Protein AF-0000000071100817 (afdb_homodimer)

Organism: Strongylocentrotus purpuratus (NCBI:txid7668)

Foldseek 3Di:
DPDFLLPPQDDPPQLDPRSVVVLVVVLVVLLVVLVVLLVVLLVQLVVLLVVLVVLLVCLVPDDDCPADDLVNVLSNLLSVLSNVLSVLSNVLSVVSNVLSVVSVVLSVVSVVQLVVLSVQLVVLSVQLVVLVVVLVVLVVQLVVLVVQLVVLVVVLVVPVVPDDPVVNVVSVVSNVVSVVSNVVSVVVSVVSVVVSVVSSVSSSVSVSVSSRSSVVSVVVSVVSVVVSVVVSVVSVVVSVVVSVVSVVSSVVSVVVGDPVVSVVVCCVVPPPDDDDDDDDDDDPDPPPPPPPPDDDDPDDDDDDDDDPDDDDDDDYDDDDYDDDDDDDDDDDPDDDDDPDDCPPDDDPPPPDDPDDD/DPDFLLPPQDDPPLLDPRSVVVLVVVLVVLLVVLVVLLVVLLVQLVVLLVVLVVLLVCLVPDDDCPADDLVNVLSNLLSVLSNVLSVLSNVLSVVSNVLSVVSVVLSVVSVVQLVVLSVQLVVLSVQLVVLVVVLVVLVVQLVVLVVQLVVLVVVLVVPVVP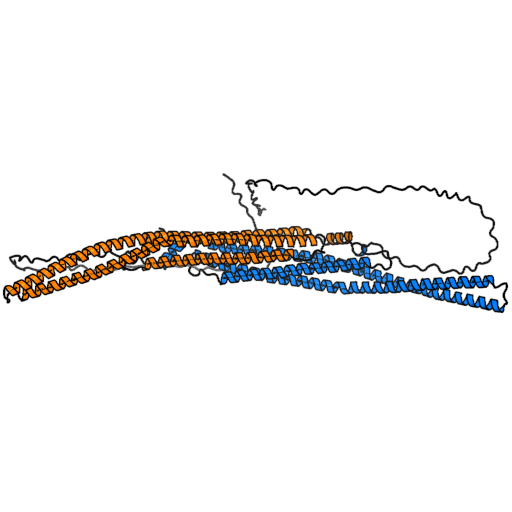DDPVVNVVSVVSSVVSVVSNVVSVVVSVVSVVVSVVSSVSSSVSVSVSSVSSVVSVVVSVVSVVVSVVVSVVSVVVSVVVSVVSVVSSVVSVVVGDPVVSVVVCCVVPPPDDDDDDDDDDDPPPPPPPPPPDDDDDDDDDPDDDDDPPDDDDDDDDDDDDDDDDDDPPDPVPPDDDDDPDDPPPPPDDPDPDPDD

Solvent-accessible surface area (backbone atoms only — not comparable to full-atom values): 39598 Å² total; per-residue (Å²): 130,84,77,50,55,68,54,26,38,26,42,57,53,76,81,61,58,61,27,59,52,53,52,52,48,50,54,52,42,50,47,46,35,45,48,27,54,25,49,49,36,43,53,49,18,50,46,31,32,54,42,11,51,51,34,34,49,51,37,73,68,52,64,45,81,76,52,61,57,34,60,30,52,28,50,50,40,44,32,53,36,39,29,49,47,10,51,51,30,36,50,49,16,51,53,33,44,52,54,24,48,52,42,49,51,50,46,53,50,53,56,62,65,50,47,58,45,52,51,51,31,52,52,29,48,51,52,29,49,51,35,48,53,50,31,55,51,31,46,53,49,24,52,49,30,46,52,50,26,51,51,34,48,52,52,36,68,71,37,55,87,77,50,54,70,72,56,39,51,51,38,51,50,50,30,52,51,27,48,51,46,26,53,52,31,45,53,49,27,53,54,37,37,53,51,31,48,53,30,46,52,50,25,52,53,34,45,45,52,32,29,52,52,53,46,54,49,51,41,49,50,47,51,49,52,52,49,50,52,48,50,51,36,49,52,52,34,53,46,24,52,53,49,31,49,38,34,49,58,32,48,61,46,45,70,67,40,40,50,68,60,32,49,44,48,48,48,74,72,62,51,56,32,65,45,63,47,70,82,73,77,78,77,79,76,84,70,77,72,72,78,68,85,75,88,83,83,83,86,85,80,88,91,88,80,93,74,88,72,87,95,84,86,94,88,83,93,88,90,91,85,88,94,86,89,91,84,88,82,84,83,78,85,73,81,80,88,75,91,73,83,85,74,81,79,80,84,82,61,75,49,83,76,86,76,86,124,130,86,78,52,52,70,54,28,37,26,43,59,53,77,81,62,57,62,28,61,52,53,52,53,49,50,54,52,42,50,47,46,36,44,50,27,55,28,48,50,35,43,52,48,17,51,46,31,33,54,42,12,51,49,34,33,49,52,38,71,68,53,65,44,81,75,51,60,57,33,60,30,52,27,51,52,40,43,32,53,33,39,29,49,45,10,50,52,30,35,52,49,16,52,53,34,44,52,52,22,47,52,41,50,50,50,47,54,50,53,55,62,64,48,46,58,45,52,52,51,30,52,51,30,48,51,52,28,48,51,34,47,53,50,30,54,51,30,47,52,50,24,53,50,30,45,52,49,27,51,52,34,48,52,51,35,68,71,37,56,84,76,49,54,72,72,57,39,52,51,39,53,51,50,31,51,51,29,49,52,48,26,53,51,32,44,52,49,27,52,53,35,36,53,52,29,47,52,31,46,53,49,27,50,54,34,45,44,52,32,28,52,52,53,46,53,49,50,43,49,48,47,51,48,52,53,49,50,54,50,52,51,38,49,52,52,33,53,47,25,54,51,49,31,49,38,32,48,58,31,48,62,46,45,71,67,40,40,52,68,61,32,49,44,50,48,47,75,74,61,51,55,33,64,46,63,47,71,81,75,75,78,77,77,75,83,70,78,71,73,76,70,83,70,80,82,77,81,88,79,84,81,77,82,79,84,86,75,88,74,86,81,88,79,88,83,81,89,78,82,91,84,90,88,81,83,77,80,78,71,76,76,74,72,78,76,78,85,83,72,88,78,79,81,79,73,80,39,60,78,85,81,85,82,82,81,134

Sequence (714 aa):
MMTKFLDNFWDSEFNSTNGFEVLCKRMKDGREMCKALENLLKERAKAEDTFGRSLQRMAKNASGKEEIGGLRKSWDELLVQTEAMGNSHIQLSMRMMEEAKKIEDFREAQKEKRKKPEENTKKAQAVKKEWYNKVTQAKKTFEGRKRELDIADENYMKQRLVQAPKEVDKLVQKKEKCLASVEQAEAQYHAWVKTLEDARSDWESQMEETCIVLQAMEEERIKFLRNSMWVQTNMLSLHCVEDDQHCEESRKILEQCSEENDIKLFVAQKRTGGSRPAPIEVETPWSNSKSAMSNGKAMPSPTSDAHRRRDPHTALPSIPSNTPNPLINGGRRSLPRQPDNGTVRVKSFRWSNTEGTMMTKFLDNFWDSEFNSTNGFEVLCKRMKDGREMCKALENLLKERAKAEDTFGRSLQRMAKNASGKEEIGGLRKSWDELLVQTEAMGNSHIQLSMRMMEEAKKIEDFREAQKEKRKKPEENTKKAQAVKKEWYNKVTQAKKTFEGRKRELDIADENYMKQRLVQAPKEVDKLVQKKEKCLASVEQAEAQYHAWVKTLEDARSDWESQMEETCIVLQAMEEERIKFLRNSMWVQTNMLSLHCVEDDQHCEESRKILEQCSEENDIKLFVAQKRTGGSRPAPIEVETPWSNSKSAMSNGKAMPSPTSDAHRRRDPHTALPSIPSNTPNPLINGGRRSLPRQPDNGTVRVKSFRWSNTEGT

Nearest PDB structures (foldseek):
  7aal-assembly1_B  TM=9.827E-01  e=1.273E-19  Homo sapiens
  7aan-assembly1_B  TM=9.790E-01  e=2.323E-18  Homo sapiens
  5c1f-assembly1_B  TM=9.008E-01  e=1.411E-13  Schizosaccharomyces pombe 972h-
  4wpe-assembly1_A-2  TM=8.791E-01  e=3.311E-09  Saccharomyces cerevisiae S288C
  2efk-assembly1_A-2  TM=9.023E-01  e=1.643E-08  Homo sapiens

Structure (mmCIF, N/CA/C/O backbone):
data_AF-0000000071100817-model_v1
#
loop_
_entity.id
_entity.type
_entity.pdbx_description
1 polymer 'F-BAR domain-containing protein'
#
loop_
_atom_site.group_PDB
_atom_site.id
_atom_site.type_symbol
_atom_site.label_atom_id
_atom_site.label_alt_id
_atom_site.label_comp_id
_atom_site.label_asym_id
_atom_site.label_entity_id
_atom_site.label_seq_id
_atom_site.pdbx_PDB_ins_code
_atom_site.Cartn_x
_atom_site.Cartn_y
_atom_site.Cartn_z
_atom_site.occupancy
_atom_site.B_iso_or_equiv
_atom_site.auth_seq_id
_atom_site.auth_comp_id
_atom_site.auth_asym_id
_atom_site.auth_atom_id
_atom_site.pdbx_PDB_model_num
ATOM 1 N N . MET A 1 1 ? 17.281 34.75 26.312 1 55.97 1 MET A N 1
ATOM 2 C CA . MET A 1 1 ? 15.922 34.906 26.812 1 55.97 1 MET A CA 1
ATOM 3 C C . MET A 1 1 ? 14.898 34.531 25.75 1 55.97 1 MET A C 1
ATOM 5 O O . MET A 1 1 ? 15.148 34.688 24.547 1 55.97 1 MET A O 1
ATOM 9 N N . MET A 1 2 ? 13.859 33.656 26.094 1 76.5 2 MET A N 1
ATOM 10 C CA . MET A 1 2 ? 12.852 33.219 25.141 1 76.5 2 MET A CA 1
ATOM 11 C C . MET A 1 2 ? 12.102 34.375 24.531 1 76.5 2 MET A C 1
ATOM 13 O O . MET A 1 2 ? 11.734 35.344 25.234 1 76.5 2 MET A O 1
ATOM 17 N N . THR A 1 3 ? 12.211 34.5 23.172 1 92.94 3 THR A N 1
ATOM 18 C CA . THR A 1 3 ? 11.484 35.5 22.422 1 92.94 3 THR A CA 1
ATOM 19 C C . THR A 1 3 ? 9.992 35.469 22.75 1 92.94 3 THR A C 1
ATOM 21 O O . THR A 1 3 ? 9.383 34.375 22.703 1 92.94 3 THR A O 1
ATOM 24 N N . LYS A 1 4 ? 9.484 36.656 23.234 1 97.19 4 LYS A N 1
ATOM 25 C CA . LYS A 1 4 ? 8.102 36.688 23.688 1 97.19 4 LYS A CA 1
ATOM 26 C C . LYS A 1 4 ? 7.25 37.562 22.766 1 97.19 4 LYS A C 1
ATOM 28 O O . LYS A 1 4 ? 7.668 38.625 22.359 1 97.19 4 LYS A O 1
ATOM 33 N N . PHE A 1 5 ? 6.043 37.062 22.484 1 98.38 5 PHE A N 1
ATOM 34 C CA . PHE A 1 5 ? 5.07 37.875 21.766 1 98.38 5 PHE A CA 1
ATOM 35 C C . PHE A 1 5 ? 4.789 39.188 22.531 1 98.38 5 PHE A C 1
ATOM 37 O O . PHE A 1 5 ? 4.66 40.25 21.922 1 98.38 5 PHE A O 1
ATOM 44 N N . LEU A 1 6 ? 4.785 39.031 23.859 1 97.81 6 LEU A N 1
ATOM 45 C CA . LEU A 1 6 ? 4.445 40.125 24.766 1 97.81 6 LEU A CA 1
ATOM 46 C C . LEU A 1 6 ? 5.324 41.344 24.516 1 97.81 6 LEU A C 1
ATOM 48 O O . LEU A 1 6 ? 4.883 42.469 24.703 1 97.81 6 LEU A O 1
ATOM 52 N N . ASP A 1 7 ? 6.461 41.188 23.906 1 97.5 7 ASP A N 1
ATOM 53 C CA . ASP A 1 7 ? 7.438 42.25 23.797 1 97.5 7 ASP A CA 1
ATOM 54 C C . ASP A 1 7 ? 7.547 42.75 22.344 1 97.5 7 ASP A C 1
ATOM 56 O O . ASP A 1 7 ? 8.266 43.688 22.062 1 97.5 7 ASP A O 1
ATOM 60 N N . ASN A 1 8 ? 6.785 42.156 21.469 1 98.19 8 ASN A N 1
ATOM 61 C CA . ASN A 1 8 ? 7.199 42.375 20.078 1 98.19 8 ASN A CA 1
ATOM 62 C C . ASN A 1 8 ? 6.016 42.75 19.203 1 98.19 8 ASN A C 1
ATOM 64 O O . ASN A 1 8 ? 6.188 43.031 18.016 1 98.19 8 ASN A O 1
ATOM 68 N N . PHE A 1 9 ? 4.816 42.812 19.75 1 98.56 9 PHE A N 1
ATOM 69 C CA . PHE A 1 9 ? 3.676 43 18.875 1 98.56 9 PHE A CA 1
ATOM 70 C C . PHE A 1 9 ? 2.836 44.188 19.328 1 98.56 9 PHE A C 1
ATOM 72 O O . PHE A 1 9 ? 1.605 44.125 19.344 1 98.56 9 PHE A O 1
ATOM 79 N N . TRP A 1 10 ? 3.598 45.219 19.719 1 98 10 TRP A N 1
ATOM 80 C CA . TRP A 1 10 ? 2.98 46.5 20.062 1 98 10 TRP A CA 1
ATOM 81 C C . TRP A 1 10 ? 3.16 47.5 18.922 1 98 10 TRP A C 1
ATOM 83 O O . TRP A 1 10 ? 3.914 47.25 17.984 1 98 10 TRP A O 1
ATOM 93 N N . ASP A 1 11 ? 2.428 48.594 18.875 1 96.44 11 ASP A N 1
ATOM 94 C CA . ASP A 1 11 ? 2.527 49.75 17.984 1 96.44 11 ASP A CA 1
ATOM 95 C C . ASP A 1 11 ? 2.359 51.062 18.766 1 96.44 11 ASP A C 1
ATOM 97 O O . ASP A 1 11 ? 1.527 51.156 19.672 1 96.44 11 ASP A O 1
ATOM 101 N N . SER A 1 12 ? 3.193 52.094 18.422 1 94.25 12 SER A N 1
ATOM 102 C CA . SER A 1 12 ? 3.154 53.375 19.125 1 94.25 12 SER A CA 1
ATOM 103 C C . SER A 1 12 ? 1.954 54.219 18.688 1 94.25 12 SER A C 1
ATOM 105 O O . SER A 1 12 ? 1.55 55.125 19.406 1 94.25 12 SER A O 1
ATOM 107 N N . GLU A 1 13 ? 1.429 53.938 17.5 1 95.69 13 GLU A N 1
ATOM 108 C CA . GLU A 1 13 ? 0.207 54.625 17.094 1 95.69 13 GLU A CA 1
ATOM 109 C C . GLU A 1 13 ? -0.962 54.25 18 1 95.69 13 GLU A C 1
ATOM 111 O O . GLU A 1 13 ? -1.286 53.062 18.156 1 95.69 13 GLU A O 1
ATOM 116 N N . PHE A 1 14 ? -1.659 55.219 18.547 1 96.44 14 PHE A N 1
ATOM 117 C CA . PHE A 1 14 ? -2.572 55.062 19.672 1 96.44 14 PHE A CA 1
ATOM 118 C C . PHE A 1 14 ? -3.674 54.062 19.344 1 96.44 14 PHE A C 1
ATOM 120 O O . PHE A 1 14 ? -4.023 53.219 20.172 1 96.44 14 PHE A O 1
ATOM 127 N N . ASN A 1 15 ? -4.234 54.094 18.141 1 96.12 15 ASN A N 1
ATOM 128 C CA . ASN A 1 15 ? -5.375 53.25 17.797 1 96.12 15 ASN A CA 1
ATOM 129 C C . ASN A 1 15 ? -4.965 52.094 16.891 1 96.12 15 ASN A C 1
ATOM 131 O O . ASN A 1 15 ? -5.816 51.406 16.312 1 96.12 15 ASN A O 1
ATOM 135 N N . SER A 1 16 ? -3.678 51.844 16.797 1 96.31 16 SER A N 1
ATOM 136 C CA . SER A 1 16 ? -3.213 50.75 15.953 1 96.31 16 SER A CA 1
ATOM 137 C C . SER A 1 16 ? -3.609 49.406 16.531 1 96.31 16 SER A C 1
ATOM 139 O O . SER A 1 16 ? -3.566 49.219 17.75 1 96.31 16 SER A O 1
ATOM 141 N N . THR A 1 17 ? -4.039 48.469 15.633 1 96.5 17 THR A N 1
ATOM 142 C CA . THR A 1 17 ? -4.375 47.125 16.016 1 96.5 17 THR A CA 1
ATOM 143 C C . THR A 1 17 ? -3.48 46.125 15.297 1 96.5 17 THR A C 1
ATOM 145 O O . THR A 1 17 ? -3.793 44.906 15.242 1 96.5 17 THR A O 1
ATOM 148 N N . ASN A 1 18 ? -2.389 46.562 14.703 1 97.38 18 ASN A N 1
ATOM 149 C CA . ASN A 1 18 ? -1.555 45.781 13.805 1 97.38 18 ASN A CA 1
ATOM 150 C C . ASN A 1 18 ? -0.99 44.531 14.5 1 97.38 18 ASN A C 1
ATOM 152 O O . ASN A 1 18 ? -1.04 43.438 13.953 1 97.38 18 ASN A O 1
ATOM 156 N N . GLY A 1 19 ? -0.398 44.719 15.727 1 98.12 19 GLY A N 1
ATOM 157 C CA . GLY A 1 19 ? 0.162 43.562 16.453 1 98.12 19 GLY A CA 1
ATOM 158 C C . GLY A 1 19 ? -0.842 42.469 16.688 1 98.12 19 GLY A C 1
ATOM 159 O O . GLY A 1 19 ? -0.54 41.281 16.469 1 98.12 19 GLY A O 1
ATOM 160 N N . PHE A 1 20 ? -2.002 42.812 17.109 1 98.38 20 PHE A N 1
ATOM 161 C CA . PHE A 1 20 ? -3.088 41.844 17.359 1 98.38 20 PHE A CA 1
ATOM 162 C C . PHE A 1 20 ? -3.475 41.125 16.078 1 98.38 20 PHE A C 1
ATOM 164 O O . PHE A 1 20 ? -3.639 39.906 16.078 1 98.38 20 PHE A O 1
ATOM 171 N N . GLU A 1 21 ? -3.623 41.844 14.953 1 98.25 21 GLU A N 1
ATOM 172 C CA . GLU A 1 21 ? -4.035 41.25 13.68 1 98.25 21 GLU A CA 1
ATOM 173 C C . GLU A 1 21 ? -3 40.25 13.164 1 98.25 21 GLU A C 1
ATOM 175 O O . GLU A 1 21 ? -3.357 39.219 12.625 1 98.25 21 GLU A O 1
ATOM 180 N N . VAL A 1 22 ? -1.787 40.594 13.297 1 98.62 22 VAL A N 1
ATOM 181 C CA . VAL A 1 22 ? -0.712 39.719 12.859 1 98.62 22 VAL A CA 1
ATOM 182 C C . VAL A 1 22 ? -0.771 38.406 13.641 1 98.62 22 VAL A C 1
ATOM 184 O O . VAL A 1 22 ? -0.631 37.312 13.062 1 98.62 22 VAL A O 1
ATOM 187 N N . LEU A 1 23 ? -0.97 38.5 14.945 1 98.56 23 LEU A N 1
ATOM 188 C CA . LEU A 1 23 ? -1.031 37.312 15.789 1 98.56 23 LEU A CA 1
ATOM 189 C C . LEU A 1 23 ? -2.248 36.469 15.445 1 98.56 23 LEU A C 1
ATOM 191 O O . LEU A 1 23 ? -2.152 35.219 15.375 1 98.56 23 LEU A O 1
ATOM 195 N N . CYS A 1 24 ? -3.33 37.094 15.234 1 98 24 CYS A N 1
ATOM 196 C CA . CYS A 1 24 ? -4.539 36.344 14.867 1 98 24 CYS A CA 1
ATOM 197 C C . CYS A 1 24 ? -4.348 35.625 13.547 1 98 24 CYS A C 1
ATOM 199 O O . CYS A 1 24 ? -4.793 34.469 13.398 1 98 24 CYS A O 1
ATOM 201 N N . LYS A 1 25 ? -3.723 36.25 12.617 1 98.06 25 LYS A N 1
ATOM 202 C CA . LYS A 1 25 ? -3.445 35.625 11.336 1 98.06 25 LYS A CA 1
ATOM 203 C C . LYS A 1 25 ? -2.549 34.406 11.508 1 98.06 25 LYS A C 1
ATOM 205 O O . LYS A 1 25 ? -2.748 33.375 10.852 1 98.06 25 LYS A O 1
ATOM 210 N N . ARG A 1 26 ? -1.57 34.5 12.375 1 98.31 26 ARG A N 1
ATOM 211 C CA . ARG A 1 26 ? -0.688 33.375 12.648 1 98.31 26 ARG A CA 1
ATOM 212 C C . ARG A 1 26 ? -1.476 32.156 13.18 1 98.31 26 ARG A C 1
ATOM 214 O O . ARG A 1 26 ? -1.221 31.031 12.789 1 98.31 26 ARG A O 1
ATOM 221 N N . MET A 1 27 ? -2.412 32.438 14.102 1 98 27 MET A N 1
ATOM 222 C CA . MET A 1 27 ? -3.254 31.375 14.648 1 98 27 MET A CA 1
ATOM 223 C C . MET A 1 27 ? -4.07 30.719 13.539 1 98 27 MET A C 1
ATOM 225 O O . MET A 1 27 ? -4.207 29.484 13.516 1 98 27 MET A O 1
ATOM 229 N N . LYS A 1 28 ? -4.578 31.531 12.641 1 97 28 LYS A N 1
ATOM 230 C CA . LYS A 1 28 ? -5.359 31 11.531 1 97 28 LYS A CA 1
ATOM 231 C C . LYS A 1 28 ? -4.504 30.125 10.625 1 97 28 LYS A C 1
ATOM 233 O O . LYS A 1 28 ? -4.926 29.031 10.227 1 97 28 LYS A O 1
ATOM 238 N N . ASP A 1 29 ? -3.357 30.625 10.289 1 97.69 29 ASP A N 1
ATOM 239 C CA . ASP A 1 29 ? -2.424 29.844 9.477 1 97.69 29 ASP A CA 1
ATOM 240 C C . ASP A 1 29 ? -2.068 28.531 10.156 1 97.69 29 ASP A C 1
ATOM 242 O O . ASP A 1 29 ? -1.966 27.484 9.492 1 97.69 29 ASP A O 1
ATOM 246 N N . GLY A 1 30 ? -1.824 28.641 11.484 1 98.06 30 GLY A N 1
ATOM 247 C CA . GLY A 1 30 ? -1.534 27.422 12.234 1 98.06 30 GLY A CA 1
ATOM 248 C C . GLY A 1 30 ? -2.656 26.406 12.172 1 98.06 30 GLY A C 1
ATOM 249 O O . GLY A 1 30 ? -2.402 25.203 12.062 1 98.06 30 GLY A O 1
ATOM 250 N N . ARG A 1 31 ? -3.816 26.891 12.289 1 97.69 31 ARG A N 1
ATOM 251 C CA . ARG A 1 31 ? -4.977 26 12.203 1 97.69 31 ARG A CA 1
ATOM 252 C C . ARG A 1 31 ? -5.043 25.312 10.844 1 97.69 31 ARG A C 1
ATOM 254 O O . ARG A 1 31 ? -5.379 24.125 10.758 1 97.69 31 ARG A O 1
ATOM 261 N N . GLU A 1 32 ? -4.77 26.016 9.766 1 97.62 32 GLU A N 1
ATOM 262 C CA . GLU A 1 32 ? -4.754 25.438 8.422 1 97.62 32 GLU A CA 1
ATOM 263 C C . GLU A 1 32 ? -3.707 24.344 8.297 1 97.62 32 GLU A C 1
ATOM 265 O O . GLU A 1 32 ? -3.922 23.344 7.598 1 97.62 32 GLU A O 1
ATOM 270 N N . MET A 1 33 ? -2.609 24.547 8.961 1 98.44 33 MET A N 1
ATOM 271 C CA . MET A 1 33 ? -1.572 23.531 8.969 1 98.44 33 MET A CA 1
ATOM 272 C C . MET A 1 33 ? -2.068 22.25 9.656 1 98.44 33 MET A C 1
ATOM 274 O O . MET A 1 33 ? -1.791 21.141 9.195 1 98.44 33 MET A O 1
ATOM 278 N N . CYS A 1 34 ? -2.756 22.422 10.789 1 98.62 34 CYS A N 1
ATOM 279 C CA . CYS A 1 34 ? -3.354 21.266 11.453 1 98.62 34 CYS A CA 1
ATOM 280 C C . CYS A 1 34 ? -4.293 20.516 10.516 1 98.62 34 CYS A C 1
ATOM 282 O O . CYS A 1 34 ? -4.266 19.297 10.453 1 98.62 34 CYS A O 1
ATOM 284 N N . LYS A 1 35 ? -5.039 21.281 9.781 1 98.44 35 LYS A N 1
ATOM 285 C CA . LYS A 1 35 ? -5.984 20.688 8.836 1 98.44 35 LYS A CA 1
ATOM 286 C C . LYS A 1 35 ? -5.258 19.953 7.715 1 98.44 35 LYS A C 1
ATOM 288 O O . LYS A 1 35 ? -5.699 18.891 7.273 1 98.44 35 LYS A O 1
ATOM 293 N N . ALA A 1 36 ? -4.211 20.516 7.242 1 98.56 36 ALA A N 1
ATOM 294 C CA . ALA A 1 36 ? -3.42 19.906 6.18 1 98.56 36 ALA A CA 1
ATOM 295 C C . ALA A 1 36 ? -2.891 18.531 6.609 1 98.56 36 ALA A C 1
ATOM 297 O O . ALA A 1 36 ? -3 17.562 5.863 1 98.56 36 ALA A O 1
ATOM 298 N N . LEU A 1 37 ? -2.299 18.469 7.789 1 98.69 37 LEU A N 1
ATOM 299 C CA . LEU A 1 37 ? -1.767 17.203 8.289 1 98.69 37 LEU A CA 1
ATOM 300 C C . LEU A 1 37 ? -2.885 16.188 8.516 1 98.69 37 LEU A C 1
ATOM 302 O O . LEU A 1 37 ? -2.729 15.008 8.203 1 98.69 37 LEU A O 1
ATOM 306 N N . GLU A 1 38 ? -3.955 16.703 9.109 1 98.75 38 GLU A N 1
ATOM 307 C CA . GLU A 1 38 ? -5.133 15.867 9.312 1 98.75 38 GLU A CA 1
ATOM 308 C C . GLU A 1 38 ? -5.594 15.234 8 1 98.75 38 GLU A C 1
ATOM 310 O O . GLU A 1 38 ? -5.805 14.023 7.934 1 98.75 38 GLU A O 1
ATOM 315 N N . ASN A 1 39 ? -5.73 16.062 6.973 1 98.5 39 ASN A N 1
ATOM 316 C CA . ASN A 1 39 ? -6.211 15.602 5.672 1 98.5 39 ASN A CA 1
ATOM 317 C C . ASN A 1 39 ? -5.242 14.609 5.031 1 98.5 39 ASN A C 1
ATOM 319 O O . ASN A 1 39 ? -5.664 13.617 4.441 1 98.5 39 ASN A O 1
ATOM 323 N N . LEU A 1 40 ? -3.982 14.914 5.113 1 98.56 40 LEU A N 1
ATOM 324 C CA . LEU A 1 40 ? -2.98 14.016 4.559 1 98.56 40 LEU A CA 1
ATOM 325 C C . LEU A 1 40 ? -3.088 12.625 5.188 1 98.56 40 LEU A C 1
ATOM 327 O O . LEU A 1 40 ? -3.035 11.617 4.488 1 98.56 40 LEU A O 1
ATOM 331 N N . LEU A 1 41 ? -3.186 12.625 6.484 1 98.44 41 LEU A N 1
ATOM 332 C CA . LEU A 1 41 ? -3.256 11.359 7.211 1 98.44 41 LEU A CA 1
ATOM 333 C C . LEU A 1 41 ? -4.523 10.594 6.844 1 98.44 41 LEU A C 1
ATOM 335 O O . LEU A 1 41 ? -4.496 9.375 6.703 1 98.44 41 LEU A O 1
ATOM 339 N N . LYS A 1 42 ? -5.637 11.289 6.715 1 98.62 42 LYS A N 1
ATOM 340 C CA . LYS A 1 42 ? -6.891 10.648 6.328 1 98.62 42 LYS A CA 1
ATOM 341 C C . LYS A 1 42 ? -6.793 10.055 4.926 1 98.62 42 LYS A C 1
ATOM 343 O O . LYS A 1 42 ? -7.27 8.945 4.684 1 98.62 42 LYS A O 1
ATOM 348 N N . GLU A 1 43 ? -6.219 10.797 4 1 98.5 43 GLU A N 1
ATOM 349 C CA . GLU A 1 43 ? -6.043 10.305 2.637 1 98.5 43 GLU A CA 1
ATOM 350 C C . GLU A 1 43 ? -5.121 9.086 2.604 1 98.5 43 GLU A C 1
ATOM 352 O O . GLU A 1 43 ? -5.383 8.125 1.88 1 98.5 43 GLU A O 1
ATOM 357 N N . ARG A 1 44 ? -4.059 9.156 3.389 1 98.69 44 ARG A N 1
ATOM 358 C CA . ARG A 1 44 ? -3.154 8.008 3.473 1 98.69 44 ARG A CA 1
ATOM 359 C C . ARG A 1 44 ? -3.867 6.789 4.047 1 98.69 44 ARG A C 1
ATOM 361 O O . ARG A 1 44 ? -3.68 5.672 3.564 1 98.69 44 ARG A O 1
ATOM 368 N N . ALA A 1 45 ? -4.645 7.027 5.113 1 98.75 45 ALA A N 1
ATOM 369 C CA . ALA A 1 45 ? -5.41 5.938 5.715 1 98.75 45 ALA A CA 1
ATOM 370 C C . ALA A 1 45 ? -6.316 5.27 4.684 1 98.75 45 ALA A C 1
ATOM 372 O O . ALA A 1 45 ? -6.383 4.043 4.609 1 98.75 45 ALA A O 1
ATOM 373 N N . LYS A 1 46 ? -6.969 6.066 3.863 1 98.75 46 LYS A N 1
ATOM 374 C CA . LYS A 1 46 ? -7.863 5.535 2.838 1 98.75 46 LYS A CA 1
ATOM 375 C C . LYS A 1 46 ? -7.09 4.723 1.802 1 98.75 46 LYS A C 1
ATOM 377 O O . LYS A 1 46 ? -7.539 3.652 1.386 1 98.75 46 LYS A O 1
ATOM 382 N N . ALA A 1 47 ? -5.977 5.246 1.346 1 98.69 47 ALA A N 1
ATOM 383 C CA . ALA A 1 47 ? -5.145 4.539 0.378 1 98.69 47 ALA A CA 1
ATOM 384 C C . ALA A 1 47 ? -4.676 3.197 0.936 1 98.69 47 ALA A C 1
ATOM 386 O O . ALA A 1 47 ? -4.691 2.186 0.231 1 98.69 47 ALA A O 1
ATOM 387 N N . GLU A 1 48 ? -4.266 3.189 2.211 1 98.62 48 GLU A N 1
ATOM 388 C CA . GLU A 1 48 ? -3.818 1.966 2.871 1 98.62 48 GLU A CA 1
ATOM 389 C C . GLU A 1 48 ? -4.945 0.938 2.949 1 98.62 48 GLU A C 1
ATOM 391 O O . GLU A 1 48 ? -4.723 -0.253 2.727 1 98.62 48 GLU A O 1
ATOM 396 N N . ASP A 1 49 ? -6.09 1.415 3.32 1 98.75 49 ASP A N 1
ATOM 397 C CA . ASP A 1 49 ? -7.242 0.528 3.416 1 98.75 49 ASP A CA 1
ATOM 398 C C . ASP A 1 49 ? -7.547 -0.125 2.07 1 98.75 49 ASP A C 1
ATOM 400 O O . ASP A 1 49 ? -7.762 -1.337 1.997 1 98.75 49 ASP A O 1
ATOM 404 N N . THR A 1 50 ? -7.578 0.666 1.011 1 98.81 50 THR A N 1
ATOM 405 C CA . THR A 1 50 ? -7.848 0.17 -0.334 1 98.81 50 THR A CA 1
ATOM 406 C C . THR A 1 50 ? -6.793 -0.846 -0.76 1 98.81 50 THR A C 1
ATOM 408 O O . THR A 1 50 ? -7.121 -1.896 -1.315 1 98.81 50 THR A O 1
ATOM 411 N N . PHE A 1 51 ? -5.57 -0.539 -0.514 1 98.69 51 PHE A N 1
ATOM 412 C CA . PHE A 1 51 ? -4.453 -1.415 -0.848 1 98.69 51 PHE A CA 1
ATOM 413 C C . PHE A 1 51 ? -4.559 -2.738 -0.098 1 98.69 51 PHE A C 1
ATOM 415 O O . PHE A 1 51 ? -4.457 -3.809 -0.7 1 98.69 51 PHE A O 1
ATOM 422 N N . GLY A 1 52 ? -4.797 -2.648 1.222 1 98.62 52 GLY A N 1
ATOM 423 C CA . GLY A 1 52 ? -4.934 -3.85 2.031 1 98.62 52 GLY A CA 1
ATOM 424 C C . GLY A 1 52 ? -6.051 -4.762 1.559 1 98.62 52 GLY A C 1
ATOM 425 O O . GLY A 1 52 ? -5.871 -5.977 1.471 1 98.62 52 GLY A O 1
ATOM 426 N N . ARG A 1 53 ? -7.164 -4.215 1.239 1 98.69 53 ARG A N 1
ATOM 427 C CA . ARG A 1 53 ? -8.305 -4.996 0.771 1 98.69 53 ARG A CA 1
ATOM 428 C C . ARG A 1 53 ? -7.992 -5.668 -0.562 1 98.69 53 ARG A C 1
ATOM 430 O O . ARG A 1 53 ? -8.445 -6.785 -0.821 1 98.69 53 ARG A O 1
ATOM 437 N N . SER A 1 54 ? -7.293 -4.957 -1.451 1 98.69 54 SER A N 1
ATOM 438 C CA . SER A 1 54 ? -6.883 -5.555 -2.717 1 98.69 54 SER A CA 1
ATOM 439 C C . SER A 1 54 ? -6.008 -6.781 -2.492 1 98.69 54 SER A C 1
ATOM 441 O O . SER A 1 54 ? -6.16 -7.797 -3.178 1 98.69 54 SER A O 1
ATOM 443 N N . LEU A 1 55 ? -5.066 -6.715 -1.546 1 98.56 55 LEU A N 1
ATOM 444 C CA . LEU A 1 55 ? -4.195 -7.84 -1.229 1 98.56 55 LEU A CA 1
ATOM 445 C C . LEU A 1 55 ? -5.004 -9.023 -0.701 1 98.56 55 LEU A C 1
ATOM 447 O O . LEU A 1 55 ? -4.777 -10.164 -1.103 1 98.56 55 LEU A O 1
ATOM 451 N N . GLN A 1 56 ? -5.973 -8.734 0.203 1 98.5 56 GLN A N 1
ATOM 452 C CA . GLN A 1 56 ? -6.816 -9.797 0.741 1 98.5 56 GLN A CA 1
ATOM 453 C C . GLN A 1 56 ? -7.625 -10.469 -0.363 1 98.5 56 GLN A C 1
ATOM 455 O O . GLN A 1 56 ? -7.703 -11.703 -0.424 1 98.5 56 GLN A O 1
ATOM 460 N N . ARG A 1 57 ? -8.188 -9.648 -1.208 1 98.38 57 ARG A N 1
ATOM 461 C CA . ARG A 1 57 ? -9.039 -10.148 -2.281 1 98.38 57 ARG A CA 1
ATOM 462 C C . ARG A 1 57 ? -8.242 -11.023 -3.246 1 98.38 57 ARG A C 1
ATOM 464 O O . ARG A 1 57 ? -8.711 -12.094 -3.643 1 98.38 57 ARG A O 1
ATOM 471 N N . MET A 1 58 ? -7.062 -10.617 -3.646 1 98.25 58 MET A N 1
ATOM 472 C CA . MET A 1 58 ? -6.293 -11.375 -4.625 1 98.25 58 MET A CA 1
ATOM 473 C C . MET A 1 58 ? -5.84 -12.711 -4.039 1 98.25 58 MET A C 1
ATOM 475 O O . MET A 1 58 ? -5.785 -13.719 -4.742 1 98.25 58 MET A O 1
ATOM 479 N N . ALA A 1 59 ? -5.453 -12.703 -2.748 1 98.12 59 ALA A N 1
ATOM 480 C CA . ALA A 1 59 ? -5.055 -13.945 -2.09 1 98.12 59 ALA A CA 1
ATOM 481 C C . ALA A 1 59 ? -6.219 -14.93 -2.023 1 98.12 59 ALA A C 1
ATOM 483 O O . ALA A 1 59 ? -6.047 -16.125 -2.283 1 98.12 59 ALA A O 1
ATOM 484 N N . LYS A 1 60 ? -7.426 -14.43 -1.712 1 97.62 60 LYS A N 1
ATOM 485 C CA . LYS A 1 60 ? -8.617 -15.258 -1.562 1 97.62 60 LYS A CA 1
ATOM 486 C C . LYS A 1 60 ? -9.07 -15.82 -2.908 1 97.62 60 LYS A C 1
ATOM 488 O O . LYS A 1 60 ? -9.555 -16.953 -2.984 1 97.62 60 LYS A O 1
ATOM 493 N N . ASN A 1 61 ? -8.867 -15.086 -3.996 1 97.5 61 ASN A N 1
ATOM 494 C CA . ASN A 1 61 ? -9.375 -15.461 -5.312 1 97.5 61 ASN A CA 1
ATOM 495 C C . ASN A 1 61 ? -8.328 -16.219 -6.121 1 97.5 61 ASN A C 1
ATOM 497 O O . ASN A 1 61 ? -8.578 -16.594 -7.27 1 97.5 61 ASN A O 1
ATOM 501 N N . ALA A 1 62 ? -7.168 -16.438 -5.52 1 97.25 62 ALA A N 1
ATOM 502 C CA . ALA A 1 62 ? -6.082 -17.062 -6.27 1 97.25 62 ALA A CA 1
ATOM 503 C C . ALA A 1 62 ? -6.426 -18.5 -6.637 1 97.25 62 ALA A C 1
ATOM 505 O O . ALA A 1 62 ? -7.004 -19.219 -5.828 1 97.25 62 ALA A O 1
ATOM 506 N N . SER A 1 63 ? -6.137 -18.844 -7.848 1 95.94 63 SER A N 1
ATOM 507 C CA . SER A 1 63 ? -6.293 -20.219 -8.305 1 95.94 63 SER A CA 1
ATOM 508 C C . SER A 1 63 ? -5.047 -21.047 -8 1 95.94 63 SER A C 1
ATOM 510 O O . SER A 1 63 ? -4.289 -20.719 -7.086 1 95.94 63 SER A O 1
ATOM 512 N N . GLY A 1 64 ? -4.914 -22.266 -8.547 1 92.5 64 GLY A N 1
ATOM 513 C CA . GLY A 1 64 ? -3.738 -23.094 -8.383 1 92.5 64 GLY A CA 1
ATOM 514 C C . GLY A 1 64 ? -3.92 -24.188 -7.348 1 92.5 64 GLY A C 1
ATOM 515 O O . GLY A 1 64 ? -2.949 -24.641 -6.734 1 92.5 64 GLY A O 1
ATOM 516 N N . LYS A 1 65 ? -5.098 -24.625 -7.184 1 92.62 65 LYS A N 1
ATOM 517 C CA . LYS A 1 65 ? -5.418 -25.578 -6.129 1 92.62 65 LYS A CA 1
ATOM 518 C C . LYS A 1 65 ? -4.988 -27 -6.516 1 92.62 65 LYS A C 1
ATOM 520 O O . LYS A 1 65 ? -4.91 -27.875 -5.66 1 92.62 65 LYS A O 1
ATOM 525 N N . GLU A 1 66 ? -4.652 -27.172 -7.793 1 95.81 66 GLU A N 1
ATOM 526 C CA . GLU A 1 66 ? -4.324 -28.5 -8.273 1 95.81 66 GLU A CA 1
ATOM 527 C C . GLU A 1 66 ? -2.854 -28.828 -8.023 1 95.81 66 GLU A C 1
ATOM 529 O O . GLU A 1 66 ? -2.426 -29.969 -8.219 1 95.81 66 GLU A O 1
ATOM 534 N N . GLU A 1 67 ? -2.076 -27.844 -7.656 1 97.62 67 GLU A N 1
ATOM 535 C CA . GLU A 1 67 ? -0.663 -28.078 -7.375 1 97.62 67 GLU A CA 1
ATOM 536 C C . GLU A 1 67 ? -0.484 -28.984 -6.168 1 97.62 67 GLU A C 1
ATOM 538 O O . GLU A 1 67 ? -1.396 -29.125 -5.352 1 97.62 67 GLU A O 1
ATOM 543 N N . ILE A 1 68 ? 0.709 -29.641 -6.07 1 98.06 68 ILE A N 1
ATOM 544 C CA . ILE A 1 68 ? 0.959 -30.562 -4.98 1 98.06 68 ILE A CA 1
ATOM 545 C C . ILE A 1 68 ? 2.355 -30.328 -4.406 1 98.06 68 ILE A C 1
ATOM 547 O O . ILE A 1 68 ? 3.135 -29.547 -4.957 1 98.06 68 ILE A O 1
ATOM 551 N N . GLY A 1 69 ? 2.676 -31.016 -3.248 1 98 69 GLY A N 1
ATOM 552 C CA . GLY A 1 69 ? 4.02 -31.094 -2.703 1 98 69 GLY A CA 1
ATOM 553 C C . GLY A 1 69 ? 4.512 -29.781 -2.123 1 98 69 GLY A C 1
ATOM 554 O O . GLY A 1 69 ? 3.738 -29.047 -1.508 1 98 69 GLY A O 1
ATOM 555 N N . GLY A 1 70 ? 5.828 -29.641 -2.178 1 98.5 70 GLY A N 1
ATOM 556 C CA . GLY A 1 70 ? 6.465 -28.453 -1.652 1 98.5 70 GLY A CA 1
ATOM 557 C C . GLY A 1 70 ? 6.059 -27.188 -2.385 1 98.5 70 GLY A C 1
ATOM 558 O O . GLY A 1 70 ? 5.93 -26.125 -1.775 1 98.5 70 GLY A O 1
ATOM 559 N N . LEU A 1 71 ? 5.855 -27.297 -3.68 1 98.69 71 LEU A N 1
ATOM 560 C CA . LEU A 1 71 ? 5.445 -26.125 -4.449 1 98.69 71 LEU A CA 1
ATOM 561 C C . LEU A 1 71 ? 4.059 -25.656 -4.027 1 98.69 71 LEU A C 1
ATOM 563 O O . LEU A 1 71 ? 3.807 -24.453 -3.934 1 98.69 71 LEU A O 1
ATOM 567 N N . ARG A 1 72 ? 3.162 -26.625 -3.764 1 98.44 72 ARG A N 1
ATOM 568 C CA . ARG A 1 72 ? 1.842 -26.281 -3.248 1 98.44 72 ARG A CA 1
ATOM 569 C C . ARG A 1 72 ? 1.95 -25.562 -1.906 1 98.44 72 ARG A C 1
ATOM 571 O O . ARG A 1 72 ? 1.312 -24.531 -1.696 1 98.44 72 ARG A O 1
ATOM 578 N N . LYS A 1 73 ? 2.725 -26.078 -1.026 1 98.5 73 LYS A N 1
ATOM 579 C CA . LYS A 1 73 ? 2.914 -25.469 0.285 1 98.5 73 LYS A CA 1
ATOM 580 C C . LYS A 1 73 ? 3.465 -24.047 0.157 1 98.5 73 LYS A C 1
ATOM 582 O O . LYS A 1 73 ? 3.049 -23.141 0.889 1 98.5 73 LYS A O 1
ATOM 587 N N . SER A 1 74 ? 4.426 -23.906 -0.732 1 98.56 74 SER A N 1
ATOM 588 C CA . SER A 1 74 ? 5.016 -22.594 -0.979 1 98.56 74 SER A CA 1
ATOM 589 C C . SER A 1 74 ? 3.973 -21.609 -1.495 1 98.56 74 SER A C 1
ATOM 591 O O . SER A 1 74 ? 3.912 -20.469 -1.036 1 98.56 74 SER A O 1
ATOM 593 N N . TRP A 1 75 ? 3.168 -22.062 -2.389 1 98.5 75 TRP A N 1
ATOM 594 C CA . TRP A 1 75 ? 2.1 -21.25 -2.963 1 98.5 75 TRP A CA 1
ATOM 595 C C . TRP A 1 75 ? 1.084 -20.859 -1.897 1 98.5 75 TRP A C 1
ATOM 597 O O . TRP A 1 75 ? 0.738 -19.688 -1.769 1 98.5 75 TRP A O 1
ATOM 607 N N . ASP A 1 76 ? 0.692 -21.828 -1.134 1 98.38 76 ASP A N 1
ATOM 608 C CA . ASP A 1 76 ? -0.28 -21.562 -0.075 1 98.38 76 ASP A CA 1
ATOM 609 C C . ASP A 1 76 ? 0.265 -20.562 0.938 1 98.38 76 ASP A C 1
ATOM 611 O O . ASP A 1 76 ? -0.452 -19.656 1.373 1 98.38 76 ASP A O 1
ATOM 615 N N . GLU A 1 77 ? 1.502 -20.781 1.296 1 98.5 77 GLU A N 1
ATOM 616 C CA . GLU A 1 77 ? 2.115 -19.875 2.26 1 98.5 77 GLU A CA 1
ATOM 617 C C . GLU A 1 77 ? 2.186 -18.453 1.708 1 98.5 77 GLU A C 1
ATOM 619 O O . GLU A 1 77 ? 1.932 -17.484 2.432 1 98.5 77 GLU A O 1
ATOM 624 N N . LEU A 1 78 ? 2.574 -18.297 0.454 1 98.44 78 LEU A N 1
ATOM 625 C CA . LEU A 1 78 ? 2.617 -16.984 -0.18 1 98.44 78 LEU A CA 1
ATOM 626 C C . LEU A 1 78 ? 1.257 -16.297 -0.1 1 98.44 78 LEU A C 1
ATOM 628 O O . LEU A 1 78 ? 1.177 -15.102 0.183 1 98.44 78 LEU A O 1
ATOM 632 N N . LEU A 1 79 ? 0.191 -17.047 -0.315 1 98.56 79 LEU A N 1
ATOM 633 C CA . LEU A 1 79 ? -1.161 -16.5 -0.267 1 98.56 79 LEU A CA 1
ATOM 634 C C . LEU A 1 79 ? -1.53 -16.078 1.152 1 98.56 79 LEU A C 1
ATOM 636 O O . LEU A 1 79 ? -2.09 -15.008 1.363 1 98.56 79 LEU A O 1
ATOM 640 N N . VAL A 1 80 ? -1.169 -16.938 2.137 1 98.56 80 VAL A N 1
ATOM 641 C CA . VAL A 1 80 ? -1.454 -16.656 3.539 1 98.56 80 VAL A CA 1
ATOM 642 C C . VAL A 1 80 ? -0.746 -15.375 3.963 1 98.56 80 VAL A C 1
ATOM 644 O O . VAL A 1 80 ? -1.343 -14.516 4.617 1 98.56 80 VAL A O 1
ATOM 647 N N . GLN A 1 81 ? 0.503 -15.273 3.576 1 98.5 81 GLN A N 1
ATOM 648 C CA . GLN A 1 81 ? 1.279 -14.094 3.949 1 98.5 81 GLN A CA 1
ATOM 649 C C . GLN A 1 81 ? 0.772 -12.852 3.23 1 98.5 81 GLN A C 1
ATOM 651 O O . GLN A 1 81 ? 0.781 -11.75 3.793 1 98.5 81 GLN A O 1
ATOM 656 N N . THR A 1 82 ? 0.374 -12.977 1.986 1 98.56 82 THR A N 1
ATOM 657 C CA . THR A 1 82 ? -0.211 -11.852 1.257 1 98.56 82 THR A CA 1
ATOM 658 C C . THR A 1 82 ? -1.483 -11.367 1.944 1 98.56 82 THR A C 1
ATOM 660 O O . THR A 1 82 ? -1.684 -10.164 2.109 1 98.56 82 THR A O 1
ATOM 663 N N . GLU A 1 83 ? -2.322 -12.289 2.35 1 98.5 83 GLU A N 1
ATOM 664 C CA . GLU A 1 83 ? -3.533 -11.938 3.088 1 98.5 83 GLU A CA 1
ATOM 665 C C . GLU A 1 83 ? -3.195 -11.25 4.406 1 98.5 83 GLU A C 1
ATOM 667 O O . GLU A 1 83 ? -3.848 -10.273 4.789 1 98.5 83 GLU A O 1
ATOM 672 N N . ALA A 1 84 ? -2.227 -11.734 5.098 1 98.38 84 ALA A N 1
ATOM 673 C CA . ALA A 1 84 ? -1.785 -11.148 6.363 1 98.38 84 ALA A CA 1
ATOM 674 C C . ALA A 1 84 ? -1.259 -9.727 6.156 1 98.38 84 ALA A C 1
ATOM 676 O O . ALA A 1 84 ? -1.521 -8.836 6.969 1 98.38 84 ALA A O 1
ATOM 677 N N . MET A 1 85 ? -0.509 -9.57 5.094 1 98.06 85 MET A N 1
ATOM 678 C CA . MET A 1 85 ? -0.042 -8.234 4.742 1 98.06 85 MET A CA 1
ATOM 679 C C . MET A 1 85 ? -1.217 -7.285 4.516 1 98.06 85 MET A C 1
ATOM 681 O O . MET A 1 85 ? -1.192 -6.141 4.969 1 98.06 85 MET A O 1
ATOM 685 N N . GLY A 1 86 ? -2.189 -7.801 3.77 1 98.5 86 GLY A N 1
ATOM 686 C CA . GLY A 1 86 ? -3.391 -7.008 3.572 1 98.5 86 GLY A CA 1
ATOM 687 C C . GLY A 1 86 ? -4.051 -6.594 4.875 1 98.5 86 GLY A C 1
ATOM 688 O O . GLY A 1 86 ? -4.438 -5.434 5.039 1 98.5 86 GLY A O 1
ATOM 689 N N . ASN A 1 87 ? -4.156 -7.488 5.797 1 98.31 87 ASN A N 1
ATOM 690 C CA . ASN A 1 87 ? -4.734 -7.195 7.105 1 98.31 87 ASN A CA 1
ATOM 691 C C . ASN A 1 87 ? -3.922 -6.145 7.859 1 98.31 87 ASN A C 1
ATOM 693 O O . ASN A 1 87 ? -4.488 -5.266 8.508 1 98.31 87 ASN A O 1
ATOM 697 N N . SER A 1 88 ? -2.633 -6.297 7.793 1 97.81 88 SER A N 1
ATOM 698 C CA . SER A 1 88 ? -1.745 -5.336 8.438 1 97.81 88 SER A CA 1
ATOM 699 C C . SER A 1 88 ? -1.98 -3.924 7.91 1 97.81 88 SER A C 1
ATOM 701 O O . SER A 1 88 ? -1.999 -2.963 8.68 1 97.81 88 SER A O 1
ATOM 703 N N . HIS A 1 89 ? -2.139 -3.744 6.652 1 98.44 89 HIS A N 1
ATOM 704 C CA . HIS A 1 89 ? -2.408 -2.445 6.043 1 98.44 89 HIS A CA 1
ATOM 705 C C . HIS A 1 89 ? -3.76 -1.898 6.492 1 98.44 89 HIS A C 1
ATOM 707 O O . HIS A 1 89 ? -3.9 -0.695 6.723 1 98.44 89 HIS A O 1
ATOM 713 N N . ILE A 1 90 ? -4.73 -2.771 6.582 1 98.62 90 ILE A N 1
ATOM 714 C CA . ILE A 1 90 ? -6.047 -2.352 7.051 1 98.62 90 ILE A CA 1
ATOM 715 C C . ILE A 1 90 ? -5.949 -1.861 8.492 1 98.62 90 ILE A C 1
ATOM 717 O O . ILE A 1 90 ? -6.531 -0.832 8.844 1 98.62 90 ILE A O 1
ATOM 721 N N . GLN A 1 91 ? -5.199 -2.533 9.32 1 98.44 91 GLN A N 1
ATOM 722 C CA . GLN A 1 91 ? -4.992 -2.117 10.703 1 98.44 91 GLN A CA 1
ATOM 723 C C . GLN A 1 91 ? -4.246 -0.787 10.773 1 98.44 91 GLN A C 1
ATOM 725 O O . GLN A 1 91 ? -4.57 0.07 11.602 1 98.44 91 GLN A O 1
ATOM 730 N N . LEU A 1 92 ? -3.223 -0.684 9.969 1 98.44 92 LEU A N 1
ATOM 731 C CA . LEU A 1 92 ? -2.498 0.579 9.875 1 98.44 92 LEU A CA 1
ATOM 732 C C . LEU A 1 92 ? -3.441 1.724 9.523 1 98.44 92 LEU A C 1
ATOM 734 O O . LEU A 1 92 ? -3.352 2.809 10.102 1 98.44 92 LEU A O 1
ATOM 738 N N . SER A 1 93 ? -4.309 1.468 8.547 1 98.62 93 SER A N 1
ATOM 739 C CA . SER A 1 93 ? -5.309 2.451 8.141 1 98.62 93 SER A CA 1
ATOM 740 C C . SER A 1 93 ? -6.156 2.898 9.328 1 98.62 93 SER A C 1
ATOM 742 O O . SER A 1 93 ? -6.395 4.094 9.516 1 98.62 93 SER A O 1
ATOM 744 N N . MET A 1 94 ? -6.566 1.993 10.141 1 98.69 94 MET A N 1
ATOM 745 C CA . MET A 1 94 ? -7.398 2.299 11.305 1 98.69 94 MET A CA 1
ATOM 746 C C . MET A 1 94 ? -6.629 3.15 12.312 1 98.69 94 MET A C 1
ATOM 748 O O . MET A 1 94 ? -7.168 4.117 12.844 1 98.69 94 MET A O 1
ATOM 752 N N . ARG A 1 95 ? -5.418 2.791 12.547 1 98.44 95 ARG A N 1
ATOM 753 C CA . ARG A 1 95 ? -4.582 3.557 13.469 1 98.44 95 ARG A CA 1
ATOM 754 C C . ARG A 1 95 ? -4.371 4.98 12.953 1 98.44 95 ARG A C 1
ATOM 756 O O . ARG A 1 95 ? -4.371 5.93 13.742 1 98.44 95 ARG A O 1
ATOM 763 N N . MET A 1 96 ? -4.129 5.125 11.688 1 98.62 96 MET A N 1
ATOM 764 C CA . MET A 1 96 ? -3.939 6.434 11.07 1 98.62 96 MET A CA 1
ATOM 765 C C . MET A 1 96 ? -5.191 7.293 11.227 1 98.62 96 MET A C 1
ATOM 767 O O . MET A 1 96 ? -5.098 8.492 11.477 1 98.62 96 MET A O 1
ATOM 771 N N . MET A 1 97 ? -6.355 6.656 11.086 1 98.75 97 MET A N 1
ATOM 772 C CA . MET A 1 97 ? -7.609 7.379 11.266 1 98.75 97 MET A CA 1
ATOM 773 C C . MET A 1 97 ? -7.758 7.867 12.703 1 98.75 97 MET A C 1
ATOM 775 O O . MET A 1 97 ? -8.258 8.969 12.945 1 98.75 97 MET A O 1
ATOM 779 N N . GLU A 1 98 ? -7.32 7.023 13.594 1 98.69 98 GLU A N 1
ATOM 780 C CA . GLU A 1 98 ? -7.34 7.422 15 1 98.69 98 GLU A CA 1
ATOM 781 C C . GLU A 1 98 ? -6.43 8.625 15.242 1 98.69 98 GLU A C 1
ATOM 783 O O . GLU A 1 98 ? -6.801 9.555 15.953 1 98.69 98 GLU A O 1
ATOM 788 N N . GLU A 1 99 ? -5.25 8.57 14.711 1 98.62 99 GLU A N 1
ATOM 789 C CA . GLU A 1 99 ? -4.316 9.688 14.844 1 98.62 99 GLU A CA 1
ATOM 790 C C . GLU A 1 99 ? -4.871 10.945 14.188 1 98.62 99 GLU A C 1
ATOM 792 O O . GLU A 1 99 ? -4.695 12.047 14.711 1 98.62 99 GLU A O 1
ATOM 797 N N . ALA A 1 100 ? -5.535 10.82 13.047 1 98.69 100 ALA A N 1
ATOM 798 C CA . ALA A 1 100 ? -6.156 11.961 12.367 1 98.69 100 ALA A CA 1
ATOM 799 C C . ALA A 1 100 ? -7.23 12.594 13.242 1 98.69 100 ALA A C 1
ATOM 801 O O . ALA A 1 100 ? -7.371 13.82 13.273 1 98.69 100 ALA A O 1
ATOM 802 N N . LYS A 1 101 ? -7.961 11.766 13.969 1 98.75 101 LYS A N 1
ATOM 803 C CA . LYS A 1 101 ? -9 12.266 14.867 1 98.75 101 LYS A CA 1
ATOM 804 C C . LYS A 1 101 ? -8.398 13.078 16 1 98.75 101 LYS A C 1
ATOM 806 O O . LYS A 1 101 ? -8.969 14.086 16.422 1 98.75 101 LYS A O 1
ATOM 811 N N . LYS A 1 102 ? -7.238 12.664 16.516 1 98.81 102 LYS A N 1
ATOM 812 C CA . LYS A 1 102 ? -6.543 13.422 17.547 1 98.81 102 LYS A CA 1
ATOM 813 C C . LYS A 1 102 ? -6.148 14.805 17.047 1 98.81 102 LYS A C 1
ATOM 815 O O . LYS A 1 102 ? -6.25 15.789 17.781 1 98.81 102 LYS A O 1
ATOM 820 N N . ILE A 1 103 ? -5.676 14.852 15.836 1 98.81 103 ILE A N 1
ATOM 821 C CA . ILE A 1 103 ? -5.289 16.125 15.242 1 98.81 103 ILE A CA 1
ATOM 822 C C . ILE A 1 103 ? -6.52 17.016 15.094 1 98.81 103 ILE A C 1
ATOM 824 O O . ILE A 1 103 ? -6.469 18.219 15.406 1 98.81 103 ILE A O 1
ATOM 828 N N . GLU A 1 104 ? -7.633 16.422 14.617 1 98.69 104 GLU A N 1
ATOM 829 C CA . GLU A 1 104 ? -8.891 17.156 14.484 1 98.69 104 GLU A CA 1
ATOM 830 C C . GLU A 1 104 ? -9.352 17.703 15.828 1 98.69 104 GLU A C 1
ATOM 832 O O . GLU A 1 104 ? -9.734 18.875 15.922 1 98.69 104 GLU A O 1
ATOM 837 N N . ASP A 1 105 ? -9.281 16.891 16.844 1 98.81 105 ASP A N 1
ATOM 838 C CA . ASP A 1 105 ? -9.688 17.312 18.188 1 98.81 105 ASP A CA 1
ATOM 839 C C . ASP A 1 105 ? -8.781 18.438 18.703 1 98.81 105 ASP A C 1
ATOM 841 O O . ASP A 1 105 ? -9.266 19.391 19.312 1 98.81 105 ASP A O 1
ATOM 845 N N . PHE A 1 106 ? -7.512 18.312 18.469 1 98.88 106 PHE A N 1
ATOM 846 C CA . PHE A 1 106 ? -6.555 19.328 18.859 1 98.88 106 PHE A CA 1
ATOM 847 C C . PHE A 1 106 ? -6.859 20.656 18.156 1 98.88 106 PHE A C 1
ATOM 849 O O . PHE A 1 106 ? -6.871 21.719 18.797 1 98.88 106 PHE A O 1
ATOM 856 N N . ARG A 1 107 ? -7.105 20.562 16.859 1 98.25 107 ARG A N 1
ATOM 857 C CA . ARG A 1 107 ? -7.426 21.734 16.047 1 98.25 107 ARG A CA 1
ATOM 858 C C . ARG A 1 107 ? -8.664 22.438 16.578 1 98.25 107 ARG A C 1
ATOM 860 O O . ARG A 1 107 ? -8.672 23.672 16.719 1 98.25 107 ARG A O 1
ATOM 867 N N . GLU A 1 108 ? -9.711 21.656 16.922 1 98.31 108 GLU A N 1
ATOM 868 C CA . GLU A 1 108 ? -10.945 22.219 17.453 1 98.31 108 GLU A CA 1
ATOM 869 C C . GLU A 1 108 ? -10.734 22.828 18.844 1 98.31 108 GLU A C 1
ATOM 871 O O . GLU A 1 108 ? -11.297 23.875 19.156 1 98.31 108 GLU A O 1
ATOM 876 N N . ALA A 1 109 ? -9.914 22.234 19.656 1 98.25 109 ALA A N 1
ATOM 877 C CA . ALA A 1 109 ? -9.594 22.75 21 1 98.25 109 ALA A CA 1
ATOM 878 C C . ALA A 1 109 ? -8.852 24.078 20.906 1 98.25 109 ALA A C 1
ATOM 880 O O . ALA A 1 109 ? -9.078 24.984 21.703 1 98.25 109 ALA A O 1
ATOM 881 N N . GLN A 1 110 ? -7.922 24.141 19.969 1 97.25 110 GLN A N 1
ATOM 882 C CA . GLN A 1 110 ? -7.18 25.391 19.734 1 97.25 110 GLN A CA 1
ATOM 883 C C . GLN A 1 110 ? -8.117 26.516 19.344 1 97.25 110 GLN A C 1
ATOM 885 O O . GLN A 1 110 ? -7.953 27.656 19.812 1 97.25 110 GLN A O 1
ATOM 890 N N . LYS A 1 111 ? -9.07 26.203 18.469 1 96.69 111 LYS A N 1
ATOM 891 C CA . LYS A 1 111 ? -10.047 27.188 18.047 1 96.69 111 LYS A CA 1
ATOM 892 C C . LYS A 1 111 ? -10.867 27.703 19.219 1 96.69 111 LYS A C 1
ATOM 894 O O . LYS A 1 111 ? -11.086 28.922 19.359 1 96.69 111 LYS A O 1
ATOM 899 N N . GLU A 1 112 ? -11.305 26.844 20.125 1 97.12 112 GLU A N 1
ATOM 900 C CA . GLU A 1 112 ? -12.125 27.219 21.266 1 97.12 112 GLU A CA 1
ATOM 901 C C . GLU A 1 112 ? -11.328 28.047 22.266 1 97.12 112 GLU A C 1
ATOM 903 O O . GLU A 1 112 ? -11.859 29 22.859 1 97.12 112 GLU A O 1
ATOM 908 N N . LYS A 1 113 ? -10.07 27.766 22.469 1 97.19 113 LYS A N 1
ATOM 909 C CA . LYS A 1 113 ? -9.211 28.406 23.453 1 97.19 113 LYS A CA 1
ATOM 910 C C . LYS A 1 113 ? -8.891 29.844 23.047 1 97.19 113 LYS A C 1
ATOM 912 O O . LYS A 1 113 ? -8.734 30.719 23.906 1 97.19 113 LYS A O 1
ATOM 917 N N . ARG A 1 114 ? -8.797 30.125 21.75 1 96.75 114 ARG A N 1
ATOM 918 C CA . ARG A 1 114 ? -8.359 31.453 21.297 1 96.75 114 ARG A CA 1
ATOM 919 C C . ARG A 1 114 ? -9.539 32.406 21.25 1 96.75 114 ARG A C 1
ATOM 921 O O . ARG A 1 114 ? -9.344 33.625 21.234 1 96.75 114 ARG A O 1
ATOM 928 N N . LYS A 1 115 ? -10.773 31.969 21.359 1 96.94 115 LYS A N 1
ATOM 929 C CA . LYS A 1 115 ? -11.969 32.812 21.172 1 96.94 115 LYS A CA 1
ATOM 930 C C . LYS A 1 115 ? -12.055 33.875 22.234 1 96.94 115 LYS A C 1
ATOM 932 O O . LYS A 1 115 ? -12.227 35.062 21.906 1 96.94 115 LYS A O 1
ATOM 937 N N . LYS A 1 116 ? -11.93 33.531 23.484 1 97.5 116 LYS A N 1
ATOM 938 C CA . LYS A 1 116 ? -12.148 34.469 24.578 1 97.5 116 LYS A CA 1
ATOM 939 C C . LYS A 1 116 ? -11.094 35.562 24.578 1 97.5 116 LYS A C 1
ATOM 941 O O . LYS A 1 116 ? -11.438 36.75 24.578 1 97.5 116 LYS A O 1
ATOM 946 N N . PRO A 1 117 ? -9.789 35.188 24.547 1 98.06 117 PRO A N 1
ATOM 947 C CA . PRO A 1 117 ? -8.789 36.25 24.531 1 98.06 117 PRO A CA 1
ATOM 948 C C . PRO A 1 117 ? -8.93 37.156 23.312 1 98.06 117 PRO A C 1
ATOM 950 O O . PRO A 1 117 ? -8.766 38.375 23.422 1 98.06 117 PRO A O 1
ATOM 953 N N . GLU A 1 118 ? -9.227 36.656 22.188 1 97.62 118 GLU A N 1
ATOM 954 C CA . GLU A 1 118 ? -9.383 37.469 20.984 1 97.62 118 GLU A CA 1
ATOM 955 C C . GLU A 1 118 ? -10.586 38.406 21.078 1 97.62 118 GLU A C 1
ATOM 957 O O . GLU A 1 118 ? -10.492 39.562 20.734 1 97.62 118 GLU A O 1
ATOM 962 N N . GLU A 1 119 ? -11.711 37.875 21.578 1 98.12 119 GLU A N 1
ATOM 963 C CA . GLU A 1 119 ? -12.914 38.688 21.719 1 98.12 119 GLU A CA 1
ATOM 964 C C . GLU A 1 119 ? -12.711 39.812 22.734 1 98.12 119 GLU A C 1
ATOM 966 O O . GLU A 1 119 ? -13.133 40.938 22.5 1 98.12 119 GLU A O 1
ATOM 971 N N . ASN A 1 120 ? -12.039 39.469 23.844 1 98.56 120 ASN A N 1
ATOM 972 C CA . ASN A 1 120 ? -11.773 40.469 24.891 1 98.56 120 ASN A CA 1
ATOM 973 C C . ASN A 1 120 ? -10.898 41.625 24.359 1 98.56 120 ASN A C 1
ATOM 975 O O . ASN A 1 120 ? -11.164 42.781 24.625 1 98.56 120 ASN A O 1
ATOM 979 N N . THR A 1 121 ? -9.898 41.219 23.625 1 98.56 121 THR A N 1
ATOM 980 C CA . THR A 1 121 ? -8.992 42.219 23.062 1 98.56 121 THR A CA 1
ATOM 981 C C . THR A 1 121 ? -9.703 43.094 22.047 1 98.56 121 THR A C 1
ATOM 983 O O . THR A 1 121 ? -9.539 44.344 22.047 1 98.56 121 THR A O 1
ATOM 986 N N . LYS A 1 122 ? -10.531 42.531 21.203 1 98 122 LYS A N 1
ATOM 987 C CA . LYS A 1 122 ? -11.289 43.281 20.203 1 98 122 LYS A CA 1
ATOM 988 C C . LYS A 1 122 ? -12.25 44.25 20.859 1 98 122 LYS A C 1
ATOM 990 O O . LYS A 1 122 ? -12.375 45.406 20.406 1 98 122 LYS A O 1
ATOM 995 N N . LYS A 1 123 ? -12.898 43.812 21.859 1 98.56 123 LYS A N 1
ATOM 996 C CA . LYS A 1 123 ? -13.828 44.688 22.578 1 98.56 123 LYS A CA 1
ATOM 997 C C . LYS A 1 123 ? -13.094 45.875 23.219 1 98.56 123 LYS A C 1
ATOM 999 O O . LYS A 1 123 ? -13.562 47 23.141 1 98.56 123 LYS A O 1
ATOM 1004 N N . ALA A 1 124 ? -11.961 45.5 23.875 1 98.56 124 ALA A N 1
ATOM 1005 C CA . ALA A 1 124 ? -11.172 46.562 24.516 1 98.56 124 ALA A CA 1
ATOM 1006 C C . ALA A 1 124 ? -10.672 47.562 23.484 1 98.56 124 ALA A C 1
ATOM 1008 O O . ALA A 1 124 ? -10.586 48.781 23.766 1 98.56 124 ALA A O 1
ATOM 1009 N N . GLN A 1 125 ? -10.344 47.125 22.297 1 97.88 125 GLN A N 1
ATOM 1010 C CA . GLN A 1 125 ? -9.914 47.969 21.188 1 97.88 125 GLN A CA 1
ATOM 1011 C C . GLN A 1 125 ? -11.023 48.938 20.781 1 97.88 125 GLN A C 1
ATOM 1013 O O . GLN A 1 125 ? -10.773 50.125 20.562 1 97.88 125 GLN A O 1
ATOM 1018 N N . ALA A 1 126 ? -12.172 48.438 20.688 1 98.31 126 ALA A N 1
ATOM 1019 C CA . ALA A 1 126 ? -13.32 49.25 20.281 1 98.31 126 ALA A CA 1
ATOM 1020 C C . ALA A 1 126 ? -13.617 50.344 21.312 1 98.31 126 ALA A C 1
ATOM 1022 O O . ALA A 1 126 ? -13.898 51.469 20.938 1 98.31 126 ALA A O 1
ATOM 1023 N N . VAL A 1 127 ? -13.594 49.969 22.578 1 98.62 127 VAL A N 1
ATOM 1024 C CA . VAL A 1 127 ? -13.844 50.906 23.656 1 98.62 127 VAL A CA 1
ATOM 1025 C C . VAL A 1 127 ? -12.781 52 23.656 1 98.62 127 VAL A C 1
ATOM 1027 O O . VAL A 1 127 ? -13.102 53.188 23.781 1 98.62 127 VAL A O 1
ATOM 1030 N N . LYS A 1 128 ? -11.539 51.562 23.516 1 98.25 128 LYS A N 1
ATOM 1031 C CA . LYS A 1 128 ? -10.43 52.5 23.469 1 98.25 128 LYS A CA 1
ATOM 1032 C C . LYS A 1 128 ? -10.602 53.5 22.328 1 98.25 128 LYS A C 1
ATOM 1034 O O . LYS A 1 128 ? -10.422 54.719 22.5 1 98.25 128 LYS A O 1
ATOM 1039 N N . LYS A 1 129 ? -10.953 53.062 21.203 1 98.25 129 LYS A N 1
ATOM 1040 C CA . LYS A 1 129 ? -11.156 53.875 20.016 1 98.25 129 LYS A CA 1
ATOM 1041 C C . LYS A 1 129 ? -12.32 54.844 20.234 1 98.25 129 LYS A C 1
ATOM 1043 O O . LYS A 1 129 ? -12.242 56.031 19.844 1 98.25 129 LYS A O 1
ATOM 1048 N N . GLU A 1 130 ? -13.367 54.344 20.797 1 98.5 130 GLU A N 1
ATOM 1049 C CA . GLU A 1 130 ? -14.539 55.188 21.062 1 98.5 130 GLU A CA 1
ATOM 1050 C C . GLU A 1 130 ? -14.18 56.375 21.953 1 98.5 130 GLU A C 1
ATOM 1052 O O . GLU A 1 130 ? -14.539 57.5 21.656 1 98.5 130 GLU A O 1
ATOM 1057 N N . TRP A 1 131 ? -13.477 56.062 23.031 1 98.31 131 TRP A N 1
ATOM 1058 C CA . TRP A 1 131 ? -13.133 57.125 23.984 1 98.31 131 TRP A CA 1
ATOM 1059 C C . TRP A 1 131 ? -12.109 58.094 23.375 1 98.31 131 TRP A C 1
ATOM 1061 O O . TRP A 1 131 ? -12.117 59.281 23.672 1 98.31 131 TRP A O 1
ATOM 1071 N N . TYR A 1 132 ? -11.234 57.531 22.562 1 98.12 132 TYR A N 1
ATOM 1072 C CA . TYR A 1 132 ? -10.305 58.406 21.859 1 98.12 132 TYR A CA 1
ATOM 1073 C C . TYR A 1 132 ? -11.055 59.438 21.016 1 98.12 132 TYR A C 1
ATOM 1075 O O . TYR A 1 132 ? -10.711 60.625 21.031 1 98.12 132 TYR A O 1
ATOM 1083 N N . ASN A 1 133 ? -12.062 59.031 20.297 1 98.19 133 ASN A N 1
ATOM 1084 C CA . ASN A 1 133 ? -12.883 59.938 19.484 1 98.19 133 ASN A CA 1
ATOM 1085 C C . ASN A 1 133 ? -13.602 60.969 20.359 1 98.19 133 ASN A C 1
ATOM 1087 O O . ASN A 1 133 ? -13.672 62.156 20 1 98.19 133 ASN A O 1
ATOM 1091 N N . LYS A 1 134 ? -14.109 60.531 21.469 1 98.25 134 LYS A N 1
ATOM 1092 C CA . LYS A 1 134 ? -14.805 61.438 22.391 1 98.25 134 LYS A CA 1
ATOM 1093 C C . LYS A 1 134 ? -13.867 62.5 22.922 1 98.25 134 LYS A C 1
ATOM 1095 O O . LYS A 1 134 ? -14.234 63.688 23 1 98.25 134 LYS A O 1
ATOM 1100 N N . VAL A 1 135 ? -12.703 62 23.281 1 97.75 135 VAL A N 1
ATOM 1101 C CA . VAL A 1 135 ? -11.719 62.938 23.812 1 97.75 135 VAL A CA 1
ATOM 1102 C C . VAL A 1 135 ? -11.305 63.938 22.734 1 97.75 135 VAL A C 1
ATOM 1104 O O . VAL A 1 135 ? -11.156 65.125 23.016 1 97.75 135 VAL A O 1
ATOM 1107 N N . THR A 1 136 ? -11.109 63.5 21.531 1 96.56 136 THR A N 1
ATOM 1108 C CA . THR A 1 136 ? -10.75 64.375 20.406 1 96.56 136 THR A CA 1
ATOM 1109 C C . THR A 1 136 ? -11.82 65.438 20.172 1 96.56 136 THR A C 1
ATOM 1111 O O . THR A 1 136 ? -11.5 66.625 19.969 1 96.56 136 THR A O 1
ATOM 1114 N N . GLN A 1 137 ? -13.047 65.062 20.281 1 97.75 137 GLN A N 1
ATOM 1115 C CA . GLN A 1 137 ? -14.156 66 20.109 1 97.75 137 GLN A CA 1
ATOM 1116 C C . GLN A 1 137 ? -14.242 67 21.266 1 97.75 137 GLN A C 1
ATOM 1118 O O . GLN A 1 137 ? -14.5 68.188 21.062 1 97.75 137 GLN A O 1
ATOM 1123 N N . ALA A 1 138 ? -14.07 66.438 22.469 1 97.12 138 ALA A N 1
ATOM 1124 C CA . ALA A 1 138 ? -14.102 67.25 23.656 1 97.12 138 ALA A CA 1
ATOM 1125 C C . ALA A 1 138 ? -12.984 68.312 23.625 1 97.12 138 ALA A C 1
ATOM 1127 O O . ALA A 1 138 ? -13.172 69.438 24.047 1 97.12 138 ALA A O 1
ATOM 1128 N N . LYS A 1 139 ? -11.867 67.875 23.203 1 96.06 139 LYS A N 1
ATOM 1129 C CA . LYS A 1 139 ? -10.742 68.75 23.047 1 96.06 139 LYS A CA 1
ATOM 1130 C C . LYS A 1 139 ? -11.062 69.875 22.062 1 96.06 139 LYS A C 1
ATOM 1132 O O . LYS A 1 139 ? -10.797 71.062 22.328 1 96.06 139 LYS A O 1
ATOM 1137 N N . LYS A 1 140 ? -11.664 69.625 20.984 1 96.62 140 LYS A N 1
ATOM 1138 C CA . LYS A 1 140 ? -12.062 70.625 19.969 1 96.62 140 LYS A CA 1
ATOM 1139 C C . LYS A 1 140 ? -13.086 71.562 20.531 1 96.62 140 LYS A C 1
ATOM 1141 O O . LYS A 1 140 ? -13.008 72.812 20.281 1 96.62 140 LYS A O 1
ATOM 1146 N N . THR A 1 141 ? -14 71 21.266 1 97.19 141 THR A N 1
ATOM 1147 C CA . THR A 1 141 ? -15.031 71.812 21.875 1 97.19 141 THR A CA 1
ATOM 1148 C C . THR A 1 141 ? -14.406 72.812 22.891 1 97.19 141 THR A C 1
ATOM 1150 O O . THR A 1 141 ? -14.742 74 22.906 1 97.19 141 THR A O 1
ATOM 1153 N N . PHE A 1 142 ? -13.547 72.25 23.703 1 95.81 142 PHE A N 1
ATOM 1154 C CA . PHE A 1 142 ? -12.844 73.062 24.703 1 95.81 142 PHE A CA 1
ATOM 1155 C C . PHE A 1 142 ? -12.062 74.188 24.031 1 95.81 142 PHE A C 1
ATOM 1157 O O . PHE A 1 142 ? -12.172 75.375 24.438 1 95.81 142 PHE A O 1
ATOM 1164 N N . GLU A 1 143 ? -11.398 73.875 23.031 1 95 143 GLU A N 1
ATOM 1165 C CA . GLU A 1 143 ? -10.633 74.875 22.281 1 95 143 GLU A CA 1
ATOM 1166 C C . GLU A 1 143 ? -11.555 75.875 21.641 1 95 143 GLU A C 1
ATOM 1168 O O . GLU A 1 143 ? -11.227 77.062 21.594 1 95 143 GLU A O 1
ATOM 1173 N N . GLY A 1 144 ? -12.594 75.5 21.203 1 96.06 144 GLY A N 1
ATOM 1174 C CA . GLY A 1 144 ? -13.578 76.375 20.625 1 96.06 144 GLY A CA 1
ATOM 1175 C C . GLY A 1 144 ? -14.141 77.375 21.625 1 96.06 144 GLY A C 1
ATOM 1176 O O . GLY A 1 144 ? -14.289 78.562 21.328 1 96.06 144 GLY A O 1
ATOM 1177 N N . ARG A 1 145 ? -14.438 76.812 22.828 1 96.5 145 ARG A N 1
ATOM 1178 C CA . ARG A 1 145 ? -14.953 77.688 23.891 1 96.5 145 ARG A CA 1
ATOM 1179 C C . ARG A 1 145 ? -13.898 78.688 24.328 1 96.5 145 ARG A C 1
ATOM 1181 O O . ARG A 1 145 ? -14.227 79.812 24.688 1 96.5 145 ARG A O 1
ATOM 1188 N N . LYS A 1 146 ? -12.695 78.25 24.312 1 94.62 146 LYS A N 1
ATOM 1189 C CA . LYS A 1 146 ? -11.602 79.188 24.641 1 94.62 146 LYS A CA 1
ATOM 1190 C C . LYS A 1 146 ? -11.492 80.312 23.609 1 94.62 146 LYS A C 1
ATOM 1192 O O . LYS A 1 146 ? -11.258 81.438 23.969 1 94.62 146 LYS A O 1
ATOM 1197 N N . ARG A 1 147 ? -11.648 80 22.406 1 96.06 147 ARG A N 1
ATOM 1198 C CA . ARG A 1 147 ? -11.594 81 21.344 1 96.06 147 ARG A CA 1
ATOM 1199 C C . ARG A 1 147 ? -12.742 82 21.469 1 96.06 147 ARG A C 1
ATOM 1201 O O . ARG A 1 147 ? -12.562 83.188 21.25 1 96.06 147 ARG A O 1
ATOM 1208 N N . GLU A 1 148 ? -13.836 81.438 21.875 1 96.56 148 GLU A N 1
ATOM 1209 C CA . GLU A 1 148 ? -15 82.312 22.078 1 96.56 148 GLU A CA 1
ATOM 1210 C C . GLU A 1 148 ? -14.766 83.25 23.25 1 96.56 148 GLU A C 1
ATOM 1212 O O . GLU A 1 148 ? -15.18 84.438 23.188 1 96.56 148 GLU A O 1
ATOM 1217 N N . LEU A 1 149 ? -14.195 82.75 24.234 1 96.25 149 LEU A N 1
ATOM 1218 C CA . LEU A 1 149 ? -13.875 83.562 25.375 1 96.25 149 LEU A CA 1
ATOM 1219 C C . LEU A 1 149 ? -12.883 84.688 25 1 96.25 149 LEU A C 1
ATOM 1221 O O . LEU A 1 149 ? -13.031 85.812 25.406 1 96.25 149 LEU A O 1
ATOM 1225 N N . ASP A 1 150 ? -11.922 84.312 24.219 1 95.56 150 ASP A N 1
ATOM 1226 C CA . ASP A 1 150 ? -10.938 85.312 23.734 1 95.56 150 ASP A CA 1
ATOM 1227 C C . ASP A 1 150 ? -11.609 86.375 22.922 1 95.56 150 ASP A C 1
ATOM 1229 O O . ASP A 1 150 ? -11.297 87.562 23.094 1 95.56 150 ASP A O 1
ATOM 1233 N N . ILE A 1 151 ? -12.477 86 22.141 1 96.25 151 ILE A N 1
ATOM 1234 C CA . ILE A 1 151 ? -13.195 87 21.312 1 96.25 151 ILE A CA 1
ATOM 1235 C C . ILE A 1 151 ? -14.055 87.875 22.188 1 96.25 151 ILE A C 1
ATOM 1237 O O . ILE A 1 151 ? -14.094 89.125 21.969 1 96.25 151 ILE A O 1
ATOM 1241 N N . ALA A 1 152 ? -14.703 87.25 23.188 1 95.81 152 ALA A N 1
ATOM 1242 C CA . ALA A 1 152 ? -15.531 88.062 24.109 1 95.81 152 ALA A CA 1
ATOM 1243 C C . ALA A 1 152 ? -14.688 89 24.922 1 95.81 152 ALA A C 1
ATOM 1245 O O . ALA A 1 152 ? -15.125 90.125 25.203 1 95.81 152 ALA A O 1
ATOM 1246 N N . ASP A 1 153 ? -13.594 88.625 25.281 1 94.44 153 ASP A N 1
ATOM 1247 C CA . ASP A 1 153 ? -12.672 89.438 26.031 1 94.44 153 ASP A CA 1
ATOM 1248 C C . ASP A 1 153 ? -12.156 90.625 25.172 1 94.44 153 ASP A C 1
ATOM 1250 O O . ASP A 1 153 ? -12.078 91.75 25.641 1 94.44 153 ASP A O 1
ATOM 1254 N N . GLU A 1 154 ? -11.852 90.375 24 1 94.88 154 GLU A N 1
ATOM 1255 C CA . GLU A 1 154 ? -11.398 91.375 23.062 1 94.88 154 GLU A CA 1
ATOM 1256 C C . GLU A 1 154 ? -12.492 92.438 22.812 1 94.88 154 GLU A C 1
ATOM 1258 O O . GLU A 1 154 ? -12.219 93.625 22.734 1 94.88 154 GLU A O 1
ATOM 1263 N N . ASN A 1 155 ? -13.641 91.938 22.656 1 94.06 155 ASN A N 1
ATOM 1264 C CA . ASN A 1 155 ? -14.766 92.812 22.422 1 94.06 155 ASN A CA 1
ATOM 1265 C C . ASN A 1 155 ? -15.023 93.75 23.625 1 94.06 155 ASN A C 1
ATOM 1267 O O . ASN A 1 155 ? -15.32 94.938 23.469 1 94.06 155 ASN A O 1
ATOM 1271 N N . TYR A 1 156 ? -14.969 93.188 24.797 1 94.5 156 TYR A N 1
ATOM 1272 C CA . TYR A 1 156 ? -15.141 93.938 26.031 1 94.5 156 TYR A CA 1
ATOM 1273 C C . TYR A 1 156 ? -14.07 95 26.156 1 94.5 156 TYR A C 1
ATOM 1275 O O . TYR A 1 156 ? -14.383 96.125 26.469 1 94.5 156 TYR A O 1
ATOM 1283 N N . MET A 1 157 ? -12.836 94.688 25.812 1 93.5 157 MET A N 1
ATOM 1284 C CA . MET A 1 157 ? -11.711 95.625 25.953 1 93.5 157 MET A CA 1
ATOM 1285 C C . MET A 1 157 ? -11.828 96.75 24.953 1 93.5 157 MET A C 1
ATOM 1287 O O . MET A 1 157 ? -11.508 97.938 25.266 1 93.5 157 MET A O 1
ATOM 1291 N N . LYS A 1 158 ? -12.367 96.438 23.859 1 92.81 158 LYS A N 1
ATOM 1292 C CA . LYS A 1 158 ? -12.5 97.438 22.797 1 92.81 158 LYS A CA 1
ATOM 1293 C C . LYS A 1 158 ? -13.648 98.375 23.094 1 92.81 158 LYS A C 1
ATOM 1295 O O . LYS A 1 158 ? -13.578 99.562 22.75 1 92.81 158 LYS A O 1
ATOM 1300 N N . GLN A 1 159 ? -14.633 97.938 23.859 1 92.62 159 GLN A N 1
ATOM 1301 C CA . GLN A 1 159 ? -15.875 98.688 23.938 1 92.62 159 GLN A CA 1
ATOM 1302 C C . GLN A 1 159 ? -16.094 99.25 25.328 1 92.62 159 GLN A C 1
ATOM 1304 O O . GLN A 1 159 ? -16.906 100.188 25.516 1 92.62 159 GLN A O 1
ATOM 1309 N N . ARG A 1 160 ? -15.398 98.875 26.328 1 89.38 160 ARG A N 1
ATOM 1310 C CA . ARG A 1 160 ? -15.695 99.188 27.719 1 89.38 160 ARG A CA 1
ATOM 1311 C C . ARG A 1 160 ? -15.562 100.625 28 1 89.38 160 ARG A C 1
ATOM 1313 O O . ARG A 1 160 ? -16.25 101.188 28.859 1 89.38 160 ARG A O 1
ATOM 1320 N N . LEU A 1 161 ? -14.703 101.375 27.203 1 90 161 LEU A N 1
ATOM 1321 C CA . LEU A 1 161 ? -14.461 102.812 27.5 1 90 161 LEU A CA 1
ATOM 1322 C C . LEU A 1 161 ? -15.383 103.688 26.688 1 90 161 LEU A C 1
ATOM 1324 O O . LEU A 1 161 ? -15.562 104.875 27.016 1 90 161 LEU A O 1
ATOM 1328 N N . VAL A 1 162 ? -16.094 103.188 25.672 1 92.06 162 VAL A N 1
ATOM 1329 C CA . VAL A 1 162 ? -16.828 104 24.734 1 92.06 162 VAL A CA 1
ATOM 1330 C C . VAL A 1 162 ? -18.328 103.75 24.906 1 92.06 162 VAL A C 1
ATOM 1332 O O . VAL A 1 162 ? -19.156 104.625 24.547 1 92.06 162 VAL A O 1
ATOM 1335 N N . GLN A 1 163 ? -18.781 102.75 25.438 1 89.31 163 GLN A N 1
ATOM 1336 C CA . GLN A 1 163 ? -20.172 102.375 25.469 1 89.31 163 GLN A CA 1
ATOM 1337 C C . GLN A 1 163 ? -20.859 102.75 26.766 1 89.31 163 GLN A C 1
ATOM 1339 O O . GLN A 1 163 ? -20.172 103.062 27.766 1 89.31 163 GLN A O 1
ATOM 1344 N N . ALA A 1 164 ? -22.125 102.75 26.688 1 91.94 164 ALA A N 1
ATOM 1345 C CA . ALA A 1 164 ? -22.938 103.062 27.859 1 91.94 164 ALA A CA 1
ATOM 1346 C C . ALA A 1 164 ? -22.844 101.938 28.891 1 91.94 164 ALA A C 1
ATOM 1348 O O . ALA A 1 164 ? -22.578 100.812 28.547 1 91.94 164 ALA A O 1
ATOM 1349 N N . PRO A 1 165 ? -23.031 102.312 30.125 1 90.19 165 PRO A N 1
ATOM 1350 C CA . PRO A 1 165 ? -22.891 101.375 31.203 1 90.19 165 PRO A CA 1
ATOM 1351 C C . PRO A 1 165 ? -23.766 100.125 31 1 90.19 165 PRO A C 1
ATOM 1353 O O . PRO A 1 165 ? -23.344 99 31.297 1 90.19 165 PRO A O 1
ATOM 1356 N N . LYS A 1 166 ? -24.906 100.375 30.438 1 92.88 166 LYS A N 1
ATOM 1357 C CA . LYS A 1 166 ? -25.812 99.25 30.219 1 92.88 166 LYS A CA 1
ATOM 1358 C C . LYS A 1 166 ? -25.266 98.25 29.172 1 92.88 166 LYS A C 1
ATOM 1360 O O . LYS A 1 166 ? -25.391 97.062 29.297 1 92.88 166 LYS A O 1
ATOM 1365 N N . GLU A 1 167 ? -24.641 98.875 28.219 1 91.5 167 GLU A N 1
ATOM 1366 C CA . GLU A 1 167 ? -24.062 98.062 27.156 1 91.5 167 GLU A CA 1
ATOM 1367 C C . GLU A 1 167 ? -22.797 97.312 27.625 1 91.5 167 GLU A C 1
ATOM 1369 O O . GLU A 1 167 ? -22.516 96.188 27.203 1 91.5 167 GLU A O 1
ATOM 1374 N N . VAL A 1 168 ? -22.078 97.938 28.5 1 91.75 168 VAL A N 1
ATOM 1375 C CA . VAL A 1 168 ? -20.875 97.375 29.062 1 91.75 168 VAL A CA 1
ATOM 1376 C C . VAL A 1 168 ? -21.25 96.188 29.953 1 91.75 168 VAL A C 1
ATOM 1378 O O . VAL A 1 168 ? -20.547 95.125 29.969 1 91.75 168 VAL A O 1
ATOM 1381 N N . ASP A 1 169 ? -22.375 96.312 30.594 1 93.94 169 ASP A N 1
ATOM 1382 C CA . ASP A 1 169 ? -22.859 95.188 31.438 1 93.94 169 ASP A CA 1
ATOM 1383 C C . ASP A 1 169 ? -23.188 93.938 30.609 1 93.94 169 ASP A C 1
ATOM 1385 O O . ASP A 1 169 ? -22.969 92.812 31.047 1 93.94 169 ASP A O 1
ATOM 1389 N N . LYS A 1 170 ? -23.656 94.188 29.438 1 94.62 170 LYS A N 1
ATOM 1390 C CA . LYS A 1 170 ? -23.984 93.062 28.531 1 94.62 170 LYS A CA 1
ATOM 1391 C C . LYS A 1 170 ? -22.719 92.375 28.062 1 94.62 170 LYS A C 1
ATOM 1393 O O . LYS A 1 170 ? -22.719 91.125 27.922 1 94.62 170 LYS A O 1
ATOM 1398 N N . LEU A 1 171 ? -21.688 93.125 27.844 1 94.06 171 LEU A N 1
ATOM 1399 C CA . LEU A 1 171 ? -20.422 92.562 27.406 1 94.06 171 LEU A CA 1
ATOM 1400 C C . LEU A 1 171 ? -19.781 91.75 28.531 1 94.06 171 LEU A C 1
ATOM 1402 O O . LEU A 1 171 ? -19.188 90.688 28.297 1 94.06 171 LEU A O 1
ATOM 1406 N N . VAL A 1 172 ? -19.953 92.25 29.75 1 94.06 172 VAL A N 1
ATOM 1407 C CA . VAL A 1 172 ? -19.422 91.5 30.906 1 94.06 172 VAL A CA 1
ATOM 1408 C C . VAL A 1 172 ? -20.172 90.188 31.094 1 94.06 172 VAL A C 1
ATOM 1410 O O . VAL A 1 172 ? -19.562 89.188 31.391 1 94.06 172 VAL A O 1
ATOM 1413 N N . GLN A 1 173 ? -21.469 90.25 30.875 1 95.5 173 GLN A N 1
ATOM 1414 C CA . GLN A 1 173 ? -22.297 89.062 31.016 1 95.5 173 GLN A CA 1
ATOM 1415 C C . GLN A 1 173 ? -21.938 88 29.969 1 95.5 173 GLN A C 1
ATOM 1417 O O . GLN A 1 173 ? -21.891 86.812 30.25 1 95.5 173 GLN A O 1
ATOM 1422 N N . LYS A 1 174 ? -21.672 88.5 28.812 1 95.19 174 LYS A N 1
ATOM 1423 C CA . LYS A 1 174 ? -21.266 87.625 27.734 1 95.19 174 LYS A CA 1
ATOM 1424 C C . LYS A 1 174 ? -19.922 86.938 28.031 1 95.19 174 LYS A C 1
ATOM 1426 O O . LYS A 1 174 ? -19.734 85.75 27.797 1 95.19 174 LYS A O 1
ATOM 1431 N N . LYS A 1 175 ? -19.016 87.625 28.5 1 94.56 175 LYS A N 1
ATOM 1432 C CA . LYS A 1 175 ? -17.703 87.125 28.891 1 94.56 175 LYS A CA 1
ATOM 1433 C C . LYS A 1 175 ? -17.812 86.062 29.984 1 94.56 175 LYS A C 1
ATOM 1435 O O . LYS A 1 175 ? -17.141 85.062 29.953 1 94.56 175 LYS A O 1
ATOM 1440 N N . GLU A 1 176 ? -18.734 86.375 30.953 1 95.44 176 GLU A N 1
ATOM 1441 C CA . GLU A 1 176 ? -18.938 85.5 32.062 1 95.44 176 GLU A CA 1
ATOM 1442 C C . GLU A 1 176 ? -19.562 84.188 31.578 1 95.44 176 GLU A C 1
ATOM 1444 O O . GLU A 1 176 ? -19.203 83.062 32.062 1 95.44 176 GLU A O 1
ATOM 1449 N N . LYS A 1 177 ? -20.406 84.312 30.672 1 96.56 177 LYS A N 1
ATOM 1450 C CA . LYS A 1 177 ? -21.031 83.125 30.094 1 96.56 177 LYS A CA 1
ATOM 1451 C C . LYS A 1 177 ? -20.016 82.312 29.312 1 96.56 177 LYS A C 1
ATOM 1453 O O . LYS A 1 177 ? -20.031 81.062 29.391 1 96.56 177 LYS A O 1
ATOM 1458 N N . CYS A 1 178 ? -19.156 82.938 28.625 1 96.06 178 CYS A N 1
ATOM 1459 C CA . CYS A 1 178 ? -18.109 82.188 27.875 1 96.06 178 CYS A CA 1
ATOM 1460 C C . CYS A 1 178 ? -17.125 81.562 28.828 1 96.06 178 CYS A C 1
ATOM 1462 O O . CYS A 1 178 ? -16.688 80.438 28.562 1 96.06 178 CYS A O 1
ATOM 1464 N N . LEU A 1 179 ? -16.812 82.25 29.875 1 95.56 179 LEU A N 1
ATOM 1465 C CA . LEU A 1 179 ? -15.914 81.688 30.875 1 95.56 179 LEU A CA 1
ATOM 1466 C C . LEU A 1 179 ? -16.516 80.438 31.484 1 95.56 179 LEU A C 1
ATOM 1468 O O . LEU A 1 179 ? -15.812 79.438 31.656 1 95.56 179 LEU A O 1
ATOM 1472 N N . ALA A 1 180 ? -17.797 80.5 31.781 1 96.31 180 ALA A N 1
ATOM 1473 C CA . ALA A 1 180 ? -18.484 79.312 32.344 1 96.31 180 ALA A CA 1
ATOM 1474 C C . ALA A 1 180 ? -18.484 78.125 31.344 1 96.31 180 ALA A C 1
ATOM 1476 O O . ALA A 1 180 ? -18.359 77 31.75 1 96.31 180 ALA A O 1
ATOM 1477 N N . SER A 1 181 ? -18.625 78.5 30.109 1 96.75 181 SER A N 1
ATOM 1478 C CA . SER A 1 181 ? -18.625 77.438 29.062 1 96.75 181 SER A CA 1
ATOM 1479 C C . SER A 1 181 ? -17.266 76.812 28.922 1 96.75 181 SER A C 1
ATOM 1481 O O . SER A 1 181 ? -17.156 75.625 28.641 1 96.75 181 SER A O 1
ATOM 1483 N N . VAL A 1 182 ? -16.203 77.5 29.016 1 96 182 VAL A N 1
ATOM 1484 C CA . VAL A 1 182 ? -14.852 77 28.953 1 96 182 VAL A CA 1
ATOM 1485 C C . VAL A 1 182 ? -14.602 76.062 30.141 1 96 182 VAL A C 1
ATOM 1487 O O . VAL A 1 182 ? -14.023 74.938 29.969 1 96 182 VAL A O 1
ATOM 1490 N N . GLU A 1 183 ? -15.078 76.5 31.328 1 95.25 183 GLU A N 1
ATOM 1491 C CA . GLU A 1 183 ? -14.883 75.688 32.531 1 95.25 183 GLU A CA 1
ATOM 1492 C C . GLU A 1 183 ? -15.609 74.375 32.406 1 95.25 183 GLU A C 1
ATOM 1494 O O . GLU A 1 183 ? -15.07 73.312 32.781 1 95.25 183 GLU A O 1
ATOM 1499 N N . GLN A 1 184 ? -16.75 74.5 31.859 1 96.56 184 GLN A N 1
ATOM 1500 C CA . GLN A 1 184 ? -17.531 73.25 31.672 1 96.56 184 GLN A CA 1
ATOM 1501 C C . GLN A 1 184 ? -16.875 72.375 30.641 1 96.56 184 GLN A C 1
ATOM 1503 O O . GLN A 1 184 ? -16.781 71.125 30.844 1 96.56 184 GLN A O 1
ATOM 1508 N N . ALA A 1 185 ? -16.453 72.875 29.562 1 96.5 185 ALA A N 1
ATOM 1509 C CA . ALA A 1 185 ? -15.812 72.062 28.516 1 96.5 185 ALA A CA 1
ATOM 1510 C C . ALA A 1 185 ? -14.484 71.5 28.984 1 96.5 185 ALA A C 1
ATOM 1512 O O . ALA A 1 185 ? -14.125 70.375 28.641 1 96.5 185 ALA A O 1
ATOM 1513 N N . GLU A 1 186 ? -13.766 72.25 29.734 1 95 186 GLU A N 1
ATOM 1514 C CA . GLU A 1 186 ? -12.492 71.812 30.281 1 95 186 GLU A CA 1
ATOM 1515 C C . GLU A 1 186 ? -12.703 70.625 31.234 1 95 186 GLU A C 1
ATOM 1517 O O . GLU A 1 186 ? -11.961 69.625 31.188 1 95 186 GLU A O 1
ATOM 1522 N N . ALA A 1 187 ? -13.703 70.812 32.094 1 95.69 187 ALA A N 1
ATOM 1523 C CA . ALA A 1 187 ? -14.008 69.75 33.062 1 95.69 187 ALA A CA 1
ATOM 1524 C C . ALA A 1 187 ? -14.391 68.438 32.312 1 95.69 187 ALA A C 1
ATOM 1526 O O . ALA A 1 187 ? -13.969 67.375 32.719 1 95.69 187 ALA A O 1
ATOM 1527 N N . GLN A 1 188 ? -15.125 68.562 31.312 1 96.62 188 GLN A N 1
ATOM 1528 C CA . GLN A 1 188 ? -15.539 67.438 30.531 1 96.62 188 GLN A CA 1
ATOM 1529 C C . GLN A 1 188 ? -14.344 66.812 29.797 1 96.62 188 GLN A C 1
ATOM 1531 O O . GLN A 1 188 ? -14.195 65.562 29.797 1 96.62 188 GLN A O 1
ATOM 1536 N N . TYR A 1 189 ? -13.555 67.625 29.172 1 96.5 189 TYR A N 1
ATOM 1537 C CA . TYR A 1 189 ? -12.359 67.125 28.484 1 96.5 189 TYR A CA 1
ATOM 1538 C C . TYR A 1 189 ? -11.438 66.375 29.422 1 96.5 189 TYR A C 1
ATOM 1540 O O . TYR A 1 189 ? -11 65.25 29.109 1 96.5 189 TYR A O 1
ATOM 1548 N N . HIS A 1 190 ? -11.219 66.938 30.625 1 95.56 190 HIS A N 1
ATOM 1549 C CA . HIS A 1 190 ? -10.352 66.312 31.609 1 95.56 190 HIS A CA 1
ATOM 1550 C C . HIS A 1 190 ? -10.93 64.938 32.094 1 95.56 190 HIS A C 1
ATOM 1552 O O . HIS A 1 190 ? -10.203 63.969 32.219 1 95.56 190 HIS A O 1
ATOM 1558 N N . ALA A 1 191 ? -12.234 64.938 32.281 1 96.56 191 ALA A N 1
ATOM 1559 C CA . ALA A 1 191 ? -12.898 63.719 32.719 1 96.56 191 ALA A CA 1
ATOM 1560 C C . ALA A 1 191 ? -12.789 62.625 31.656 1 96.56 191 ALA A C 1
ATOM 1562 O O . ALA A 1 191 ? -12.578 61.438 31.984 1 96.56 191 ALA A O 1
ATOM 1563 N N . TRP A 1 192 ? -12.93 63.031 30.453 1 97.25 192 TRP A N 1
ATOM 1564 C CA . TRP A 1 192 ? -12.906 62.062 29.375 1 97.25 192 TRP A CA 1
ATOM 1565 C C . TRP A 1 192 ? -11.484 61.562 29.125 1 97.25 192 TRP A C 1
ATOM 1567 O O . TRP A 1 192 ? -11.289 60.406 28.719 1 97.25 192 TRP A O 1
ATOM 1577 N N . VAL A 1 193 ? -10.484 62.344 29.281 1 97.56 193 VAL A N 1
ATOM 1578 C CA . VAL A 1 193 ? -9.102 61.938 29.156 1 97.56 193 VAL A CA 1
ATOM 1579 C C . VAL A 1 193 ? -8.797 60.844 30.188 1 97.56 193 VAL A C 1
ATOM 1581 O O . VAL A 1 193 ? -8.094 59.875 29.906 1 97.56 193 VAL A O 1
ATOM 1584 N N . LYS A 1 194 ? -9.344 61.062 31.438 1 97 194 LYS A N 1
ATOM 1585 C CA . LYS A 1 194 ? -9.164 60.062 32.469 1 97 194 LYS A CA 1
ATOM 1586 C C . LYS A 1 194 ? -9.812 58.719 32.094 1 97 194 LYS A C 1
ATOM 1588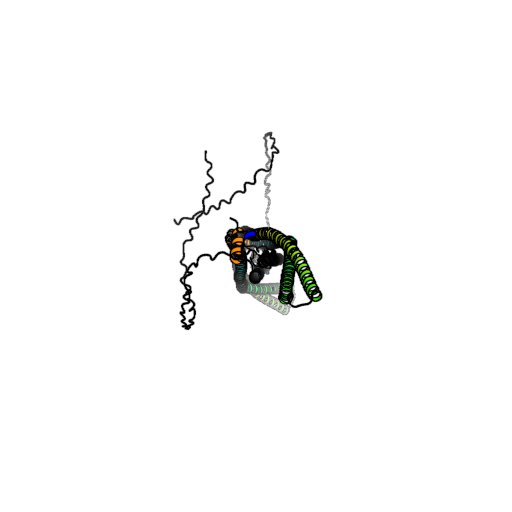 O O . LYS A 1 194 ? -9.227 57.656 32.281 1 97 194 LYS A O 1
ATOM 1593 N N . THR A 1 195 ? -11.008 58.812 31.547 1 97.94 195 THR A N 1
ATOM 1594 C CA . THR A 1 195 ? -11.703 57.594 31.109 1 97.94 195 THR A CA 1
ATOM 1595 C C . THR A 1 195 ? -10.945 56.906 29.969 1 97.94 195 THR A C 1
ATOM 1597 O O . THR A 1 195 ? -10.891 55.688 29.906 1 97.94 195 THR A O 1
ATOM 1600 N N . LEU A 1 196 ? -10.406 57.719 29.062 1 98.19 196 LEU A N 1
ATOM 1601 C CA . LEU A 1 196 ? -9.602 57.156 27.969 1 98.19 196 LEU A CA 1
ATOM 1602 C C . LEU A 1 196 ? -8.375 56.438 28.516 1 98.19 196 LEU A C 1
ATOM 1604 O O . LEU A 1 196 ? -8.008 55.375 27.984 1 98.19 196 LEU A O 1
ATOM 1608 N N . GLU A 1 197 ? -7.773 57 29.484 1 97.5 197 GLU A N 1
ATOM 1609 C CA . GLU A 1 197 ? -6.613 56.344 30.078 1 97.5 197 GLU A CA 1
ATOM 1610 C C . GLU A 1 197 ? -6.984 55 30.688 1 97.5 197 GLU A C 1
ATOM 1612 O O . GLU A 1 197 ? -6.227 54.031 30.562 1 97.5 197 GLU A O 1
ATOM 1617 N N . ASP A 1 198 ? -8.133 54.938 31.328 1 97.94 198 ASP A N 1
ATOM 1618 C CA . ASP A 1 198 ? -8.625 53.656 31.859 1 97.94 198 ASP A CA 1
ATOM 1619 C C . ASP A 1 198 ? -8.852 52.656 30.719 1 97.94 198 ASP A C 1
ATOM 1621 O O . ASP A 1 198 ? -8.516 51.469 30.859 1 97.94 198 ASP A O 1
ATOM 1625 N N . ALA A 1 199 ? -9.406 53.125 29.625 1 98.19 199 ALA A N 1
ATOM 1626 C CA . ALA A 1 199 ? -9.656 52.281 28.484 1 98.19 199 ALA A CA 1
ATOM 1627 C C . ALA A 1 199 ? -8.344 51.781 27.859 1 98.19 199 ALA A C 1
ATOM 1629 O O . ALA A 1 199 ? -8.234 50.625 27.469 1 98.19 199 ALA A O 1
ATOM 1630 N N . ARG A 1 200 ? -7.395 52.656 27.719 1 97.81 200 ARG A N 1
ATOM 1631 C CA . ARG A 1 200 ? -6.086 52.312 27.188 1 97.81 200 ARG A CA 1
ATOM 1632 C C . ARG A 1 200 ? -5.41 51.25 28.062 1 97.81 200 ARG A C 1
ATOM 1634 O O . ARG A 1 200 ? -4.867 50.281 27.547 1 97.81 200 ARG A O 1
ATOM 1641 N N . SER A 1 201 ? -5.438 51.5 29.359 1 97.75 201 SER A N 1
ATOM 1642 C CA . SER A 1 201 ? -4.84 50.562 30.312 1 97.75 201 SER A CA 1
ATOM 1643 C C . SER A 1 201 ? -5.512 49.188 30.25 1 97.75 201 SER A C 1
ATOM 1645 O O . SER A 1 201 ? -4.84 48.156 30.328 1 97.75 201 SER A O 1
ATOM 1647 N N . ASP A 1 202 ? -6.793 49.188 30.156 1 98.25 202 ASP A N 1
ATOM 1648 C CA . ASP A 1 202 ? -7.527 47.938 30.031 1 98.25 202 ASP A CA 1
ATOM 1649 C C . ASP A 1 202 ? -7.145 47.188 28.75 1 98.25 202 ASP A C 1
ATOM 1651 O O . ASP A 1 202 ? -6.941 45.969 28.766 1 98.25 202 ASP A O 1
ATOM 1655 N N . TRP A 1 203 ? -7.109 47.906 27.688 1 98.44 203 TRP A N 1
ATOM 1656 C CA . TRP A 1 203 ? -6.723 47.312 26.406 1 98.44 203 TRP A CA 1
ATOM 1657 C C . TRP A 1 203 ? -5.324 46.688 26.5 1 98.44 203 TRP A C 1
ATOM 1659 O O . TRP A 1 203 ? -5.082 45.594 25.984 1 98.44 203 TRP A O 1
ATOM 1669 N N . GLU A 1 204 ? -4.418 47.438 27.062 1 97.94 204 GLU A N 1
ATOM 1670 C CA . GLU A 1 204 ? -3.055 46.938 27.219 1 97.94 204 GLU A CA 1
ATOM 1671 C C . GLU A 1 204 ? -3.033 45.625 28 1 97.94 204 GLU A C 1
ATOM 1673 O O . GLU A 1 204 ? -2.297 44.688 27.641 1 97.94 204 GLU A O 1
ATOM 1678 N N . SER A 1 205 ? -3.814 45.594 29.078 1 98.44 205 SER A N 1
ATOM 1679 C CA . SER A 1 205 ? -3.902 44.375 29.891 1 98.44 205 SER A CA 1
ATOM 1680 C C . SER A 1 205 ? -4.445 43.219 29.078 1 98.44 205 SER A C 1
ATOM 1682 O O . SER A 1 205 ? -3.922 42.094 29.156 1 98.44 205 SER A O 1
ATOM 1684 N N . GLN A 1 206 ? -5.488 43.438 28.281 1 98.5 206 GLN A N 1
ATOM 1685 C CA . GLN A 1 206 ? -6.066 42.375 27.438 1 98.5 206 GLN A CA 1
ATOM 1686 C C . GLN A 1 206 ? -5.082 41.906 26.375 1 98.5 206 GLN A C 1
ATOM 1688 O O . GLN A 1 206 ? -4.957 40.719 26.109 1 98.5 206 GLN A O 1
ATOM 1693 N N . MET A 1 207 ? -4.422 42.875 25.781 1 98.25 207 MET A N 1
ATOM 1694 C CA . MET A 1 207 ? -3.432 42.562 24.75 1 98.25 207 MET A CA 1
ATOM 1695 C C . MET A 1 207 ? -2.285 41.75 25.312 1 98.25 207 MET A C 1
ATOM 1697 O O . MET A 1 207 ? -1.812 40.812 24.672 1 98.25 207 MET A O 1
ATOM 1701 N N . GLU A 1 208 ? -1.836 42.125 26.5 1 98.25 208 GLU A N 1
ATOM 1702 C CA . GLU A 1 208 ? -0.79 41.344 27.156 1 98.25 208 GLU A CA 1
ATOM 1703 C C . GLU A 1 208 ? -1.225 39.906 27.375 1 98.25 208 GLU A C 1
ATOM 1705 O O . GLU A 1 208 ? -0.476 38.969 27.062 1 98.25 208 GLU A O 1
ATOM 1710 N N . GLU A 1 209 ? -2.408 39.719 27.906 1 98.31 209 GLU A N 1
ATOM 1711 C CA . GLU A 1 209 ? -2.941 38.375 28.125 1 98.31 209 GLU A CA 1
ATOM 1712 C C . GLU A 1 209 ? -3.045 37.594 26.828 1 98.31 209 GLU A C 1
ATOM 1714 O O . GLU A 1 209 ? -2.691 36.438 26.766 1 98.31 209 GLU A O 1
ATOM 1719 N N . THR A 1 210 ? -3.527 38.219 25.812 1 98.5 210 THR A N 1
ATOM 1720 C CA . THR A 1 210 ? -3.67 37.594 24.5 1 98.5 210 THR A CA 1
ATOM 1721 C C . THR A 1 210 ? -2.312 37.156 23.969 1 98.5 210 THR A C 1
ATOM 1723 O O . THR A 1 210 ? -2.172 36.031 23.453 1 98.5 210 THR A O 1
ATOM 1726 N N . CYS A 1 211 ? -1.334 38.031 24.047 1 98.5 211 CYS A N 1
ATOM 1727 C CA . CYS A 1 211 ? 0.01 37.688 23.594 1 98.5 211 CYS A CA 1
ATOM 1728 C C . CYS A 1 211 ? 0.519 36.438 24.312 1 98.5 211 CYS A C 1
ATOM 1730 O O . CYS A 1 211 ? 1.085 35.562 23.688 1 98.5 211 CYS A O 1
ATOM 1732 N N . ILE A 1 212 ? 0.307 36.344 25.594 1 98.19 212 ILE A N 1
ATOM 1733 C CA . ILE A 1 212 ? 0.778 35.25 26.422 1 98.19 212 ILE A CA 1
ATOM 1734 C C . ILE A 1 212 ? 0.061 33.969 26 1 98.19 212 ILE A C 1
ATOM 1736 O O . ILE A 1 212 ? 0.702 32.938 25.766 1 98.19 212 ILE A O 1
ATOM 1740 N N . VAL A 1 213 ? -1.194 34 25.859 1 98.38 213 VAL A N 1
ATOM 1741 C CA . VAL A 1 213 ? -2.004 32.812 25.562 1 98.38 213 VAL A CA 1
ATOM 1742 C C . VAL A 1 213 ? -1.694 32.312 24.141 1 98.38 213 VAL A C 1
ATOM 1744 O O . VAL A 1 213 ? -1.486 31.125 23.922 1 98.38 213 VAL A O 1
ATOM 1747 N N . LEU A 1 214 ? -1.646 33.219 23.172 1 98.56 214 LEU A N 1
ATOM 1748 C CA . LEU A 1 214 ? -1.449 32.844 21.781 1 98.56 214 LEU A CA 1
ATOM 1749 C C . LEU A 1 214 ? -0.055 32.25 21.578 1 98.56 214 LEU A C 1
ATOM 1751 O O . LEU A 1 214 ? 0.126 31.344 20.781 1 98.56 214 LEU A O 1
ATOM 1755 N N . GLN A 1 215 ? 0.901 32.812 22.312 1 98.25 215 GLN A N 1
ATOM 1756 C CA . GLN A 1 215 ? 2.236 32.25 22.188 1 98.25 215 GLN A CA 1
ATOM 1757 C C . GLN A 1 215 ? 2.266 30.828 22.75 1 98.25 215 GLN A C 1
ATOM 1759 O O . GLN A 1 215 ? 2.863 29.938 22.141 1 98.25 215 GLN A O 1
ATOM 1764 N N . ALA A 1 216 ? 1.688 30.609 23.906 1 98.25 216 ALA A N 1
ATOM 1765 C CA . ALA A 1 216 ? 1.624 29.281 24.484 1 98.25 216 ALA A CA 1
ATOM 1766 C C . ALA A 1 216 ? 0.938 28.297 23.531 1 98.25 216 ALA A C 1
ATOM 1768 O O . ALA A 1 216 ? 1.371 27.156 23.391 1 98.25 216 ALA A O 1
ATOM 1769 N N . MET A 1 217 ? -0.075 28.734 22.922 1 98.38 217 MET A N 1
ATOM 1770 C CA . MET A 1 217 ? -0.816 27.906 21.969 1 98.38 217 MET A CA 1
ATOM 1771 C C . MET A 1 217 ? 0.044 27.562 20.75 1 98.38 217 MET A C 1
ATOM 1773 O O . MET A 1 217 ? 0.009 26.438 20.266 1 98.38 217 MET A O 1
ATOM 1777 N N . GLU A 1 218 ? 0.729 28.578 20.266 1 98.31 218 GLU A N 1
ATOM 1778 C CA . GLU A 1 218 ? 1.599 28.344 19.125 1 98.31 218 GLU A CA 1
ATOM 1779 C C . GLU A 1 218 ? 2.697 27.344 19.438 1 98.31 218 GLU A C 1
ATOM 1781 O O . GLU A 1 218 ? 2.994 26.453 18.641 1 98.31 218 GLU A O 1
ATOM 1786 N N . GLU A 1 219 ? 3.283 27.516 20.578 1 98.19 219 GLU A N 1
ATOM 1787 C CA . GLU A 1 219 ? 4.297 26.562 21.031 1 98.19 219 GLU A CA 1
ATOM 1788 C C . GLU A 1 219 ? 3.721 25.156 21.141 1 98.19 219 GLU A C 1
ATOM 1790 O O . GLU A 1 219 ? 4.34 24.188 20.703 1 98.19 219 GLU A O 1
ATOM 1795 N N . GLU A 1 220 ? 2.584 25.047 21.75 1 98.5 220 GLU A N 1
ATOM 1796 C CA . GLU A 1 220 ? 1.905 23.766 21.891 1 98.5 220 GLU A CA 1
ATOM 1797 C C . GLU A 1 220 ? 1.596 23.141 20.531 1 98.5 220 GLU A C 1
ATOM 1799 O O . GLU A 1 220 ? 1.75 21.938 20.344 1 98.5 220 GLU A O 1
ATOM 1804 N N . ARG A 1 221 ? 1.146 23.922 19.625 1 98.62 221 ARG A N 1
ATOM 1805 C CA . ARG A 1 221 ? 0.78 23.438 18.297 1 98.62 221 ARG A CA 1
ATOM 1806 C C . ARG A 1 221 ? 1.988 22.859 17.578 1 98.62 221 ARG A C 1
ATOM 1808 O O . ARG A 1 221 ? 1.911 21.781 17 1 98.62 221 ARG A O 1
ATOM 1815 N N . ILE A 1 222 ? 3.08 23.609 17.609 1 98.69 222 ILE A N 1
ATOM 1816 C CA . ILE A 1 222 ? 4.297 23.156 16.938 1 98.69 222 ILE A CA 1
ATOM 1817 C C . ILE A 1 222 ? 4.754 21.828 17.531 1 98.69 222 ILE A C 1
ATOM 1819 O O . ILE A 1 222 ? 5.062 20.891 16.797 1 98.69 222 ILE A O 1
ATOM 1823 N N . LYS A 1 223 ? 4.738 21.734 18.844 1 98.38 223 LYS A N 1
ATOM 1824 C CA . LYS A 1 223 ? 5.129 20.5 19.516 1 98.38 223 LYS A CA 1
ATOM 1825 C C . LYS A 1 223 ? 4.195 19.344 19.141 1 98.38 223 LYS A C 1
ATOM 1827 O O . LYS A 1 223 ? 4.648 18.234 18.875 1 98.38 223 LYS A O 1
ATOM 1832 N N . PHE A 1 224 ? 2.988 19.625 19.156 1 98.81 224 PHE A N 1
ATOM 1833 C CA . PHE A 1 224 ? 1.98 18.609 18.875 1 98.81 224 PHE A CA 1
ATOM 1834 C C . PHE A 1 224 ? 2.129 18.062 17.469 1 98.81 224 PHE A C 1
ATOM 1836 O O . PHE A 1 224 ? 2.117 16.859 17.25 1 98.81 224 PHE A O 1
ATOM 1843 N N . LEU A 1 225 ? 2.221 18.969 16.5 1 98.75 225 LEU A N 1
ATOM 1844 C CA . LEU A 1 225 ? 2.307 18.547 15.102 1 98.75 225 LEU A CA 1
ATOM 1845 C C . LEU A 1 225 ? 3.609 17.797 14.844 1 98.75 225 LEU A C 1
ATOM 1847 O O . LEU A 1 225 ? 3.623 16.812 14.102 1 98.75 225 LEU A O 1
ATOM 1851 N N . ARG A 1 226 ? 4.688 18.328 15.422 1 98.56 226 ARG A N 1
ATOM 1852 C CA . ARG A 1 226 ? 5.949 17.594 15.328 1 98.56 226 ARG A CA 1
ATOM 1853 C C . ARG A 1 226 ? 5.805 16.172 15.844 1 98.56 226 ARG A C 1
ATOM 1855 O O . ARG A 1 226 ? 6.242 15.227 15.195 1 98.56 226 ARG A O 1
ATOM 1862 N N . ASN A 1 227 ? 5.223 16.031 17 1 98.38 227 ASN A N 1
ATOM 1863 C CA . ASN A 1 227 ? 5.016 14.719 17.609 1 98.38 227 ASN A CA 1
ATOM 1864 C C . ASN A 1 227 ? 4.113 13.844 16.734 1 98.38 227 ASN A C 1
ATOM 1866 O O . ASN A 1 227 ? 4.352 12.641 16.594 1 98.38 227 ASN A O 1
ATOM 1870 N N . SER A 1 228 ? 3.105 14.461 16.266 1 98.62 228 SER A N 1
ATOM 1871 C CA . SER A 1 228 ? 2.182 13.711 15.414 1 98.62 228 SER A CA 1
ATOM 1872 C C . SER A 1 228 ? 2.891 13.148 14.18 1 98.62 228 SER A C 1
ATOM 1874 O O . SER A 1 228 ? 2.703 11.984 13.828 1 98.62 228 SER A O 1
ATOM 1876 N N . MET A 1 229 ? 3.678 13.953 13.516 1 98.5 229 MET A N 1
ATOM 1877 C CA . MET A 1 229 ? 4.426 13.492 12.344 1 98.5 229 MET A CA 1
ATOM 1878 C C . MET A 1 229 ? 5.422 12.406 12.734 1 98.5 229 MET A C 1
ATOM 1880 O O . MET A 1 229 ? 5.625 11.453 11.984 1 98.5 229 MET A O 1
ATOM 1884 N N . TRP A 1 230 ? 5.988 12.555 13.93 1 98.44 230 TRP A N 1
ATOM 1885 C CA . TRP A 1 230 ? 6.906 11.547 14.445 1 98.44 230 TRP A CA 1
ATOM 1886 C C . TRP A 1 230 ? 6.199 10.211 14.633 1 98.44 230 TRP A C 1
ATOM 1888 O O . TRP A 1 230 ? 6.703 9.172 14.211 1 98.44 230 TRP A O 1
ATOM 1898 N N . VAL A 1 231 ? 5.082 10.234 15.227 1 98.19 231 VAL A N 1
ATOM 1899 C CA . VAL A 1 231 ? 4.289 9.031 15.469 1 98.19 231 VAL A CA 1
ATOM 1900 C C . VAL A 1 231 ? 3.914 8.383 14.141 1 98.19 231 VAL A C 1
ATOM 1902 O O . VAL A 1 231 ? 4 7.16 13.992 1 98.19 231 VAL A O 1
ATOM 1905 N N . GLN A 1 232 ? 3.527 9.18 13.195 1 97.56 232 GLN A N 1
ATOM 1906 C CA . GLN A 1 232 ? 3.143 8.664 11.883 1 97.56 232 GLN A CA 1
ATOM 1907 C C . GLN A 1 232 ? 4.309 7.949 11.211 1 97.56 232 GLN A C 1
ATOM 1909 O O . GLN A 1 232 ? 4.148 6.852 10.672 1 97.56 232 GLN A O 1
ATOM 1914 N N . THR A 1 233 ? 5.449 8.555 11.188 1 97.94 233 THR A N 1
ATOM 1915 C CA . THR A 1 233 ? 6.621 7.965 10.547 1 97.94 233 THR A CA 1
ATOM 1916 C C . THR A 1 233 ? 7.027 6.676 11.258 1 97.94 233 THR A C 1
ATOM 1918 O O . THR A 1 233 ? 7.453 5.715 10.617 1 97.94 233 THR A O 1
ATOM 1921 N N . ASN A 1 234 ? 6.844 6.684 12.562 1 97 234 ASN A N 1
ATOM 1922 C CA . ASN A 1 234 ? 7.148 5.477 13.328 1 97 234 ASN A CA 1
ATOM 1923 C C . ASN A 1 234 ? 6.18 4.348 13 1 97 234 ASN A C 1
ATOM 1925 O O . ASN A 1 234 ? 6.586 3.189 12.883 1 97 234 ASN A O 1
ATOM 1929 N N . MET A 1 235 ? 4.984 4.664 12.93 1 97.44 235 MET A N 1
ATOM 1930 C CA . MET A 1 235 ? 3.977 3.676 12.555 1 97.44 235 MET A CA 1
ATOM 1931 C C . MET A 1 235 ? 4.297 3.055 11.203 1 97.44 235 MET A C 1
ATOM 1933 O O . MET A 1 235 ? 4.203 1.838 11.031 1 97.44 235 MET A O 1
ATOM 1937 N N . LEU A 1 236 ? 4.672 3.867 10.258 1 97.75 236 LEU A N 1
ATOM 1938 C CA . LEU A 1 236 ? 5.004 3.395 8.922 1 97.75 236 LEU A CA 1
ATOM 1939 C C . LEU A 1 236 ? 6.238 2.502 8.945 1 97.75 236 LEU A C 1
ATOM 1941 O O . LEU A 1 236 ? 6.273 1.464 8.281 1 97.75 236 LEU A O 1
ATOM 1945 N N . SER A 1 237 ? 7.223 2.92 9.695 1 97.31 237 SER A N 1
ATOM 1946 C CA . SER A 1 237 ? 8.445 2.135 9.82 1 97.31 237 SER A CA 1
ATOM 1947 C C . SER A 1 237 ? 8.164 0.76 10.414 1 97.31 237 SER A C 1
ATOM 1949 O O . SER A 1 237 ? 8.672 -0.25 9.922 1 97.31 237 SER A O 1
ATOM 1951 N N . LEU A 1 238 ? 7.379 0.742 11.469 1 96.75 238 LEU A N 1
ATOM 1952 C CA . LEU A 1 238 ? 7.012 -0.522 12.102 1 96.75 238 LEU A CA 1
ATOM 1953 C C . LEU A 1 238 ? 6.281 -1.428 11.117 1 96.75 238 LEU A C 1
ATOM 1955 O O . LEU A 1 238 ? 6.492 -2.643 11.102 1 96.75 238 LEU A O 1
ATOM 1959 N N . HIS A 1 239 ? 5.496 -0.813 10.336 1 96.94 239 HIS A N 1
ATOM 1960 C CA . HIS A 1 239 ? 4.75 -1.567 9.336 1 96.94 239 HIS A CA 1
ATOM 1961 C C . HIS A 1 239 ? 5.68 -2.168 8.289 1 96.94 239 HIS A C 1
ATOM 1963 O O . HIS A 1 239 ? 5.453 -3.285 7.816 1 96.94 239 HIS A O 1
ATOM 1969 N N . CYS A 1 240 ? 6.695 -1.448 7.816 1 96.12 240 CYS A N 1
ATOM 1970 C CA . CYS A 1 240 ? 7.68 -1.961 6.875 1 96.12 240 CYS A CA 1
ATOM 1971 C C . CYS A 1 240 ? 8.367 -3.205 7.426 1 96.12 240 CYS A C 1
ATOM 1973 O O . CYS A 1 240 ? 8.578 -4.176 6.699 1 96.12 240 CYS A O 1
ATOM 1975 N N . VAL A 1 241 ? 8.664 -3.188 8.695 1 95.81 241 VAL A N 1
ATOM 1976 C CA . VAL A 1 241 ? 9.312 -4.32 9.352 1 95.81 241 VAL A CA 1
ATOM 1977 C C . VAL A 1 241 ? 8.359 -5.516 9.359 1 95.81 241 VAL A C 1
ATOM 1979 O O . VAL A 1 241 ? 8.766 -6.645 9.078 1 95.81 241 VAL A O 1
ATOM 1982 N N . GLU A 1 242 ? 7.137 -5.273 9.68 1 96.38 242 GLU A N 1
ATOM 1983 C CA . GLU A 1 242 ? 6.133 -6.332 9.711 1 96.38 242 GLU A CA 1
ATOM 1984 C C . GLU A 1 242 ? 5.965 -6.973 8.328 1 96.38 242 GLU A C 1
ATOM 1986 O O . GLU A 1 242 ? 5.895 -8.195 8.211 1 96.38 242 GLU A O 1
ATOM 1991 N N . ASP A 1 243 ? 5.859 -6.184 7.281 1 97.06 243 ASP A N 1
ATOM 1992 C CA . ASP A 1 243 ? 5.719 -6.688 5.918 1 97.06 243 ASP A CA 1
ATOM 1993 C C . ASP A 1 243 ? 6.926 -7.539 5.52 1 97.06 243 ASP A C 1
ATOM 1995 O O . ASP A 1 243 ? 6.773 -8.57 4.859 1 97.06 243 ASP A O 1
ATOM 1999 N N . ASP A 1 244 ? 8.078 -7.07 5.855 1 97.5 244 ASP A N 1
ATOM 2000 C CA . ASP A 1 244 ? 9.297 -7.828 5.559 1 97.5 244 ASP A CA 1
ATOM 2001 C C . ASP A 1 244 ? 9.281 -9.188 6.254 1 97.5 244 ASP A C 1
ATOM 2003 O O . ASP A 1 244 ? 9.773 -10.172 5.703 1 97.5 244 ASP A O 1
ATOM 2007 N N . GLN A 1 245 ? 8.773 -9.219 7.492 1 97.62 245 GLN A N 1
ATOM 2008 C CA . GLN A 1 245 ? 8.656 -10.477 8.219 1 97.62 245 GLN A CA 1
ATOM 2009 C C . GLN A 1 245 ? 7.758 -11.461 7.473 1 97.62 245 GLN A C 1
ATOM 2011 O O . GLN A 1 245 ? 8.031 -12.664 7.449 1 97.62 245 GLN A O 1
ATOM 2016 N N . HIS A 1 246 ? 6.668 -10.984 6.902 1 97.44 246 HIS A N 1
ATOM 2017 C CA . HIS A 1 246 ? 5.797 -11.844 6.113 1 97.44 246 HIS A CA 1
ATOM 2018 C C . HIS A 1 246 ? 6.543 -12.438 4.918 1 97.44 246 HIS A C 1
ATOM 2020 O O . HIS A 1 246 ? 6.328 -13.602 4.562 1 97.44 246 HIS A O 1
ATOM 2026 N N . CYS A 1 247 ? 7.406 -11.648 4.258 1 97.75 247 CYS A N 1
ATOM 2027 C CA . CYS A 1 247 ? 8.227 -12.148 3.158 1 97.75 247 CYS A CA 1
ATOM 2028 C C . CYS A 1 247 ? 9.18 -13.234 3.637 1 97.75 247 CYS A C 1
ATOM 2030 O O . CYS A 1 247 ? 9.367 -14.242 2.951 1 97.75 247 CYS A O 1
ATOM 2032 N N . GLU A 1 248 ? 9.734 -13.023 4.855 1 97.94 248 GLU A N 1
ATOM 2033 C CA . GLU A 1 248 ? 10.641 -14.008 5.43 1 97.94 248 GLU A CA 1
ATOM 2034 C C . GLU A 1 248 ? 9.922 -15.328 5.703 1 97.94 248 GLU A C 1
ATOM 2036 O O . GLU A 1 248 ? 10.469 -16.406 5.457 1 97.94 248 GLU A O 1
ATOM 2041 N N . GLU A 1 249 ? 8.734 -15.219 6.219 1 98.19 249 GLU A N 1
ATOM 2042 C CA . GLU A 1 249 ? 7.945 -16.422 6.469 1 98.19 249 GLU A CA 1
ATOM 2043 C C . GLU A 1 249 ? 7.711 -17.203 5.18 1 98.19 249 GLU A C 1
ATOM 2045 O O . GLU A 1 249 ? 7.762 -18.438 5.18 1 98.19 249 GLU A O 1
ATOM 2050 N N . SER A 1 250 ? 7.434 -16.547 4.066 1 98.19 250 SER A N 1
ATOM 2051 C CA . SER A 1 250 ? 7.262 -17.188 2.77 1 98.19 250 SER A CA 1
ATOM 2052 C C . SER A 1 250 ? 8.547 -17.875 2.316 1 98.19 250 SER A C 1
ATOM 2054 O O . SER A 1 250 ? 8.508 -19.016 1.822 1 98.19 250 SER A O 1
ATOM 2056 N N . ARG A 1 251 ? 9.672 -17.203 2.496 1 98.12 251 ARG A N 1
ATOM 2057 C CA . ARG A 1 251 ? 10.953 -17.734 2.035 1 98.12 251 ARG A CA 1
ATOM 2058 C C . ARG A 1 251 ? 11.344 -18.984 2.82 1 98.12 251 ARG A C 1
ATOM 2060 O O . ARG A 1 251 ? 11.93 -19.906 2.266 1 98.12 251 ARG A O 1
ATOM 2067 N N . LYS A 1 252 ? 11.016 -19.047 4.117 1 98.19 252 LYS A N 1
ATOM 2068 C CA . LYS A 1 252 ? 11.305 -20.219 4.941 1 98.19 252 LYS A CA 1
ATOM 2069 C C . LYS A 1 252 ? 10.648 -21.469 4.367 1 98.19 252 LYS A C 1
ATOM 2071 O O . LYS A 1 252 ? 11.266 -22.531 4.336 1 98.19 252 LYS A O 1
ATOM 2076 N N . ILE A 1 253 ? 9.398 -21.328 3.891 1 98.38 253 ILE A N 1
ATOM 2077 C CA . ILE A 1 253 ? 8.68 -22.453 3.32 1 98.38 253 ILE A CA 1
ATOM 2078 C C . ILE A 1 253 ? 9.242 -22.781 1.934 1 98.38 253 ILE A C 1
ATOM 2080 O O . ILE A 1 253 ? 9.414 -23.938 1.582 1 98.38 253 ILE A O 1
ATOM 2084 N N . LEU A 1 254 ? 9.547 -21.719 1.153 1 97.88 254 LEU A N 1
ATOM 2085 C CA . LEU A 1 254 ? 10.078 -21.875 -0.195 1 97.88 254 LEU A CA 1
ATOM 2086 C C . LEU A 1 254 ? 11.391 -22.656 -0.176 1 97.88 254 LEU A C 1
ATOM 2088 O O . LEU A 1 254 ? 11.672 -23.422 -1.099 1 97.88 254 LEU A O 1
ATOM 2092 N N . GLU A 1 255 ? 12.172 -22.469 0.875 1 97.69 255 GLU A N 1
ATOM 2093 C CA . GLU A 1 255 ? 13.461 -23.125 1.015 1 97.69 255 GLU A CA 1
ATOM 2094 C C . GLU A 1 255 ? 13.297 -24.641 1.117 1 97.69 255 GLU A C 1
ATOM 2096 O O . GLU A 1 255 ? 14.219 -25.391 0.787 1 97.69 255 GLU A O 1
ATOM 2101 N N . GLN A 1 256 ? 12.148 -25.094 1.509 1 97.81 256 GLN A N 1
ATOM 2102 C CA . GLN A 1 256 ? 11.891 -26.516 1.719 1 97.81 256 GLN A CA 1
ATOM 2103 C C . GLN A 1 256 ? 11.359 -27.172 0.449 1 97.81 256 GLN A C 1
ATOM 2105 O O . GLN A 1 256 ? 11.211 -28.406 0.389 1 97.81 256 GLN A O 1
ATOM 2110 N N . CYS A 1 257 ? 11.031 -26.391 -0.599 1 98 257 CYS A N 1
ATOM 2111 C CA . CYS A 1 257 ? 10.453 -26.906 -1.833 1 98 257 CYS A CA 1
ATOM 2112 C C . CYS A 1 257 ? 11.508 -27.609 -2.682 1 98 257 CYS A C 1
ATOM 2114 O O . CYS A 1 257 ? 12.531 -27.016 -3.021 1 98 257 CYS A O 1
ATOM 2116 N N . SER A 1 258 ? 11.289 -28.812 -2.977 1 96.88 258 SER A N 1
ATOM 2117 C CA . SER A 1 258 ? 12.203 -29.641 -3.77 1 96.88 258 SER A CA 1
ATOM 2118 C C . SER A 1 258 ? 11.484 -30.281 -4.945 1 96.88 258 SER A C 1
ATOM 2120 O O . SER A 1 258 ? 10.484 -30.984 -4.758 1 96.88 258 SER A O 1
ATOM 2122 N N . GLU A 1 259 ? 12.086 -30.047 -6.152 1 96.62 259 GLU A N 1
ATOM 2123 C CA . GLU A 1 259 ? 11.477 -30.672 -7.324 1 96.62 259 GLU A CA 1
ATOM 2124 C C . GLU A 1 259 ? 11.555 -32.188 -7.242 1 96.62 259 GLU A C 1
ATOM 2126 O O . GLU A 1 259 ? 10.648 -32.906 -7.695 1 96.62 259 GLU A O 1
ATOM 2131 N N . GLU A 1 260 ? 12.594 -32.75 -6.656 1 97.25 260 GLU A N 1
ATOM 2132 C CA . GLU A 1 260 ? 12.758 -34.188 -6.504 1 97.25 260 GLU A CA 1
ATOM 2133 C C . GLU A 1 260 ? 11.648 -34.781 -5.633 1 97.25 260 GLU A C 1
ATOM 2135 O O . GLU A 1 260 ? 11.047 -35.781 -5.988 1 97.25 260 GLU A O 1
ATOM 2140 N N . ASN A 1 261 ? 11.406 -34.156 -4.52 1 97.75 261 ASN A N 1
ATOM 2141 C CA . ASN A 1 261 ? 10.375 -34.625 -3.605 1 97.75 261 ASN A CA 1
ATOM 2142 C C . ASN A 1 261 ? 8.984 -34.5 -4.227 1 97.75 261 ASN A C 1
ATOM 2144 O O . ASN A 1 261 ? 8.125 -35.375 -3.994 1 97.75 261 ASN A O 1
ATOM 2148 N N . ASP A 1 262 ? 8.773 -33.531 -5.039 1 98.19 262 ASP A N 1
ATOM 2149 C CA . ASP A 1 262 ? 7.469 -33.344 -5.66 1 98.19 262 ASP A CA 1
ATOM 2150 C C . ASP A 1 262 ? 7.23 -34.406 -6.754 1 98.19 262 ASP A C 1
ATOM 2152 O O . ASP A 1 262 ? 6.109 -34.875 -6.93 1 98.19 262 ASP A O 1
ATOM 2156 N N . ILE A 1 263 ? 8.312 -34.656 -7.473 1 98.38 263 ILE A N 1
ATOM 2157 C CA . ILE A 1 263 ? 8.195 -35.719 -8.477 1 98.38 263 ILE A CA 1
ATOM 2158 C C . ILE A 1 263 ? 7.898 -37.062 -7.797 1 98.38 263 ILE A C 1
ATOM 2160 O O . ILE A 1 263 ? 7.02 -37.781 -8.234 1 98.38 263 ILE A O 1
ATOM 2164 N N . LYS A 1 264 ? 8.578 -37.344 -6.684 1 98 264 LYS A N 1
ATOM 2165 C CA . LYS A 1 264 ? 8.344 -38.531 -5.91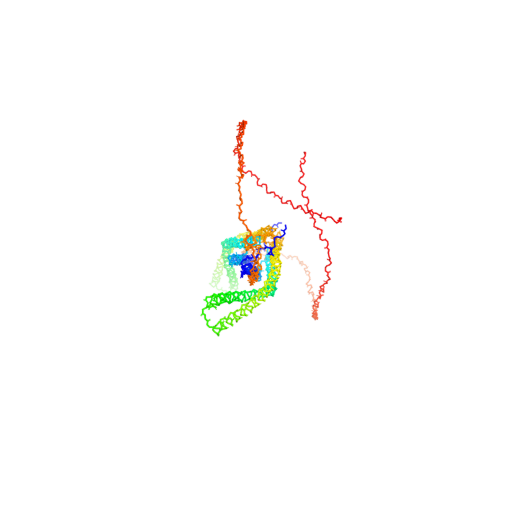4 1 98 264 LYS A CA 1
ATOM 2166 C C . LYS A 1 264 ? 6.898 -38.625 -5.426 1 98 264 LYS A C 1
ATOM 2168 O O . LYS A 1 264 ? 6.266 -39.656 -5.496 1 98 264 LYS A O 1
ATOM 2173 N N . LEU A 1 265 ? 6.465 -37.5 -4.957 1 98.19 265 LEU A N 1
ATOM 2174 C CA . LEU A 1 265 ? 5.098 -37.438 -4.441 1 98.19 265 LEU A CA 1
ATOM 2175 C C . LEU A 1 265 ? 4.086 -37.719 -5.551 1 98.19 265 LEU A C 1
ATOM 2177 O O . LEU A 1 265 ? 3.137 -38.469 -5.355 1 98.19 265 LEU A O 1
ATOM 2181 N N . PHE A 1 266 ? 4.289 -37.094 -6.738 1 98.62 266 PHE A N 1
ATOM 2182 C CA . PHE A 1 266 ? 3.367 -37.312 -7.848 1 98.62 266 PHE A CA 1
ATOM 2183 C C . PHE A 1 266 ? 3.326 -38.781 -8.258 1 98.62 266 PHE A C 1
ATOM 2185 O O . PHE A 1 266 ? 2.248 -39.344 -8.461 1 98.62 266 PHE A O 1
ATOM 2192 N N . VAL A 1 267 ? 4.5 -39.344 -8.406 1 98.5 267 VAL A N 1
ATOM 2193 C CA . VAL A 1 267 ? 4.582 -40.75 -8.805 1 98.5 267 VAL A CA 1
ATOM 2194 C C . VAL A 1 267 ? 3.895 -41.625 -7.762 1 98.5 267 VAL A C 1
ATOM 2196 O O . VAL A 1 267 ? 3.135 -42.531 -8.109 1 98.5 267 VAL A O 1
ATOM 2199 N N . ALA A 1 268 ? 4.07 -41.406 -6.5 1 97.88 268 ALA A N 1
ATOM 2200 C CA . ALA A 1 268 ? 3.459 -42.156 -5.422 1 97.88 268 ALA A CA 1
ATOM 2201 C C . ALA A 1 268 ? 1.937 -42.094 -5.48 1 97.88 268 ALA A C 1
ATOM 2203 O O . ALA A 1 268 ? 1.243 -43.062 -5.184 1 97.88 268 ALA A O 1
ATOM 2204 N N . GLN A 1 269 ? 1.48 -40.969 -5.906 1 97.62 269 GLN A N 1
ATOM 2205 C CA . GLN A 1 269 ? 0.045 -40.719 -5.852 1 97.62 269 GLN A CA 1
ATOM 2206 C C . GLN A 1 269 ? -0.647 -41.188 -7.121 1 97.62 269 GLN A C 1
ATOM 2208 O O . GLN A 1 269 ? -1.812 -41.594 -7.082 1 97.62 269 GLN A O 1
ATOM 2213 N N . LYS A 1 270 ? 0.122 -41.125 -8.297 1 98.19 270 LYS A N 1
ATOM 2214 C CA . LYS A 1 270 ? -0.626 -41.219 -9.547 1 98.19 270 LYS A CA 1
ATOM 2215 C C . LYS A 1 270 ? -0.058 -42.312 -10.438 1 98.19 270 LYS A C 1
ATOM 2217 O O . LYS A 1 270 ? -0.534 -42.531 -11.555 1 98.19 270 LYS A O 1
ATOM 2222 N N . ARG A 1 271 ? 1.003 -43 -10.008 1 97.75 271 ARG A N 1
ATOM 2223 C CA . ARG A 1 271 ? 1.605 -44.031 -10.852 1 97.75 271 ARG A CA 1
ATOM 2224 C C . ARG A 1 271 ? 0.554 -45 -11.352 1 97.75 271 ARG A C 1
ATOM 2226 O O . ARG A 1 271 ? -0.414 -45.312 -10.648 1 97.75 271 ARG A O 1
ATOM 2233 N N . THR A 1 272 ? 0.661 -45.469 -12.555 1 97.75 272 THR A N 1
ATOM 2234 C CA . THR A 1 272 ? -0.293 -46.406 -13.141 1 97.75 272 THR A CA 1
ATOM 2235 C C . THR A 1 272 ? 0.299 -47.812 -13.219 1 97.75 272 THR A C 1
ATOM 2237 O O . THR A 1 272 ? -0.431 -48.812 -13.391 1 97.75 272 THR A O 1
ATOM 2240 N N . GLY A 1 273 ? 1.663 -48 -13.156 1 95.69 273 GLY A N 1
ATOM 2241 C CA . GLY A 1 273 ? 2.328 -49.281 -13.172 1 95.69 273 GLY A CA 1
ATOM 2242 C C . GLY A 1 273 ? 3.693 -49.25 -13.828 1 95.69 273 GLY A C 1
ATOM 2243 O O . GLY A 1 273 ? 4.059 -48.25 -14.453 1 95.69 273 GLY A O 1
ATOM 2244 N N . GLY A 1 274 ? 4.457 -50.312 -13.688 1 94.62 274 GLY A N 1
ATOM 2245 C CA . GLY A 1 274 ? 5.797 -50.406 -14.25 1 94.62 274 GLY A CA 1
ATOM 2246 C C . GLY A 1 274 ? 5.902 -51.406 -15.383 1 94.62 274 GLY A C 1
ATOM 2247 O O . GLY A 1 274 ? 6.891 -51.406 -16.125 1 94.62 274 GLY A O 1
ATOM 2248 N N . SER A 1 275 ? 4.805 -52.188 -15.602 1 95.38 275 SER A N 1
ATOM 2249 C CA . SER A 1 275 ? 4.863 -53.25 -16.594 1 95.38 275 SER A CA 1
ATOM 2250 C C . SER A 1 275 ? 4.293 -52.781 -17.922 1 95.38 275 SER A C 1
ATOM 2252 O O . SER A 1 275 ? 3.189 -52.25 -17.984 1 95.38 275 SER A O 1
ATOM 2254 N N . ARG A 1 276 ? 5.062 -53 -18.969 1 95.44 276 ARG A N 1
ATOM 2255 C CA . ARG A 1 276 ? 4.645 -52.719 -20.344 1 95.44 276 ARG A CA 1
ATOM 2256 C C . ARG A 1 276 ? 3.742 -53.812 -20.875 1 95.44 276 ARG A C 1
ATOM 2258 O O . ARG A 1 276 ? 3.752 -54.938 -20.375 1 95.44 276 ARG A O 1
ATOM 2265 N N . PRO A 1 277 ? 2.928 -53.438 -21.844 1 94.12 277 PRO A N 1
ATOM 2266 C CA . PRO A 1 277 ? 2.121 -54.5 -22.453 1 94.12 277 PRO A CA 1
ATOM 2267 C C . PRO A 1 277 ? 2.971 -55.562 -23.125 1 94.12 277 PRO A C 1
ATOM 2269 O O . PRO A 1 277 ? 3.943 -55.25 -23.812 1 94.12 277 PRO A O 1
ATOM 2272 N N . ALA A 1 278 ? 2.611 -56.812 -22.906 1 93.19 278 ALA A N 1
ATOM 2273 C CA . ALA A 1 278 ? 3.332 -57.938 -23.5 1 93.19 278 ALA A CA 1
ATOM 2274 C C . ALA A 1 278 ? 3.029 -58.062 -24.984 1 93.19 278 ALA A C 1
ATOM 2276 O O . ALA A 1 278 ? 1.918 -57.75 -25.422 1 93.19 278 ALA A O 1
ATOM 2277 N N . PRO A 1 279 ? 4.062 -58.469 -25.734 1 93.56 279 PRO A N 1
ATOM 2278 C CA . PRO A 1 279 ? 3.783 -58.75 -27.156 1 93.56 279 PRO A CA 1
ATOM 2279 C C . PRO A 1 279 ? 2.727 -59.812 -27.359 1 93.56 279 PRO A C 1
ATOM 2281 O O . PRO A 1 279 ? 2.602 -60.719 -26.531 1 93.56 279 PRO A O 1
ATOM 2284 N N . ILE A 1 280 ? 1.969 -59.656 -28.406 1 92 280 ILE A N 1
ATOM 2285 C CA . ILE A 1 280 ? 1.017 -60.688 -28.812 1 92 280 ILE A CA 1
ATOM 2286 C C . ILE A 1 280 ? 1.707 -61.719 -29.719 1 92 280 ILE A C 1
ATOM 2288 O O . ILE A 1 280 ? 2.232 -61.344 -30.766 1 92 280 ILE A O 1
ATOM 2292 N N . GLU A 1 281 ? 1.753 -62.938 -29.281 1 88.56 281 GLU A N 1
ATOM 2293 C CA . GLU A 1 281 ? 2.436 -64 -30.016 1 88.56 281 GLU A CA 1
ATOM 2294 C C . GLU A 1 281 ? 1.452 -64.812 -30.844 1 88.56 281 GLU A C 1
ATOM 2296 O O . GLU A 1 281 ? 0.281 -64.938 -30.484 1 88.56 281 GLU A O 1
ATOM 2301 N N . VAL A 1 282 ? 2.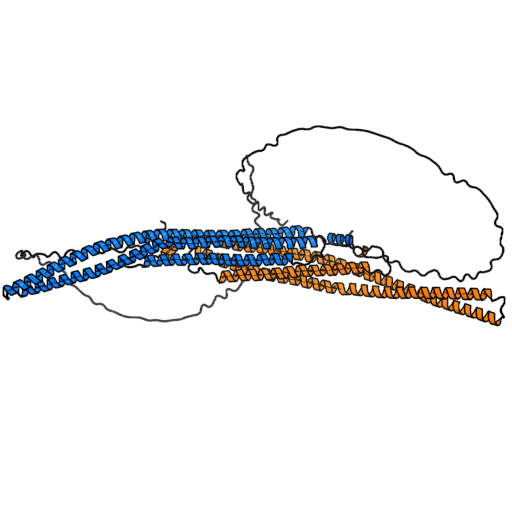084 -65.375 -31.969 1 86.31 282 VAL A N 1
ATOM 2302 C CA . VAL A 1 282 ? 1.288 -66.25 -32.844 1 86.31 282 VAL A CA 1
ATOM 2303 C C . VAL A 1 282 ? 1.132 -67.625 -32.188 1 86.31 282 VAL A C 1
ATOM 2305 O O . VAL A 1 282 ? 2.059 -68.125 -31.547 1 86.31 282 VAL A O 1
ATOM 2308 N N . GLU A 1 283 ? -0.1 -68.062 -32.219 1 71.44 283 GLU A N 1
ATOM 2309 C CA . GLU A 1 283 ? -0.309 -69.5 -31.812 1 71.44 283 GLU A CA 1
ATOM 2310 C C . GLU A 1 283 ? 0.34 -70.438 -32.781 1 71.44 283 GLU A C 1
ATOM 2312 O O . GLU A 1 283 ? 0.423 -70.125 -34 1 71.44 283 GLU A O 1
ATOM 2317 N N . THR A 1 284 ? 1.157 -71.5 -32.281 1 61.5 284 THR A N 1
ATOM 2318 C CA . THR A 1 284 ? 1.864 -72.5 -33.031 1 61.5 284 THR A CA 1
ATOM 2319 C C . THR A 1 284 ? 1.026 -73 -34.219 1 61.5 284 THR A C 1
ATOM 2321 O O . THR A 1 284 ? -0.187 -73.125 -34.125 1 61.5 284 THR A O 1
ATOM 2324 N N . PRO A 1 285 ? 1.74 -73.062 -35.406 1 60.66 285 PRO A N 1
ATOM 2325 C CA . PRO A 1 285 ? 1.109 -73.5 -36.656 1 60.66 285 PRO A CA 1
ATOM 2326 C C . PRO A 1 285 ? 0.331 -74.812 -36.5 1 60.66 285 PRO A C 1
ATOM 2328 O O . PRO A 1 285 ? 0.706 -75.688 -35.688 1 60.66 285 PRO A O 1
ATOM 2331 N N . TRP A 1 286 ? -0.846 -74.812 -36.938 1 56.75 286 TRP A N 1
ATOM 2332 C CA . TRP A 1 286 ? -1.642 -76.062 -37.094 1 56.75 286 TRP A CA 1
ATOM 2333 C C . TRP A 1 286 ? -0.871 -77.125 -37.875 1 56.75 286 TRP A C 1
ATOM 2335 O O . TRP A 1 286 ? -0.425 -76.875 -39 1 56.75 286 TRP A O 1
ATOM 2345 N N . SER A 1 287 ? 0.082 -77.875 -37.312 1 51.97 287 SER A N 1
ATOM 2346 C CA . SER A 1 287 ? 0.703 -79 -38 1 51.97 287 SER A CA 1
ATOM 2347 C C . SER A 1 287 ? -0.343 -80 -38.469 1 51.97 287 SER A C 1
ATOM 2349 O O . SER A 1 287 ? -1.206 -80.438 -37.688 1 51.97 287 SER A O 1
ATOM 2351 N N . ASN A 1 288 ? -0.729 -80 -39.656 1 47.09 288 ASN A N 1
ATOM 2352 C CA . ASN A 1 288 ? -1.399 -81.188 -40.188 1 47.09 288 ASN A CA 1
ATOM 2353 C C . ASN A 1 288 ? -0.684 -82.438 -39.812 1 47.09 288 ASN A C 1
ATOM 2355 O O . ASN A 1 288 ? 0.451 -82.688 -40.219 1 47.09 288 ASN A O 1
ATOM 2359 N N . SER A 1 289 ? -0.677 -83 -38.656 1 41.28 289 SER A N 1
ATOM 2360 C CA . SER A 1 289 ? -0.233 -84.375 -38.469 1 41.28 289 SER A CA 1
ATOM 2361 C C . SER A 1 289 ? -0.696 -85.25 -39.594 1 41.28 289 SER A C 1
ATOM 2363 O O . SER A 1 289 ? -1.895 -85.5 -39.75 1 41.28 289 SER A O 1
ATOM 2365 N N . LYS A 1 290 ? -0.128 -85.375 -40.688 1 41.44 290 LYS A N 1
ATOM 2366 C CA . LYS A 1 290 ? -0.192 -86.625 -41.469 1 41.44 290 LYS A CA 1
ATOM 2367 C C . LYS A 1 290 ? -0.038 -87.812 -40.531 1 41.44 290 LYS A C 1
ATOM 2369 O O . LYS A 1 290 ? 0.959 -87.938 -39.812 1 41.44 290 LYS A O 1
ATOM 2374 N N . SER A 1 291 ? -1.045 -88.25 -39.875 1 36.81 291 SER A N 1
ATOM 2375 C CA . SER A 1 291 ? -1.078 -89.625 -39.344 1 36.81 291 SER A CA 1
ATOM 2376 C C . SER A 1 291 ? -0.306 -90.625 -40.25 1 36.81 291 SER A C 1
ATOM 2378 O O . SER A 1 291 ? -0.735 -90.875 -41.375 1 36.81 291 SER A O 1
ATOM 2380 N N . ALA A 1 292 ? 0.958 -90.5 -40.281 1 33.66 292 ALA A N 1
ATOM 2381 C CA . ALA A 1 292 ? 1.646 -91.75 -40.719 1 33.66 292 ALA A CA 1
ATOM 2382 C C . ALA A 1 292 ? 1.217 -92.938 -3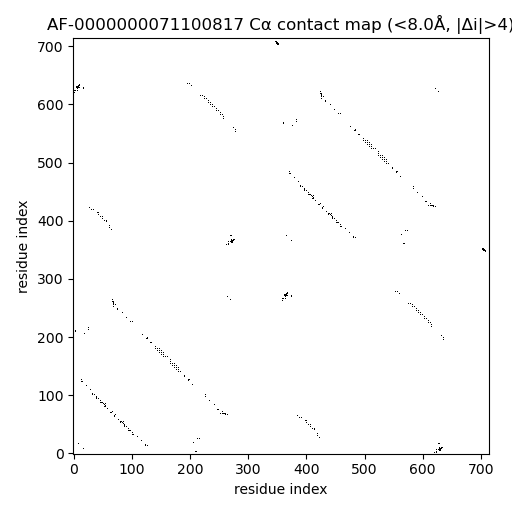9.844 1 33.66 292 ALA A C 1
ATOM 2384 O O . ALA A 1 292 ? 1.218 -92.875 -38.625 1 33.66 292 ALA A O 1
ATOM 2385 N N . MET A 1 293 ? 0.469 -93.875 -40.312 1 30.16 293 MET A N 1
ATOM 2386 C CA . MET A 1 293 ? 0.223 -95.25 -39.875 1 30.16 293 MET A CA 1
ATOM 2387 C C . MET A 1 293 ? 1.515 -95.875 -39.406 1 30.16 293 MET A C 1
ATOM 2389 O O . MET A 1 293 ? 2.42 -96.125 -40.219 1 30.16 293 MET A O 1
ATOM 2393 N N . SER A 1 294 ? 2.068 -95.562 -38.125 1 27.25 294 SER A N 1
ATOM 2394 C CA . SER A 1 294 ? 3.002 -96.5 -37.531 1 27.25 294 SER A CA 1
ATOM 2395 C C . SER A 1 294 ? 2.414 -97.938 -37.5 1 27.25 294 SER A C 1
ATOM 2397 O O . SER A 1 294 ? 1.196 -98.062 -37.406 1 27.25 294 SER A O 1
ATOM 2399 N N . ASN A 1 295 ? 3.277 -99.062 -37.656 1 23.59 295 ASN A N 1
ATOM 2400 C CA . ASN A 1 295 ? 3.139 -100.5 -37.469 1 23.59 295 ASN A CA 1
ATOM 2401 C C . ASN A 1 295 ? 2.812 -100.875 -36.031 1 23.59 295 ASN A C 1
ATOM 2403 O O . ASN A 1 295 ? 2.865 -100 -35.156 1 23.59 295 ASN A O 1
ATOM 2407 N N . GLY A 1 296 ? 3.555 -101.938 -35.219 1 19.48 296 GLY A N 1
ATOM 2408 C CA . GLY A 1 296 ? 3.223 -103 -34.281 1 19.48 296 GLY A CA 1
ATOM 2409 C C . GLY A 1 296 ? 3.141 -102.562 -32.844 1 19.48 296 GLY A C 1
ATOM 2410 O O . GLY A 1 296 ? 3.896 -101.688 -32.406 1 19.48 296 GLY A O 1
ATOM 2411 N N . LYS A 1 297 ? 2.033 -102.812 -32.094 1 26.92 297 LYS A N 1
ATOM 2412 C CA . LYS A 1 297 ? 1.578 -102.688 -30.719 1 26.92 297 LYS A CA 1
ATOM 2413 C C . LYS A 1 297 ? 2.512 -103.438 -29.781 1 26.92 297 LYS A C 1
ATOM 2415 O O . LYS A 1 297 ? 2.48 -104.688 -29.719 1 26.92 297 LYS A O 1
ATOM 2420 N N . ALA A 1 298 ? 3.945 -103.375 -29.547 1 21.09 298 ALA A N 1
ATOM 2421 C CA . ALA A 1 298 ? 4.191 -104.312 -28.453 1 21.09 298 ALA A CA 1
ATOM 2422 C C . ALA A 1 298 ? 3.406 -103.938 -27.203 1 21.09 298 ALA A C 1
ATOM 2424 O O . ALA A 1 298 ? 3.041 -102.75 -27.047 1 21.09 298 ALA A O 1
ATOM 2425 N N . MET A 1 299 ? 3.213 -104.938 -26.062 1 20.3 299 MET A N 1
ATOM 2426 C CA . MET A 1 299 ? 2.432 -105.375 -24.906 1 20.3 299 MET A CA 1
ATOM 2427 C C . MET A 1 299 ? 2.754 -104.5 -23.688 1 20.3 299 MET A C 1
ATOM 2429 O O . MET A 1 299 ? 3.912 -104.188 -23.469 1 20.3 299 MET A O 1
ATOM 2433 N N . PRO A 1 300 ? 1.72 -104.062 -22.828 1 20.61 300 PRO A N 1
ATOM 2434 C CA . PRO A 1 300 ? 1.41 -103.188 -21.688 1 20.61 300 PRO A CA 1
ATOM 2435 C C . PRO A 1 300 ? 2.014 -103.688 -20.375 1 20.61 300 PRO A C 1
ATOM 2437 O O . PRO A 1 300 ? 1.831 -103.062 -19.328 1 20.61 300 PRO A O 1
ATOM 2440 N N . SER A 1 301 ? 2.953 -104.625 -20.062 1 17.91 301 SER A N 1
ATOM 2441 C CA . SER A 1 301 ? 2.594 -105.312 -18.828 1 17.91 301 SER A CA 1
ATOM 2442 C C . SER A 1 301 ? 2.719 -104.438 -17.609 1 17.91 301 SER A C 1
ATOM 2444 O O . SER A 1 301 ? 1.797 -104.375 -16.797 1 17.91 301 SER A O 1
ATOM 2446 N N . PRO A 1 302 ? 3.947 -104.438 -16.797 1 18.09 302 PRO A N 1
ATOM 2447 C CA . PRO A 1 302 ? 4.055 -104.875 -15.414 1 18.09 302 PRO A CA 1
ATOM 2448 C C . PRO A 1 302 ? 3.643 -103.812 -14.391 1 18.09 302 PRO A C 1
ATOM 2450 O O . PRO A 1 302 ? 3.455 -102.688 -14.742 1 18.09 302 PRO A O 1
ATOM 2453 N N . THR A 1 303 ? 4.363 -103.812 -13.102 1 17.42 303 THR A N 1
ATOM 2454 C CA . THR A 1 303 ? 4.164 -104.125 -11.688 1 17.42 303 THR A CA 1
ATOM 2455 C C . THR A 1 303 ? 4.004 -102.875 -10.883 1 17.42 303 THR A C 1
ATOM 2457 O O . THR A 1 303 ? 4.227 -101.75 -11.398 1 17.42 303 THR A O 1
ATOM 2460 N N . SER A 1 304 ? 4.621 -102.75 -9.562 1 17.12 304 SER A N 1
ATOM 2461 C CA . SER A 1 304 ? 4.297 -102.812 -8.141 1 17.12 304 SER A CA 1
ATOM 2462 C C . SER A 1 304 ? 4.406 -101.438 -7.504 1 17.12 304 SER A C 1
ATOM 2464 O O . SER A 1 304 ? 3.457 -100.938 -6.879 1 17.12 304 SER A O 1
ATOM 2466 N N . ASP A 1 305 ? 5.398 -101.125 -6.418 1 16.12 305 ASP A N 1
ATOM 2467 C CA . ASP A 1 305 ? 5.305 -101.062 -4.961 1 16.12 305 ASP A CA 1
ATOM 2468 C C . ASP A 1 305 ? 5.34 -99.688 -4.414 1 16.12 305 ASP A C 1
ATOM 2470 O O . ASP A 1 305 ? 4.574 -99.312 -3.514 1 16.12 305 ASP A O 1
ATOM 2474 N N . ALA A 1 306 ? 6.387 -98.75 -4.551 1 18.52 306 ALA A N 1
ATOM 2475 C CA . ALA A 1 306 ? 7.133 -98.375 -3.35 1 18.52 306 ALA A CA 1
ATOM 2476 C C . ALA A 1 306 ? 6.465 -97.188 -2.627 1 18.52 306 ALA A C 1
ATOM 2478 O O . ALA A 1 306 ? 5.949 -96.25 -3.268 1 18.52 306 ALA A O 1
ATOM 2479 N N . HIS A 1 307 ? 6.277 -97.25 -1.082 1 19.12 307 HIS A N 1
ATOM 2480 C CA . HIS A 1 307 ? 5.707 -96.812 0.182 1 19.12 307 HIS A CA 1
ATOM 2481 C C . HIS A 1 307 ? 6.285 -95.438 0.593 1 19.12 307 HIS A C 1
ATOM 2483 O O . HIS A 1 307 ? 6.012 -94.938 1.692 1 19.12 307 HIS A O 1
ATOM 2489 N N . ARG A 1 308 ? 6.309 -94.312 -0.11 1 18.58 308 ARG A N 1
ATOM 2490 C CA . ARG A 1 308 ? 7.133 -93.25 0.458 1 18.58 308 ARG A CA 1
ATOM 2491 C C . ARG A 1 308 ? 6.516 -92.688 1.739 1 18.58 308 ARG A C 1
ATOM 2493 O O . ARG A 1 308 ? 5.453 -92.062 1.705 1 18.58 308 ARG A O 1
ATOM 2500 N N . ARG A 1 309 ? 6.934 -93.188 3.08 1 18.7 309 ARG A N 1
ATOM 2501 C CA . ARG A 1 309 ? 6.52 -92.938 4.457 1 18.7 309 ARG A CA 1
ATOM 2502 C C . ARG A 1 309 ? 6.941 -91.5 4.914 1 18.7 309 ARG A C 1
ATOM 2504 O O . ARG A 1 309 ? 6.633 -91.125 6.031 1 18.7 309 ARG A O 1
ATOM 2511 N N . ARG A 1 310 ? 7.465 -90.5 4.336 1 18.06 310 ARG A N 1
ATOM 2512 C CA . ARG A 1 310 ? 8.367 -89.75 5.207 1 18.06 310 ARG A CA 1
ATOM 2513 C C . ARG A 1 310 ? 7.625 -89.188 6.402 1 18.06 310 ARG A C 1
ATOM 2515 O O . ARG A 1 310 ? 6.449 -88.812 6.293 1 18.06 310 ARG A O 1
ATOM 2522 N N . ASP A 1 311 ? 8.469 -88.75 7.621 1 15.79 311 ASP A N 1
ATOM 2523 C CA . ASP A 1 311 ? 8.68 -88.625 9.062 1 15.79 311 ASP A CA 1
ATOM 2524 C C . ASP A 1 311 ? 7.953 -87.438 9.609 1 15.79 311 ASP A C 1
ATOM 2526 O O . ASP A 1 311 ? 7.688 -86.438 8.883 1 15.79 311 ASP A O 1
ATOM 2530 N N . PRO A 1 312 ? 7.922 -87.25 11.117 1 16.62 312 PRO A N 1
ATOM 2531 C CA . PRO A 1 312 ? 7.207 -87 12.375 1 16.62 312 PRO A CA 1
ATOM 2532 C C . PRO A 1 312 ? 7.457 -85.625 12.914 1 16.62 312 PRO A C 1
ATOM 2534 O O . PRO A 1 312 ? 6.516 -84.938 13.32 1 16.62 312 PRO A O 1
ATOM 2537 N N . HIS A 1 313 ? 8.727 -85.188 13.398 1 15.13 313 HIS A N 1
ATOM 2538 C CA . HIS A 1 313 ? 8.969 -85 14.82 1 15.13 313 HIS A CA 1
ATOM 2539 C C . HIS A 1 313 ? 8.484 -83.625 15.266 1 15.13 313 HIS A C 1
ATOM 2541 O O . HIS A 1 313 ? 7.711 -83.5 16.219 1 15.13 313 HIS A O 1
ATOM 2547 N N . THR A 1 314 ? 9.492 -82.625 15.773 1 14.54 314 THR A N 1
ATOM 2548 C CA . THR A 1 314 ? 9.984 -82.25 17.094 1 14.54 314 THR A CA 1
ATOM 2549 C C . THR A 1 314 ? 9.266 -81 17.625 1 14.54 314 THR A C 1
ATOM 2551 O O . THR A 1 314 ? 8.852 -80.125 16.844 1 14.54 314 THR A O 1
ATOM 2554 N N . ALA A 1 315 ? 9.562 -80.688 19.156 1 15.39 315 ALA A N 1
ATOM 2555 C CA . ALA A 1 315 ? 9.047 -80.312 20.484 1 15.39 315 ALA A CA 1
ATOM 2556 C C . ALA A 1 315 ? 9.117 -78.812 20.734 1 15.39 315 ALA A C 1
ATOM 2558 O O . ALA A 1 315 ? 8.117 -78.188 21.109 1 15.39 315 ALA A O 1
ATOM 2559 N N . LEU A 1 316 ? 10.25 -78.188 21.406 1 14.98 316 LEU A N 1
ATOM 2560 C CA . LEU A 1 316 ? 10.219 -77.938 22.844 1 14.98 316 LEU A CA 1
ATOM 2561 C C . LEU A 1 316 ? 9.953 -76.5 23.141 1 14.98 316 LEU A C 1
ATOM 2563 O O . LEU A 1 316 ? 9.055 -76.125 23.906 1 14.98 316 LEU A O 1
ATOM 2567 N N . PRO A 1 317 ? 11.133 -75.562 23.531 1 14.73 317 PRO A N 1
ATOM 2568 C CA . PRO A 1 317 ? 11.461 -75.188 24.891 1 14.73 317 PRO A CA 1
ATOM 2569 C C . PRO A 1 317 ? 10.781 -73.875 25.297 1 14.73 317 PRO A C 1
ATOM 2571 O O . PRO A 1 317 ? 10.227 -73.188 24.453 1 14.73 317 PRO A O 1
ATOM 2574 N N . SER A 1 318 ? 11.57 -73 26.375 1 14.68 318 SER A N 1
ATOM 2575 C CA . SER A 1 318 ? 11.547 -72.562 27.781 1 14.68 318 SER A CA 1
ATOM 2576 C C . SER A 1 318 ? 11.203 -71.125 27.922 1 14.68 318 SER A C 1
ATOM 2578 O O . SER A 1 318 ? 10.039 -70.75 28.078 1 14.68 318 SER A O 1
ATOM 2580 N N . ILE A 1 319 ? 12.258 -70.125 28.5 1 15.34 319 ILE A N 1
ATOM 2581 C CA . ILE A 1 319 ? 12.359 -69.75 29.891 1 15.34 319 ILE A CA 1
ATOM 2582 C C . ILE A 1 319 ? 11.781 -68.312 30.047 1 15.34 319 ILE A C 1
ATOM 2584 O O . ILE A 1 319 ? 11.609 -67.625 29.078 1 15.34 319 ILE A O 1
ATOM 2588 N N . PRO A 1 320 ? 12.672 -67.312 30.797 1 15.11 320 PRO A N 1
ATOM 2589 C CA . PRO A 1 320 ? 12.625 -66.875 32.188 1 15.11 320 PRO A CA 1
ATOM 2590 C C . PRO A 1 320 ? 12.023 -65.438 32.281 1 15.11 320 PRO A C 1
ATOM 2592 O O . PRO A 1 320 ? 11.742 -64.812 31.281 1 15.11 320 PRO A O 1
ATOM 2595 N N . SER A 1 321 ? 12.844 -64.375 33.031 1 14.59 321 SER A N 1
ATOM 2596 C CA . SER A 1 321 ? 12.789 -63.812 34.375 1 14.59 321 SER A CA 1
ATOM 2597 C C . SER A 1 321 ? 12.297 -62.375 34.344 1 14.59 321 SER A C 1
ATOM 2599 O O . SER A 1 321 ? 11.328 -62.031 35.031 1 14.59 321 SER A O 1
ATOM 2601 N N . ASN A 1 322 ? 13.266 -61.219 34.656 1 14.55 322 ASN A N 1
ATOM 2602 C CA . ASN A 1 322 ? 13.406 -60.531 35.938 1 14.55 322 ASN A CA 1
ATOM 2603 C C . ASN A 1 322 ? 12.68 -59.188 35.969 1 14.55 322 ASN A C 1
ATOM 2605 O O . ASN A 1 322 ? 11.656 -59.031 36.625 1 14.55 322 ASN A O 1
ATOM 2609 N N . THR A 1 323 ? 13.469 -57.844 36.125 1 14.92 323 THR A N 1
ATOM 2610 C CA . THR A 1 323 ? 13.672 -57.094 37.375 1 14.92 323 THR A CA 1
ATOM 2611 C C . THR A 1 323 ? 12.75 -55.875 37.438 1 14.92 323 THR A C 1
ATOM 2613 O O . THR A 1 323 ? 12.273 -55.406 36.406 1 14.92 323 THR A O 1
ATOM 2616 N N . PRO A 1 324 ? 13.141 -54.812 38.469 1 15.48 324 PRO A N 1
ATOM 2617 C CA . PRO A 1 324 ? 12.555 -54.219 39.656 1 15.48 324 PRO A CA 1
ATOM 2618 C C . PRO A 1 324 ? 12.023 -52.781 39.406 1 15.48 324 PRO A C 1
ATOM 2620 O O . PRO A 1 324 ? 10.875 -52.5 39.75 1 15.48 324 PRO A O 1
ATOM 2623 N N . ASN A 1 325 ? 12.93 -51.625 39.25 1 14.92 325 ASN A N 1
ATOM 2624 C CA . ASN A 1 325 ? 13.156 -50.75 40.406 1 14.92 325 ASN A CA 1
ATOM 2625 C C . ASN A 1 325 ? 12.156 -49.594 40.438 1 14.92 325 ASN A C 1
ATOM 2627 O O . ASN A 1 325 ? 11.531 -49.281 39.406 1 14.92 325 ASN A O 1
ATOM 2631 N N . PRO A 1 326 ? 12.672 -48.25 41.062 1 15.48 326 PRO A N 1
ATOM 2632 C CA . PRO A 1 326 ? 12.367 -47.5 42.25 1 15.48 326 PRO A CA 1
ATOM 2633 C C . PRO A 1 326 ? 11.484 -46.281 41.969 1 15.48 326 PRO A C 1
ATOM 2635 O O . PRO A 1 326 ? 11.297 -45.906 40.812 1 15.48 326 PRO A O 1
ATOM 2638 N N . LEU A 1 327 ? 11.617 -45.25 42.906 1 16 327 LEU A N 1
ATOM 2639 C CA . LEU A 1 327 ? 10.82 -44.531 43.906 1 16 327 LEU A CA 1
ATOM 2640 C C . LEU A 1 327 ? 10.516 -43.094 43.406 1 16 327 LEU A C 1
ATOM 2642 O O . LEU A 1 327 ? 9.391 -42.625 43.531 1 16 327 LEU A O 1
ATOM 2646 N N . ILE A 1 328 ? 11.555 -42.25 42.812 1 15.6 328 ILE A N 1
ATOM 2647 C CA . ILE A 1 328 ? 11.859 -41.156 43.719 1 15.6 328 ILE A CA 1
ATOM 2648 C C . ILE A 1 328 ? 10.828 -40.062 43.562 1 15.6 328 ILE A C 1
ATOM 2650 O O . ILE A 1 328 ? 10.195 -39.938 42.5 1 15.6 328 ILE A O 1
ATOM 2654 N N . ASN A 1 329 ? 11.164 -38.844 44.188 1 15.28 329 ASN A N 1
ATOM 2655 C CA . ASN A 1 329 ? 10.742 -37.906 45.219 1 15.28 329 ASN A CA 1
ATOM 2656 C C . ASN A 1 329 ? 10.039 -36.688 44.625 1 15.28 329 ASN A C 1
ATOM 2658 O O . ASN A 1 329 ? 8.844 -36.5 44.844 1 15.28 329 ASN A O 1
ATOM 2662 N N . GLY A 1 330 ? 10.711 -35.5 44.719 1 15.58 330 GLY A N 1
ATOM 2663 C CA . GLY A 1 330 ? 10.414 -34.406 45.625 1 15.58 330 GLY A CA 1
ATOM 2664 C C . GLY A 1 330 ? 9.609 -33.312 45 1 15.58 330 GLY A C 1
ATOM 2665 O O . GLY A 1 330 ? 8.898 -33.531 44 1 15.58 330 GLY A O 1
ATOM 2666 N N . GLY A 1 331 ? 10.242 -32.156 44.75 1 16.05 331 GLY A N 1
ATOM 2667 C CA . GLY A 1 331 ? 10.094 -30.906 45.469 1 16.05 331 GLY A CA 1
ATOM 2668 C C . GLY A 1 331 ? 9.211 -29.891 44.781 1 16.05 331 GLY A C 1
ATOM 2669 O O . GLY A 1 331 ? 8.883 -30.062 43.594 1 16.05 331 GLY A O 1
ATOM 2670 N N . ARG A 1 332 ? 8.961 -28.766 45.5 1 17.33 332 ARG A N 1
ATOM 2671 C CA . ARG A 1 332 ? 8.031 -27.703 45.875 1 17.33 332 ARG A CA 1
ATOM 2672 C C . ARG A 1 332 ? 8.031 -26.594 44.812 1 17.33 332 ARG A C 1
ATOM 2674 O O . ARG A 1 332 ? 8.961 -25.781 44.781 1 17.33 332 ARG A O 1
ATOM 2681 N N . ARG A 1 333 ? 7.988 -26.812 43.469 1 16.12 333 ARG A N 1
ATOM 2682 C CA . ARG A 1 333 ? 8.297 -25.641 42.656 1 16.12 333 ARG A CA 1
ATOM 2683 C C . ARG A 1 333 ? 7.402 -24.469 43 1 16.12 333 ARG A C 1
ATOM 2685 O O . ARG A 1 333 ? 6.18 -24.547 42.875 1 16.12 333 ARG A O 1
ATOM 2692 N N . SER A 1 334 ? 8.102 -23.578 43.75 1 16.77 334 SER A N 1
ATOM 2693 C CA . SER A 1 334 ? 7.602 -22.375 44.406 1 16.77 334 SER A CA 1
ATOM 2694 C C . SER A 1 334 ? 7.047 -21.375 43.406 1 16.77 334 SER A C 1
ATOM 2696 O O . SER A 1 334 ? 7.418 -21.406 42.219 1 16.77 334 SER A O 1
ATOM 2698 N N . LEU A 1 335 ? 6.09 -20.641 43.75 1 18.45 335 LEU A N 1
ATOM 2699 C CA . LEU A 1 335 ? 4.996 -19.812 43.281 1 18.45 335 LEU A CA 1
ATOM 2700 C C . LEU A 1 335 ? 5.523 -18.469 42.75 1 18.45 335 LEU A C 1
ATOM 2702 O O . LEU A 1 335 ? 4.766 -17.672 42.219 1 18.45 335 LEU A O 1
ATOM 2706 N N . PRO A 1 336 ? 7.086 -18.234 42.75 1 17.23 336 PRO A N 1
ATOM 2707 C CA . PRO A 1 336 ? 7.145 -16.844 43.25 1 17.23 336 PRO A CA 1
ATOM 2708 C C . PRO A 1 336 ? 6.516 -15.852 42.281 1 17.23 336 PRO A C 1
ATOM 2710 O O . PRO A 1 336 ? 6.258 -16.188 41.125 1 17.23 336 PRO A O 1
ATOM 2713 N N . ARG A 1 337 ? 7.047 -14.477 42.438 1 18.64 337 ARG A N 1
ATOM 2714 C CA . ARG A 1 337 ? 6.641 -13.109 42.75 1 18.64 337 ARG A CA 1
ATOM 2715 C C . ARG A 1 337 ? 6.523 -12.266 41.5 1 18.64 337 ARG A C 1
ATOM 2717 O O . ARG A 1 337 ? 7.012 -12.664 40.438 1 18.64 337 ARG A O 1
ATOM 2724 N N . GLN A 1 338 ? 6.887 -10.914 41.625 1 19.92 338 GLN A N 1
ATOM 2725 C CA . GLN A 1 338 ? 6.43 -9.586 41.219 1 19.92 338 GLN A CA 1
ATOM 2726 C C . GLN A 1 338 ? 7.027 -9.18 39.875 1 19.92 338 GLN A C 1
ATOM 2728 O O . GLN A 1 338 ? 8.227 -9.344 39.656 1 19.92 338 GLN A O 1
ATOM 2733 N N . PRO A 1 339 ? 6.352 -8.914 38.75 1 20.3 339 PRO A N 1
ATOM 2734 C CA . PRO A 1 339 ? 6.68 -8.766 37.312 1 20.3 339 PRO A CA 1
ATOM 2735 C C . PRO A 1 339 ? 7.66 -7.625 37.062 1 20.3 339 PRO A C 1
ATOM 2737 O O . PRO A 1 339 ? 7.344 -6.461 37.312 1 20.3 339 PRO A O 1
ATOM 2740 N N . ASP A 1 340 ? 9.023 -7.953 37.531 1 18.7 340 ASP A N 1
ATOM 2741 C CA . ASP A 1 340 ? 9.992 -6.863 37.438 1 18.7 340 ASP A CA 1
ATOM 2742 C C . ASP A 1 340 ? 10.031 -6.266 36.031 1 18.7 340 ASP A C 1
ATOM 2744 O O . ASP A 1 340 ? 9.555 -6.879 35.094 1 18.7 340 ASP A O 1
ATOM 2748 N N . ASN A 1 341 ? 11.234 -5.445 35.906 1 21.61 341 ASN A N 1
ATOM 2749 C CA . ASN A 1 341 ? 11.781 -4.336 35.125 1 21.61 341 ASN A CA 1
ATOM 2750 C C . ASN A 1 341 ? 12.141 -4.762 33.719 1 21.61 341 ASN A C 1
ATOM 2752 O O . ASN A 1 341 ? 12.82 -5.773 33.5 1 21.61 341 ASN A O 1
ATOM 2756 N N . GLY A 1 342 ? 11.352 -4.359 32.688 1 21.27 342 GLY A N 1
ATOM 2757 C CA . GLY A 1 342 ? 11.227 -4.582 31.25 1 21.27 342 GLY A CA 1
ATOM 2758 C C . GLY A 1 342 ? 12.531 -4.391 30.5 1 21.27 342 GLY A C 1
ATOM 2759 O O . GLY A 1 342 ? 12.969 -3.262 30.281 1 21.27 342 GLY A O 1
ATOM 2760 N N . THR A 1 343 ? 13.578 -5.285 30.734 1 19.59 343 THR A N 1
ATOM 2761 C CA . THR A 1 343 ? 14.898 -5.16 30.125 1 19.59 343 THR A CA 1
ATOM 2762 C C . THR A 1 343 ? 14.812 -5.328 28.609 1 19.59 343 THR A C 1
ATOM 2764 O O . THR A 1 343 ? 14.492 -6.41 28.125 1 19.59 343 THR A O 1
ATOM 2767 N N . VAL A 1 344 ? 14.43 -4.363 27.891 1 19.7 344 VAL A N 1
ATOM 2768 C CA . VAL A 1 344 ? 14.352 -4.512 26.438 1 19.7 344 VAL A CA 1
ATOM 2769 C C . VAL A 1 344 ? 15.734 -4.82 25.875 1 19.7 344 VAL A C 1
ATOM 2771 O O . VAL A 1 344 ? 16.672 -4.035 26.062 1 19.7 344 VAL A O 1
ATOM 2774 N N . ARG A 1 345 ? 16.109 -6.051 25.656 1 19.27 345 ARG A N 1
ATOM 2775 C CA . ARG A 1 345 ? 17.328 -6.586 25.047 1 19.27 345 ARG A CA 1
ATOM 2776 C C . ARG A 1 345 ? 17.562 -6.012 23.656 1 19.27 345 ARG A C 1
ATOM 2778 O O . ARG A 1 345 ? 16.688 -6.098 22.797 1 19.27 345 ARG A O 1
ATOM 2785 N N . VAL A 1 346 ? 18.578 -5.211 23.5 1 19.28 346 VAL A N 1
ATOM 2786 C CA . VAL A 1 346 ? 19.156 -4.594 22.312 1 19.28 346 VAL A CA 1
ATOM 2787 C C . VAL A 1 346 ? 19.734 -5.676 21.406 1 19.28 346 VAL A C 1
ATOM 2789 O O . VAL A 1 346 ? 20.328 -6.648 21.891 1 19.28 346 VAL A O 1
ATOM 2792 N N . LYS A 1 347 ? 19.359 -5.695 20.156 1 20.25 347 LYS A N 1
ATOM 2793 C CA . LYS A 1 347 ? 19.594 -6.492 18.953 1 20.25 347 LYS A CA 1
ATOM 2794 C C . LYS A 1 347 ? 21.078 -6.508 18.594 1 20.25 347 LYS A C 1
ATOM 2796 O O . LYS A 1 347 ? 21.703 -5.449 18.469 1 20.25 347 LYS A O 1
ATOM 2801 N N . SER A 1 348 ? 21.828 -7.602 18.859 1 19.91 348 SER A N 1
ATOM 2802 C CA . SER A 1 348 ? 23.203 -7.961 18.547 1 19.91 348 SER A CA 1
ATOM 2803 C C . SER A 1 348 ? 23.406 -8.094 17.047 1 19.91 348 SER A C 1
ATOM 2805 O O . SER A 1 348 ? 22.812 -8.969 16.406 1 19.91 348 SER A O 1
ATOM 2807 N N . PHE A 1 349 ? 23.547 -7.125 16.141 1 20.38 349 PHE A N 1
ATOM 2808 C CA . PHE A 1 349 ? 23.812 -7.168 14.703 1 20.38 349 PHE A CA 1
ATOM 2809 C C . PHE A 1 349 ? 25.203 -7.723 14.43 1 20.38 349 PHE A C 1
ATOM 2811 O O . PHE A 1 349 ? 26.219 -7.062 14.695 1 20.38 349 PHE A O 1
ATOM 2818 N N . ARG A 1 350 ? 25.547 -9.031 14.602 1 19.88 350 ARG A N 1
ATOM 2819 C CA . ARG A 1 350 ? 26.906 -9.516 14.367 1 19.88 350 ARG A CA 1
ATOM 2820 C C . ARG A 1 350 ? 27.203 -9.633 12.875 1 19.88 350 ARG A C 1
ATOM 2822 O O . ARG A 1 350 ? 26.594 -10.438 12.18 1 19.88 350 ARG A O 1
ATOM 2829 N N . TRP A 1 351 ? 27.688 -8.672 12.039 1 21 351 TRP A N 1
ATOM 2830 C CA . TRP A 1 351 ? 28.094 -8.594 10.641 1 21 351 TRP A CA 1
ATOM 2831 C C . TRP A 1 351 ? 29.391 -9.359 10.406 1 21 351 TRP A C 1
ATOM 2833 O O . TRP A 1 351 ? 30.406 -9.102 11.07 1 21 351 TRP A O 1
ATOM 2843 N N . SER A 1 352 ? 29.453 -10.773 10.234 1 20.77 352 SER A N 1
ATOM 2844 C CA . SER A 1 352 ? 30.688 -11.531 10.008 1 20.77 352 SER A CA 1
ATOM 2845 C C . SER A 1 352 ? 31.328 -11.156 8.68 1 20.77 352 SER A C 1
ATOM 2847 O O . SER A 1 352 ? 30.641 -11.047 7.66 1 20.77 352 SER A O 1
ATOM 2849 N N . ASN A 1 353 ? 32.562 -10.508 8.539 1 22.95 353 ASN A N 1
ATOM 2850 C CA . ASN A 1 353 ? 33.531 -10.078 7.535 1 22.95 353 ASN A CA 1
ATOM 2851 C C . ASN A 1 353 ? 34.156 -11.266 6.824 1 22.95 353 ASN A C 1
ATOM 2853 O O . ASN A 1 353 ? 34.812 -12.102 7.457 1 22.95 353 ASN A O 1
ATOM 2857 N N . THR A 1 354 ? 33.594 -11.938 5.805 1 22.31 354 THR A N 1
ATOM 2858 C CA . THR A 1 354 ? 34.219 -12.93 4.953 1 22.31 354 THR A CA 1
ATOM 2859 C C . THR A 1 354 ? 35.469 -12.352 4.293 1 22.31 354 THR A C 1
ATOM 2861 O O . THR A 1 354 ? 35.375 -11.414 3.504 1 22.31 354 THR A O 1
ATOM 2864 N N . GLU A 1 355 ? 36.75 -12.352 4.855 1 22.53 355 GLU A N 1
ATOM 2865 C CA . GLU A 1 355 ? 38.094 -12.07 4.387 1 22.53 355 GLU A CA 1
ATOM 2866 C C . GLU A 1 355 ? 38.469 -12.984 3.225 1 22.53 355 GLU A C 1
ATOM 2868 O O . GLU A 1 355 ? 38.062 -14.148 3.186 1 22.53 355 GLU A O 1
ATOM 2873 N N . GLY A 1 356 ? 39.031 -12.531 1.954 1 24.59 356 GLY A N 1
ATOM 2874 C CA . GLY A 1 356 ? 39.719 -12.938 0.741 1 24.59 356 GLY A CA 1
ATOM 2875 C C . GLY A 1 356 ? 40.969 -13.75 1.01 1 24.59 356 GLY A C 1
ATOM 2876 O O . GLY A 1 356 ? 41.719 -14.094 0.081 1 24.59 356 GLY A O 1
ATOM 2877 N N . THR A 1 357 ? 41.281 -14.797 1.868 1 19.19 357 THR A N 1
ATOM 2878 C CA . THR A 1 357 ? 42.094 -15.844 1.256 1 19.19 357 THR A CA 1
ATOM 2879 C C . THR A 1 357 ? 41.281 -16.625 0.229 1 19.19 357 THR A C 1
ATOM 2881 O O . THR A 1 357 ? 40.062 -16.781 0.38 1 19.19 357 THR A O 1
ATOM 2884 N N . MET B 1 1 ? 17.828 -43.656 -5.984 1 55.75 1 MET B N 1
ATOM 2885 C CA . MET B 1 1 ? 17.672 -43.406 -7.422 1 55.75 1 MET B CA 1
ATOM 2886 C C . MET B 1 1 ? 16.5 -42.5 -7.707 1 55.75 1 MET B C 1
ATOM 2888 O O . MET B 1 1 ? 15.516 -42.5 -6.965 1 55.75 1 MET B O 1
ATOM 2892 N N . MET B 1 2 ? 16.672 -41.406 -8.578 1 76.56 2 MET B N 1
ATOM 2893 C CA . MET B 1 2 ? 15.625 -40.438 -8.898 1 76.56 2 MET B CA 1
ATOM 2894 C C . MET B 1 2 ? 14.406 -41.125 -9.5 1 76.56 2 MET B C 1
ATOM 2896 O O . MET B 1 2 ? 14.547 -42.031 -10.352 1 76.56 2 MET B O 1
ATOM 2900 N N . THR B 1 3 ? 13.25 -40.969 -8.781 1 92.75 3 THR B N 1
ATOM 2901 C CA . THR B 1 3 ? 11.984 -41.5 -9.273 1 92.75 3 THR B CA 1
ATOM 2902 C C . THR B 1 3 ? 11.711 -41 -10.695 1 92.75 3 THR B C 1
ATOM 2904 O O . THR B 1 3 ? 11.805 -39.812 -10.977 1 92.75 3 THR B O 1
ATOM 2907 N N . LYS B 1 4 ? 11.539 -42.031 -11.609 1 97.12 4 LYS B N 1
ATOM 2908 C CA . LYS B 1 4 ? 11.383 -41.688 -13.023 1 97.12 4 LYS B CA 1
ATOM 2909 C C . LYS B 1 4 ? 9.969 -41.969 -13.508 1 97.12 4 LYS B C 1
ATOM 2911 O O . LYS B 1 4 ? 9.406 -43.031 -13.188 1 97.12 4 LYS B O 1
ATOM 2916 N N . PHE B 1 5 ? 9.43 -41.062 -14.305 1 98.38 5 PHE B N 1
ATOM 2917 C CA . PHE B 1 5 ? 8.164 -41.344 -14.984 1 98.38 5 PHE B CA 1
ATOM 2918 C C . PHE B 1 5 ? 8.266 -42.594 -15.852 1 98.38 5 PHE B C 1
ATOM 2920 O O . PHE B 1 5 ? 7.332 -43.406 -15.906 1 98.38 5 PHE B O 1
ATOM 2927 N N . LEU B 1 6 ? 9.453 -42.75 -16.453 1 97.75 6 LEU B N 1
ATOM 2928 C CA . LEU B 1 6 ? 9.727 -43.812 -17.391 1 97.75 6 LEU B CA 1
ATOM 2929 C C . LEU B 1 6 ? 9.422 -45.188 -16.781 1 97.75 6 LEU B C 1
ATOM 2931 O O . LEU B 1 6 ? 9.023 -46.094 -17.484 1 97.75 6 LEU B O 1
ATOM 2935 N N . ASP B 1 7 ? 9.398 -45.281 -15.484 1 97.44 7 ASP B N 1
ATOM 2936 C CA . ASP B 1 7 ? 9.297 -46.562 -14.82 1 97.44 7 ASP B CA 1
ATOM 2937 C C . ASP B 1 7 ? 7.934 -46.75 -14.156 1 97.44 7 ASP B C 1
ATOM 2939 O O . ASP B 1 7 ? 7.629 -47.812 -13.609 1 97.44 7 ASP B O 1
ATOM 2943 N N . ASN B 1 8 ? 7.105 -45.75 -14.273 1 98.19 8 ASN B N 1
ATOM 2944 C CA . ASN B 1 8 ? 6 -45.812 -13.328 1 98.19 8 ASN B CA 1
ATOM 2945 C C . ASN B 1 8 ? 4.66 -45.562 -14.008 1 98.19 8 ASN B C 1
ATOM 2947 O O . ASN B 1 8 ? 3.609 -45.625 -13.375 1 98.19 8 ASN B O 1
ATOM 2951 N N . PHE B 1 9 ? 4.645 -45.344 -15.312 1 98.5 9 PHE B N 1
ATOM 2952 C CA . PHE B 1 9 ? 3.383 -44.938 -15.914 1 98.5 9 PHE B CA 1
ATOM 2953 C C . PHE B 1 9 ? 3.047 -45.812 -17.109 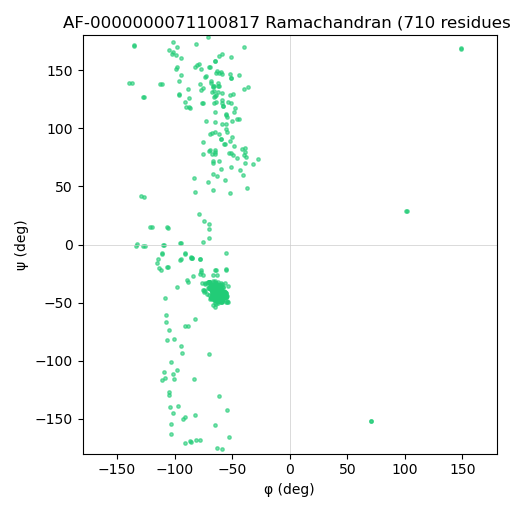1 98.5 9 PHE B C 1
ATOM 2955 O O . PHE B 1 9 ? 2.607 -45.344 -18.156 1 98.5 9 PHE B O 1
ATOM 2962 N N . TRP B 1 10 ? 3.324 -47.094 -16.859 1 97.94 10 TRP B N 1
ATOM 2963 C CA . TRP B 1 10 ? 2.941 -48.125 -17.812 1 97.94 10 TRP B CA 1
ATOM 2964 C C . TRP B 1 10 ? 1.694 -48.844 -17.359 1 97.94 10 TRP B C 1
ATOM 2966 O O . TRP B 1 10 ? 1.256 -48.688 -16.219 1 97.94 10 TRP B O 1
ATOM 2976 N N . ASP B 1 11 ? 1.006 -49.625 -18.203 1 96.38 11 ASP B N 1
ATOM 2977 C CA . ASP B 1 11 ? -0.114 -50.5 -17.938 1 96.38 11 ASP B CA 1
ATOM 2978 C C . ASP B 1 11 ? 0.042 -51.812 -18.734 1 96.38 11 ASP B C 1
ATOM 2980 O O . ASP B 1 11 ? 0.466 -51.812 -19.891 1 96.38 11 ASP B O 1
ATOM 2984 N N . SER B 1 12 ? -0.303 -52.969 -18.062 1 94.12 12 SER B N 1
ATOM 2985 C CA . SER B 1 12 ? -0.145 -54.281 -18.703 1 94.12 12 SER B CA 1
ATOM 2986 C C . SER B 1 12 ? -1.259 -54.531 -19.703 1 94.12 12 SER B C 1
ATOM 2988 O O . SER B 1 12 ? -1.119 -55.406 -20.578 1 94.12 12 SER B O 1
ATOM 2990 N N . GLU B 1 13 ? -2.385 -53.875 -19.547 1 95.69 13 GLU B N 1
ATOM 2991 C CA . GLU B 1 13 ? -3.436 -54 -20.562 1 95.69 13 GLU B CA 1
ATOM 2992 C C . GLU B 1 13 ? -2.971 -53.438 -21.906 1 95.69 13 GLU B C 1
ATOM 2994 O O . GLU B 1 13 ? -2.553 -52.281 -22.016 1 95.69 13 GLU B O 1
ATOM 2999 N N . PHE B 1 14 ? -3.105 -54.188 -22.969 1 96.5 14 PHE B N 1
ATOM 3000 C CA . PHE B 1 14 ? -2.43 -53.969 -24.234 1 96.5 14 PHE B CA 1
ATOM 3001 C C . PHE B 1 14 ? -2.791 -52.625 -24.812 1 96.5 14 PHE B C 1
ATOM 3003 O O . PHE B 1 14 ? -1.924 -51.906 -25.312 1 96.5 14 PHE B O 1
ATOM 3010 N N . ASN B 1 15 ? -4.047 -52.188 -24.734 1 96.25 15 ASN B N 1
ATOM 3011 C CA . ASN B 1 15 ? -4.484 -50.938 -25.375 1 96.25 15 ASN B CA 1
ATOM 3012 C C . ASN B 1 15 ? -4.707 -49.844 -24.359 1 96.25 15 ASN B C 1
ATOM 3014 O O . ASN B 1 15 ? -5.289 -48.812 -24.688 1 96.25 15 ASN B O 1
ATOM 3018 N N . SER B 1 16 ? -4.223 -50.031 -23.172 1 96.31 16 SER B N 1
ATOM 3019 C CA . SER B 1 16 ? -4.395 -49 -22.141 1 96.31 16 SER B CA 1
ATOM 3020 C C . SER B 1 16 ? -3.58 -47.75 -22.469 1 96.31 16 SER B C 1
ATOM 3022 O O . SER B 1 16 ? -2.447 -47.844 -22.953 1 96.31 16 SER B O 1
ATOM 3024 N N . THR B 1 17 ? -4.207 -46.594 -22.188 1 96.56 17 THR B N 1
ATOM 3025 C CA . THR B 1 17 ? -3.533 -45.312 -22.375 1 96.56 17 THR B CA 1
ATOM 3026 C C . THR B 1 17 ? -3.471 -44.531 -21.062 1 96.56 17 THR B C 1
ATOM 3028 O O . THR B 1 17 ? -3.223 -43.312 -21.062 1 96.56 17 THR B O 1
ATOM 3031 N N . ASN B 1 18 ? -3.721 -45.188 -19.953 1 97.44 18 ASN B N 1
ATOM 3032 C CA . ASN B 1 18 ? -3.91 -44.562 -18.656 1 97.44 18 ASN B CA 1
ATOM 3033 C C . ASN B 1 18 ? -2.674 -43.781 -18.234 1 97.44 18 ASN B C 1
ATOM 3035 O O . ASN B 1 18 ? -2.783 -42.625 -17.797 1 97.44 18 ASN B O 1
ATOM 3039 N N . GLY B 1 19 ? -1.449 -44.375 -18.328 1 98.12 19 GLY B N 1
ATOM 3040 C CA . GLY B 1 19 ? -0.226 -43.688 -17.953 1 98.12 19 GLY B CA 1
ATOM 3041 C C . GLY B 1 19 ? -0.019 -42.406 -18.688 1 98.12 19 GLY B C 1
ATOM 3042 O O . GLY B 1 19 ? 0.305 -41.375 -18.078 1 98.12 19 GLY B O 1
ATOM 3043 N N . PHE B 1 20 ? -0.221 -42.375 -19.938 1 98.38 20 PHE B N 1
ATOM 3044 C CA . PHE B 1 20 ? -0.093 -41.219 -20.797 1 98.38 20 PHE B CA 1
ATOM 3045 C C . PHE B 1 20 ? -1.082 -40.125 -20.375 1 98.38 20 PHE B C 1
ATOM 3047 O O . PHE B 1 20 ? -0.718 -38.938 -20.266 1 98.38 20 PHE B O 1
ATOM 3054 N N . GLU B 1 21 ? -2.355 -40.469 -20.125 1 98.25 21 GLU B N 1
ATOM 3055 C CA . GLU B 1 21 ? -3.408 -39.531 -19.766 1 98.25 21 GLU B CA 1
ATOM 3056 C C . GLU B 1 21 ? -3.111 -38.875 -18.422 1 98.25 21 GLU B C 1
ATOM 3058 O O . GLU B 1 21 ? -3.344 -37.656 -18.266 1 98.25 21 GLU B O 1
ATOM 3063 N N . VAL B 1 22 ? -2.652 -39.625 -17.531 1 98.62 22 VAL B N 1
ATOM 3064 C CA . VAL B 1 22 ? -2.316 -39.094 -16.219 1 98.62 22 VAL B CA 1
ATOM 3065 C C . VAL B 1 22 ? -1.214 -38.031 -16.344 1 98.62 22 VAL B C 1
ATOM 3067 O O . VAL B 1 22 ? -1.286 -36.969 -15.734 1 98.62 22 VAL B O 1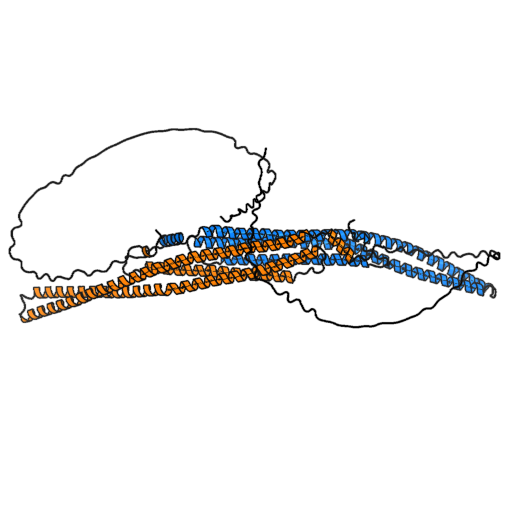
ATOM 3070 N N . LEU B 1 23 ? -0.2 -38.344 -17.141 1 98.62 23 LEU B N 1
ATOM 3071 C CA . LEU B 1 23 ? 0.913 -37.406 -17.328 1 98.62 23 LEU B CA 1
ATOM 3072 C C . LEU B 1 23 ? 0.449 -36.156 -18.031 1 98.62 23 LEU B C 1
ATOM 3074 O O . LEU B 1 23 ? 0.847 -35.031 -17.656 1 98.62 23 LEU B O 1
ATOM 3078 N N . CYS B 1 24 ? -0.365 -36.281 -19 1 98.06 24 CYS B N 1
ATOM 3079 C CA . CYS B 1 24 ? -0.892 -35.125 -19.703 1 98.06 24 CYS B CA 1
ATOM 3080 C C . CYS B 1 24 ? -1.694 -34.25 -18.766 1 98.06 24 CYS B C 1
ATOM 3082 O O . CYS B 1 24 ? -1.597 -33 -18.828 1 98.06 24 CYS B O 1
ATOM 3084 N N . LYS B 1 25 ? -2.473 -34.844 -17.938 1 98.12 25 LYS B N 1
ATOM 3085 C CA . LYS B 1 25 ? -3.248 -34.094 -16.953 1 98.12 25 LYS B CA 1
ATOM 3086 C C . LYS B 1 25 ? -2.336 -33.312 -16.016 1 98.12 25 LYS B C 1
ATOM 3088 O O . LYS B 1 25 ? -2.627 -32.188 -15.648 1 98.12 25 LYS B O 1
ATOM 3093 N N . ARG B 1 26 ? -1.249 -33.906 -15.594 1 98.31 26 ARG B N 1
ATOM 3094 C CA . ARG B 1 26 ? -0.291 -33.25 -14.727 1 98.31 26 ARG B CA 1
ATOM 3095 C C . ARG B 1 26 ? 0.279 -32 -15.391 1 98.31 26 ARG B C 1
ATOM 3097 O O . ARG B 1 26 ? 0.433 -30.953 -14.75 1 98.31 26 ARG B O 1
ATOM 3104 N N . MET B 1 27 ? 0.614 -32.125 -16.688 1 97.94 27 MET B N 1
ATOM 3105 C CA . MET B 1 27 ? 1.124 -30.969 -17.438 1 97.94 27 MET B CA 1
ATOM 3106 C C . MET B 1 27 ? 0.094 -29.844 -17.484 1 97.94 27 MET B C 1
ATOM 3108 O O . MET B 1 27 ? 0.442 -28.672 -17.328 1 97.94 27 MET B O 1
ATOM 3112 N N . LYS B 1 28 ? -1.146 -30.219 -17.656 1 97.06 28 LYS B N 1
ATOM 3113 C CA . LYS B 1 28 ? -2.217 -29.219 -17.703 1 97.06 28 LYS B CA 1
ATOM 3114 C C . LYS B 1 28 ? -2.369 -28.516 -16.359 1 97.06 28 LYS B C 1
ATOM 3116 O O . LYS B 1 28 ? -2.498 -27.297 -16.312 1 97.06 28 LYS B O 1
ATOM 3121 N N . ASP B 1 29 ? -2.387 -29.297 -15.328 1 97.69 29 ASP B N 1
ATOM 3122 C CA . ASP B 1 29 ? -2.465 -28.734 -13.984 1 97.69 29 ASP B CA 1
ATOM 3123 C C . ASP B 1 29 ? -1.292 -27.797 -13.711 1 97.69 29 ASP B C 1
ATOM 3125 O O . ASP B 1 29 ? -1.466 -26.75 -13.102 1 97.69 29 ASP B O 1
ATOM 3129 N N . GLY B 1 30 ? -0.092 -28.266 -14.148 1 98.06 30 GLY B N 1
ATOM 3130 C CA . GLY B 1 30 ? 1.079 -27.422 -13.984 1 98.06 30 GLY B CA 1
ATOM 3131 C C . GLY B 1 30 ? 0.955 -26.094 -14.703 1 98.06 30 GLY B C 1
ATOM 3132 O O . GLY B 1 30 ? 1.366 -25.062 -14.18 1 98.06 30 GLY B O 1
ATOM 3133 N N . ARG B 1 31 ? 0.439 -26.141 -15.859 1 97.69 31 ARG B N 1
ATOM 3134 C CA . ARG B 1 31 ? 0.231 -24.922 -16.625 1 97.69 31 ARG B CA 1
ATOM 3135 C C . ARG B 1 31 ? -0.722 -23.984 -15.898 1 97.69 31 ARG B C 1
ATOM 3137 O O . ARG B 1 31 ? -0.517 -22.766 -15.898 1 97.69 31 ARG B O 1
ATOM 3144 N N . GLU B 1 32 ? -1.778 -24.484 -15.312 1 97.62 32 GLU B N 1
ATOM 3145 C CA . GLU B 1 32 ? -2.732 -23.672 -14.547 1 97.62 32 GLU B CA 1
ATOM 3146 C C . GLU B 1 32 ? -2.061 -23 -13.359 1 97.62 32 GLU B C 1
ATOM 3148 O O . GLU B 1 32 ? -2.406 -21.875 -13 1 97.62 32 GLU B O 1
ATOM 3153 N N . MET B 1 33 ? -1.147 -23.719 -12.781 1 98.44 33 MET B N 1
ATOM 3154 C CA . MET B 1 33 ? -0.394 -23.141 -11.672 1 98.44 33 MET B CA 1
ATOM 3155 C C . MET B 1 33 ? 0.446 -21.953 -12.141 1 98.44 33 MET B C 1
ATOM 3157 O O . MET B 1 33 ? 0.538 -20.938 -11.445 1 98.44 33 MET B O 1
ATOM 3161 N N . CYS B 1 34 ? 1.098 -22.109 -13.297 1 98.62 34 CYS B N 1
ATOM 3162 C CA . CYS B 1 34 ? 1.841 -21 -13.875 1 98.62 34 CYS B CA 1
ATOM 3163 C C . CYS B 1 34 ? 0.937 -19.797 -14.078 1 98.62 34 CYS B C 1
ATOM 3165 O O . CYS B 1 34 ? 1.318 -18.656 -13.766 1 98.62 34 CYS B O 1
ATOM 3167 N N . LYS B 1 35 ? -0.243 -20.062 -14.531 1 98.44 35 LYS B N 1
ATOM 3168 C CA . LYS B 1 35 ? -1.205 -18.984 -14.781 1 98.44 35 LYS B CA 1
ATOM 3169 C C . LYS B 1 35 ? -1.643 -18.328 -13.477 1 98.44 35 LYS B C 1
ATOM 3171 O O . LYS B 1 35 ? -1.822 -17.109 -13.422 1 98.44 35 LYS B O 1
ATOM 3176 N N . ALA B 1 36 ? -1.832 -19.109 -12.477 1 98.56 36 ALA B N 1
ATOM 3177 C CA . ALA B 1 36 ? -2.232 -18.594 -11.172 1 98.56 36 ALA B CA 1
ATOM 3178 C C . ALA B 1 36 ? -1.192 -17.609 -10.625 1 98.56 36 ALA B C 1
ATOM 3180 O O . ALA B 1 36 ? -1.536 -16.531 -10.164 1 98.56 36 ALA B O 1
ATOM 3181 N N . LEU B 1 37 ? 0.071 -18 -10.656 1 98.69 37 LEU B N 1
ATOM 3182 C CA . LEU B 1 37 ? 1.14 -17.141 -10.164 1 98.69 37 LEU B CA 1
ATOM 3183 C C . LEU B 1 37 ? 1.256 -15.875 -11.008 1 98.69 37 LEU B C 1
ATOM 3185 O O . LEU B 1 37 ? 1.454 -14.781 -10.477 1 98.69 37 LEU B O 1
ATOM 3189 N N . GLU B 1 38 ? 1.172 -16.094 -12.305 1 98.75 38 GLU B N 1
ATOM 3190 C CA . GLU B 1 38 ? 1.185 -14.969 -13.234 1 98.75 38 GLU B CA 1
ATOM 3191 C C . GLU B 1 38 ? 0.104 -13.953 -12.891 1 98.75 38 GLU B C 1
ATOM 3193 O O . GLU B 1 38 ? 0.383 -12.758 -12.781 1 98.75 38 GLU B O 1
ATOM 3198 N N . ASN B 1 39 ? -1.108 -14.43 -12.695 1 98.5 39 ASN B N 1
ATOM 3199 C CA . ASN B 1 39 ? -2.25 -13.57 -12.406 1 98.5 39 ASN B CA 1
ATOM 3200 C C . ASN B 1 39 ? -2.096 -12.867 -11.062 1 98.5 39 ASN B C 1
ATOM 3202 O O . ASN B 1 39 ? -2.418 -11.68 -10.938 1 98.5 39 ASN B O 1
ATOM 3206 N N . LEU B 1 40 ? -1.642 -13.594 -10.102 1 98.56 40 LEU B N 1
ATOM 3207 C CA . LEU B 1 40 ? -1.428 -12.992 -8.789 1 98.56 40 LEU B CA 1
ATOM 3208 C C . LEU B 1 40 ? -0.449 -11.828 -8.875 1 98.56 40 LEU B C 1
ATOM 3210 O O . LEU B 1 40 ? -0.685 -10.773 -8.289 1 98.56 40 LEU B O 1
ATOM 3214 N N . LEU B 1 41 ? 0.622 -12.07 -9.555 1 98.44 41 LEU B N 1
ATOM 3215 C CA . LEU B 1 41 ? 1.653 -11.047 -9.68 1 98.44 41 LEU B CA 1
ATOM 3216 C C . LEU B 1 41 ? 1.124 -9.836 -10.438 1 98.44 41 LEU B C 1
ATOM 3218 O O . LEU B 1 41 ? 1.433 -8.695 -10.078 1 98.44 41 LEU B O 1
ATOM 3222 N N . LYS B 1 42 ? 0.35 -10.047 -11.469 1 98.62 42 LYS B N 1
ATOM 3223 C CA . LYS B 1 42 ? -0.241 -8.953 -12.234 1 98.62 42 LYS B CA 1
ATOM 3224 C C . LYS B 1 42 ? -1.202 -8.141 -11.367 1 98.62 42 LYS B C 1
ATOM 3226 O O . LYS B 1 42 ? -1.208 -6.906 -11.43 1 98.62 42 LYS B O 1
ATOM 3231 N N . GLU B 1 43 ? -2.025 -8.82 -10.594 1 98.5 43 GLU B N 1
ATOM 3232 C CA . GLU B 1 43 ? -2.961 -8.141 -9.703 1 98.5 43 GLU B CA 1
ATOM 3233 C C . GLU B 1 43 ? -2.221 -7.336 -8.641 1 98.5 43 GLU B C 1
ATOM 3235 O O . GLU B 1 43 ? -2.611 -6.211 -8.32 1 98.5 43 GLU B O 1
ATOM 3240 N N . ARG B 1 44 ? -1.166 -7.922 -8.117 1 98.69 44 ARG B N 1
ATOM 3241 C CA . ARG B 1 44 ? -0.355 -7.207 -7.137 1 98.69 44 ARG B CA 1
ATOM 3242 C C . ARG B 1 44 ? 0.287 -5.969 -7.754 1 98.69 44 ARG B C 1
ATOM 3244 O O . ARG B 1 44 ? 0.331 -4.91 -7.125 1 98.69 44 ARG B O 1
ATOM 3251 N N . ALA B 1 45 ? 0.817 -6.145 -8.969 1 98.75 45 ALA B N 1
ATOM 3252 C CA . ALA B 1 45 ? 1.42 -5.016 -9.672 1 98.75 45 ALA B CA 1
ATOM 3253 C C . ALA B 1 45 ? 0.424 -3.871 -9.836 1 98.75 45 ALA B C 1
ATOM 3255 O O . ALA B 1 45 ? 0.76 -2.709 -9.594 1 98.75 45 ALA B O 1
ATOM 3256 N N . LYS B 1 46 ? -0.798 -4.199 -10.188 1 98.75 46 LYS B N 1
ATOM 3257 C CA . LYS B 1 46 ? -1.836 -3.186 -10.359 1 98.75 46 LYS B CA 1
ATOM 3258 C C . LYS B 1 46 ? -2.154 -2.486 -9.047 1 98.75 46 LYS B C 1
ATOM 3260 O O . LYS B 1 46 ? -2.314 -1.265 -9.008 1 98.75 46 LYS B O 1
ATOM 3265 N N . ALA B 1 47 ? -2.293 -3.254 -7.98 1 98.69 47 ALA B N 1
ATOM 3266 C CA . ALA B 1 47 ? -2.562 -2.689 -6.66 1 98.69 47 ALA B CA 1
ATOM 3267 C C . ALA B 1 47 ? -1.446 -1.744 -6.23 1 98.69 47 ALA B C 1
ATOM 3269 O O . ALA B 1 47 ? -1.71 -0.663 -5.699 1 98.69 47 ALA B O 1
ATOM 3270 N N . GLU B 1 48 ? -0.197 -2.141 -6.469 1 98.62 48 GLU B N 1
ATOM 3271 C CA . GLU B 1 48 ? 0.961 -1.319 -6.133 1 98.62 48 GLU B CA 1
ATOM 3272 C C . GLU B 1 48 ? 0.958 -0.01 -6.914 1 98.62 48 GLU B C 1
ATOM 3274 O O . GLU B 1 48 ? 1.26 1.051 -6.363 1 98.62 48 GLU B O 1
ATOM 3279 N N . ASP B 1 49 ? 0.671 -0.135 -8.164 1 98.75 49 ASP B N 1
ATOM 3280 C CA . ASP B 1 49 ? 0.622 1.052 -9.016 1 98.75 49 ASP B CA 1
ATOM 3281 C C . ASP B 1 49 ? -0.424 2.045 -8.508 1 98.75 49 ASP B C 1
ATOM 3283 O O . ASP B 1 49 ? -0.15 3.242 -8.406 1 98.75 49 ASP B O 1
ATOM 3287 N N . THR B 1 50 ? -1.615 1.563 -8.211 1 98.81 50 THR B N 1
ATOM 3288 C CA . THR B 1 50 ? -2.703 2.398 -7.711 1 98.81 50 THR B CA 1
ATOM 3289 C C . THR B 1 50 ? -2.318 3.053 -6.387 1 98.81 50 THR B C 1
ATOM 3291 O O . THR B 1 50 ? -2.559 4.246 -6.188 1 98.81 50 THR B O 1
ATOM 3294 N N . PHE B 1 51 ? -1.747 2.297 -5.52 1 98.69 51 PHE B N 1
ATOM 3295 C CA . PHE B 1 51 ? -1.309 2.783 -4.219 1 98.69 51 PHE B CA 1
ATOM 3296 C C . PHE B 1 51 ? -0.249 3.867 -4.371 1 98.69 51 PHE B C 1
ATOM 3298 O O . PHE B 1 51 ? -0.358 4.938 -3.773 1 98.69 51 PHE B O 1
ATOM 3305 N N . GLY B 1 52 ? 0.769 3.58 -5.219 1 98.62 52 GLY B N 1
ATOM 3306 C CA . GLY B 1 52 ? 1.826 4.551 -5.457 1 98.62 52 GLY B CA 1
ATOM 3307 C C . GLY B 1 52 ? 1.313 5.871 -6 1 98.62 52 GLY B C 1
ATOM 3308 O O . GLY B 1 52 ? 1.727 6.938 -5.543 1 98.62 52 GLY B O 1
ATOM 3309 N N . ARG B 1 53 ? 0.421 5.82 -6.922 1 98.75 53 ARG B N 1
ATOM 3310 C CA . ARG B 1 53 ? -0.144 7.031 -7.516 1 98.75 53 ARG B CA 1
ATOM 3311 C C . ARG B 1 53 ? -0.94 7.824 -6.488 1 98.75 53 ARG B C 1
ATOM 3313 O O . ARG B 1 53 ? -0.948 9.055 -6.516 1 98.75 53 ARG B O 1
ATOM 3320 N N . SER B 1 54 ? -1.671 7.121 -5.613 1 98.69 54 SER B N 1
ATOM 3321 C CA . SER B 1 54 ? -2.398 7.801 -4.547 1 98.69 54 SER B CA 1
ATOM 3322 C C . SER B 1 54 ? -1.45 8.57 -3.631 1 98.69 54 SER B C 1
ATOM 3324 O O . SER B 1 54 ? -1.748 9.695 -3.225 1 98.69 54 SER B O 1
ATOM 3326 N N . LEU B 1 55 ? -0.304 7.977 -3.289 1 98.56 55 LEU B N 1
ATOM 3327 C CA . LEU B 1 55 ? 0.688 8.633 -2.447 1 98.56 55 LEU B CA 1
ATOM 3328 C C . LEU B 1 55 ? 1.243 9.883 -3.131 1 98.56 55 LEU B C 1
ATOM 3330 O O . LEU B 1 55 ? 1.377 10.93 -2.504 1 98.56 55 LEU B O 1
ATOM 3334 N N . GLN B 1 56 ? 1.546 9.766 -4.438 1 98.5 56 GLN B N 1
ATOM 3335 C CA . GLN B 1 56 ? 2.057 10.906 -5.184 1 98.5 56 GLN B CA 1
ATOM 3336 C C . GLN B 1 56 ? 1.035 12.039 -5.223 1 98.5 56 GLN B C 1
ATOM 3338 O O . GLN B 1 56 ? 1.38 13.203 -5.004 1 98.5 56 GLN B O 1
ATOM 3343 N N . ARG B 1 57 ? -0.19 11.656 -5.496 1 98.38 57 ARG B N 1
ATOM 3344 C CA . ARG B 1 57 ? -1.263 12.641 -5.621 1 98.38 57 ARG B CA 1
ATOM 3345 C C . ARG B 1 57 ? -1.49 13.375 -4.305 1 98.38 57 ARG B C 1
ATOM 3347 O O . ARG B 1 57 ? -1.65 14.602 -4.289 1 98.38 57 ARG B O 1
ATOM 3354 N N . MET B 1 58 ? -1.519 12.68 -3.189 1 98.25 58 MET B N 1
ATOM 3355 C CA . MET B 1 58 ? -1.808 13.32 -1.91 1 98.25 58 MET B CA 1
ATOM 3356 C C . MET B 1 58 ? -0.675 14.258 -1.501 1 98.25 58 MET B C 1
ATOM 3358 O O . MET B 1 58 ? -0.917 15.312 -0.91 1 98.25 58 MET B O 1
ATOM 3362 N N . ALA B 1 59 ? 0.585 13.844 -1.775 1 98.19 59 ALA B N 1
ATOM 3363 C CA . ALA B 1 59 ? 1.731 14.695 -1.474 1 98.19 59 ALA B CA 1
ATOM 3364 C C . ALA B 1 59 ? 1.686 15.984 -2.291 1 98.19 59 ALA B C 1
ATOM 3366 O O . ALA B 1 59 ? 1.945 17.062 -1.765 1 98.19 59 ALA B O 1
ATOM 3367 N N . LYS B 1 60 ? 1.317 15.883 -3.574 1 97.62 60 LYS B N 1
ATOM 3368 C CA . LYS B 1 60 ? 1.28 17.016 -4.488 1 97.62 60 LYS B CA 1
ATOM 3369 C C . LYS B 1 60 ? 0.147 17.969 -4.129 1 97.62 60 LYS B C 1
ATOM 3371 O O . LYS B 1 60 ? 0.286 19.188 -4.273 1 97.62 60 LYS B O 1
ATOM 3376 N N . ASN B 1 61 ? -0.966 17.469 -3.602 1 97.5 61 ASN B N 1
ATOM 3377 C CA . ASN B 1 61 ? -2.16 18.266 -3.346 1 97.5 61 ASN B CA 1
ATOM 3378 C C . ASN B 1 61 ? -2.201 18.766 -1.905 1 97.5 61 ASN B C 1
ATOM 3380 O O . ASN B 1 61 ? -3.154 19.438 -1.504 1 97.5 61 ASN B O 1
ATOM 3384 N N . ALA B 1 62 ? -1.167 18.438 -1.139 1 97.25 62 ALA B N 1
ATOM 3385 C CA . ALA B 1 62 ? -1.184 18.797 0.277 1 97.25 62 ALA B CA 1
ATOM 3386 C C . ALA B 1 62 ? -1.134 20.312 0.461 1 97.25 62 ALA B C 1
ATOM 3388 O O . ALA B 1 62 ? -0.413 21 -0.258 1 97.25 62 ALA B O 1
ATOM 3389 N N . SER B 1 63 ? -1.956 20.766 1.338 1 95.94 63 SER B N 1
ATOM 3390 C CA . SER B 1 63 ? -1.938 22.172 1.716 1 95.94 63 SER B CA 1
ATOM 3391 C C . SER B 1 63 ? -0.925 22.438 2.824 1 95.94 63 SER B C 1
ATOM 3393 O O . SER B 1 63 ? 0.029 21.672 2.992 1 95.94 63 SER B O 1
ATOM 3395 N N . GLY B 1 64 ? -0.916 23.625 3.439 1 92.62 64 GLY B N 1
ATOM 3396 C CA . GLY B 1 64 ? -0.046 23.938 4.559 1 92.62 64 GLY B CA 1
ATOM 3397 C C . GLY B 1 64 ? 1.15 24.781 4.156 1 92.62 64 GLY B C 1
ATOM 3398 O O . GLY B 1 64 ? 2.195 24.734 4.809 1 92.62 64 GLY B O 1
ATOM 3399 N N . LYS B 1 65 ? 0.997 25.562 3.15 1 92.62 65 LYS B N 1
ATOM 3400 C CA . LYS B 1 65 ? 2.111 26.312 2.588 1 92.62 65 LYS B CA 1
ATOM 3401 C C . LYS B 1 65 ? 2.432 27.531 3.443 1 92.62 65 LYS B C 1
ATOM 3403 O O . LYS B 1 65 ? 3.5 28.141 3.307 1 92.62 65 LYS B O 1
ATOM 3408 N N . GLU B 1 66 ? 1.521 27.859 4.367 1 95.81 66 GLU B N 1
ATOM 3409 C CA . GLU B 1 66 ? 1.702 29.078 5.164 1 95.81 66 GLU B CA 1
ATOM 3410 C C . GLU B 1 66 ? 2.58 28.812 6.383 1 95.81 66 GLU B C 1
ATOM 3412 O O . GLU B 1 66 ? 2.973 29.734 7.09 1 95.81 66 GLU B O 1
ATOM 3417 N N . GLU B 1 67 ? 2.863 27.547 6.668 1 97.69 67 GLU B N 1
ATOM 3418 C CA . GLU B 1 67 ? 3.721 27.203 7.801 1 97.69 67 GLU B CA 1
ATOM 3419 C C . GLU B 1 67 ? 5.141 27.719 7.59 1 97.69 67 GLU B C 1
ATOM 3421 O O . GLU B 1 67 ? 5.547 28 6.461 1 97.69 67 GLU B O 1
ATOM 3426 N N . ILE B 1 68 ? 5.883 27.875 8.703 1 98.06 68 ILE B N 1
ATOM 3427 C CA . ILE B 1 68 ? 7.234 28.422 8.617 1 98.06 68 ILE B CA 1
ATOM 3428 C C . ILE B 1 68 ? 8.18 27.594 9.492 1 98.06 68 ILE B C 1
ATOM 3430 O O . ILE B 1 68 ? 7.73 26.734 10.25 1 98.06 68 ILE B O 1
ATOM 3434 N N . GLY B 1 69 ? 9.531 27.859 9.375 1 98.06 69 GLY B N 1
ATOM 3435 C CA . GLY B 1 69 ? 10.539 27.344 10.297 1 98.06 69 GLY B CA 1
ATOM 3436 C C . GLY B 1 69 ? 10.773 25.859 10.164 1 98.06 69 GLY B C 1
ATOM 3437 O O . GLY B 1 69 ? 10.75 25.312 9.055 1 98.06 69 GLY B O 1
ATOM 3438 N N . GLY B 1 70 ? 11.18 25.297 11.289 1 98.5 70 GLY B N 1
ATOM 3439 C CA . GLY B 1 70 ? 11.461 23.859 11.336 1 98.5 70 GLY B CA 1
ATOM 3440 C C . GLY B 1 70 ? 10.242 23.016 11.055 1 98.5 70 GLY B C 1
ATOM 3441 O O . GLY B 1 70 ? 10.344 21.953 10.43 1 98.5 70 GLY B O 1
ATOM 3442 N N . LEU B 1 71 ? 9.086 23.453 11.523 1 98.69 71 LEU B N 1
ATOM 3443 C CA . LEU B 1 71 ? 7.871 22.688 11.273 1 98.69 71 LEU B CA 1
ATOM 3444 C C . LEU B 1 71 ? 7.543 22.641 9.789 1 98.69 71 LEU B C 1
ATOM 3446 O O . LEU B 1 71 ? 7.102 21.625 9.273 1 98.69 71 LEU B O 1
ATOM 3450 N N . ARG B 1 72 ? 7.754 23.797 9.102 1 98.44 72 ARG B N 1
ATOM 3451 C CA . ARG B 1 72 ? 7.574 23.812 7.652 1 98.44 72 ARG B CA 1
ATOM 3452 C C . ARG B 1 72 ? 8.523 22.844 6.965 1 98.44 72 ARG B C 1
ATOM 3454 O O . ARG B 1 72 ? 8.102 22.062 6.098 1 98.44 72 ARG B O 1
ATOM 3461 N N . LYS B 1 73 ? 9.766 22.859 7.324 1 98.5 73 LYS B N 1
ATOM 3462 C CA . LYS B 1 73 ? 10.75 21.953 6.742 1 98.5 73 LYS B CA 1
ATOM 3463 C C . LYS B 1 73 ? 10.359 20.5 6.969 1 98.5 73 LYS B C 1
ATOM 3465 O O . LYS B 1 73 ? 10.523 19.656 6.078 1 98.5 73 LYS B O 1
ATOM 3470 N N . SER B 1 74 ? 9.906 20.219 8.188 1 98.62 74 SER B N 1
ATOM 3471 C CA . SER B 1 74 ? 9.469 18.875 8.523 1 98.62 74 SER B CA 1
ATOM 3472 C C . SER B 1 74 ? 8.289 18.438 7.656 1 98.62 74 SER B C 1
ATOM 3474 O O . SER B 1 74 ? 8.266 17.328 7.145 1 98.62 74 SER B O 1
ATOM 3476 N N . TRP B 1 75 ? 7.367 19.344 7.492 1 98.56 75 TRP B N 1
ATOM 3477 C CA . TRP B 1 75 ? 6.191 19.094 6.664 1 98.56 75 TRP B CA 1
ATOM 3478 C C . TRP B 1 75 ? 6.586 18.859 5.211 1 98.56 75 TRP B C 1
ATOM 3480 O O . TRP B 1 75 ? 6.156 17.875 4.598 1 98.56 75 TRP B O 1
ATOM 3490 N N . ASP B 1 76 ? 7.418 19.703 4.719 1 98.44 76 ASP B N 1
ATOM 3491 C CA . ASP B 1 76 ? 7.871 19.578 3.338 1 98.44 76 ASP B CA 1
ATOM 3492 C C . ASP B 1 76 ? 8.602 18.25 3.117 1 98.44 76 ASP B C 1
ATOM 3494 O O . ASP B 1 76 ? 8.391 17.594 2.105 1 98.44 76 ASP B O 1
ATOM 3498 N N . GLU B 1 77 ? 9.461 17.953 4.059 1 98.56 77 GLU B N 1
ATOM 3499 C CA . GLU B 1 77 ? 10.203 16.703 3.938 1 98.56 77 GLU B CA 1
ATOM 3500 C C . GLU B 1 77 ? 9.266 15.5 3.951 1 98.56 77 GLU B C 1
ATOM 3502 O O . GLU B 1 77 ? 9.461 14.547 3.193 1 98.56 77 GLU B O 1
ATOM 3507 N N . LEU B 1 78 ? 8.289 15.492 4.84 1 98.44 78 LEU B N 1
ATOM 3508 C CA . LEU B 1 78 ? 7.309 14.414 4.887 1 98.44 78 LEU B CA 1
ATOM 3509 C C . LEU B 1 78 ? 6.625 14.242 3.535 1 98.44 78 LEU B C 1
ATOM 3511 O O . LEU B 1 78 ? 6.422 13.109 3.078 1 98.44 78 LEU B O 1
ATOM 3515 N N . LEU B 1 79 ? 6.285 15.344 2.889 1 98.62 79 LEU B N 1
ATOM 3516 C CA . LEU B 1 79 ? 5.625 15.305 1.588 1 98.62 79 LEU B CA 1
ATOM 3517 C C . LEU B 1 79 ? 6.566 14.742 0.522 1 98.62 79 LEU B C 1
ATOM 3519 O O . LEU B 1 79 ? 6.164 13.906 -0.287 1 98.62 79 LEU B O 1
ATOM 3523 N N . VAL B 1 80 ? 7.848 15.195 0.544 1 98.56 80 VAL B N 1
ATOM 3524 C CA . VAL B 1 80 ? 8.844 14.734 -0.412 1 98.56 80 VAL B CA 1
ATOM 3525 C C . VAL B 1 80 ? 9.031 13.227 -0.277 1 98.56 80 VAL B C 1
ATOM 3527 O O . VAL B 1 80 ? 9.078 12.508 -1.278 1 98.56 80 VAL B O 1
ATOM 3530 N N . GLN B 1 81 ? 9.133 12.789 0.949 1 98.5 81 GLN B N 1
ATOM 3531 C CA . GLN B 1 81 ? 9.344 11.359 1.187 1 98.5 81 GLN B CA 1
ATOM 3532 C C . GLN B 1 81 ? 8.102 10.555 0.821 1 98.5 81 GLN B C 1
ATOM 3534 O O . GLN B 1 81 ? 8.211 9.43 0.332 1 98.5 81 GLN B O 1
ATOM 3539 N N . THR B 1 82 ? 6.93 11.062 1.097 1 98.56 82 THR B N 1
ATOM 3540 C CA . THR B 1 82 ? 5.695 10.398 0.693 1 98.56 82 THR B CA 1
ATOM 3541 C C . THR B 1 82 ? 5.637 10.242 -0.824 1 98.56 82 THR B C 1
ATOM 3543 O O . THR B 1 82 ? 5.289 9.172 -1.331 1 98.56 82 THR B O 1
ATOM 3546 N N . GLU B 1 83 ? 5.984 11.289 -1.534 1 98.56 83 GLU B N 1
ATOM 3547 C CA . GLU B 1 83 ? 6.035 11.227 -2.992 1 98.56 83 GLU B CA 1
ATOM 3548 C C . GLU B 1 83 ? 7.059 10.203 -3.463 1 98.56 83 GLU B C 1
ATOM 3550 O O . GLU B 1 83 ? 6.805 9.453 -4.41 1 98.56 83 GLU B O 1
ATOM 3555 N N . ALA B 1 84 ? 8.203 10.164 -2.861 1 98.44 84 ALA B N 1
ATOM 3556 C CA . ALA B 1 84 ? 9.25 9.203 -3.199 1 98.44 84 ALA B CA 1
ATOM 3557 C C . ALA B 1 84 ? 8.789 7.773 -2.953 1 98.44 84 ALA B C 1
ATOM 3559 O O . ALA B 1 84 ? 9.078 6.875 -3.748 1 98.44 84 ALA B O 1
ATOM 3560 N N . MET B 1 85 ? 8.102 7.59 -1.846 1 98.12 85 MET B N 1
ATOM 3561 C CA . MET B 1 85 ? 7.516 6.281 -1.57 1 98.12 85 MET B CA 1
ATOM 3562 C C . MET B 1 85 ? 6.551 5.871 -2.678 1 98.12 85 MET B C 1
ATOM 3564 O O . MET B 1 85 ? 6.555 4.719 -3.117 1 98.12 85 MET B O 1
ATOM 3568 N N . GLY B 1 86 ? 5.715 6.844 -3.041 1 98.5 86 GLY B N 1
ATOM 3569 C CA . GLY B 1 86 ? 4.816 6.574 -4.152 1 98.5 86 GLY B CA 1
ATOM 3570 C C . GLY B 1 86 ? 5.539 6.145 -5.414 1 98.5 86 GLY B C 1
ATOM 3571 O O . GLY B 1 86 ? 5.141 5.18 -6.066 1 98.5 86 GLY B O 1
ATOM 3572 N N . ASN B 1 87 ? 6.602 6.801 -5.758 1 98.31 87 ASN B N 1
ATOM 3573 C CA . ASN B 1 87 ? 7.406 6.453 -6.922 1 98.31 87 ASN B CA 1
ATOM 3574 C C . ASN B 1 87 ? 7.996 5.051 -6.797 1 98.31 87 ASN B C 1
ATOM 3576 O O . ASN B 1 87 ? 8.039 4.305 -7.773 1 98.31 87 ASN B O 1
ATOM 3580 N N . SER B 1 88 ? 8.477 4.758 -5.629 1 97.88 88 SER B N 1
ATOM 3581 C CA . SER B 1 88 ? 9.039 3.436 -5.375 1 97.88 88 SER B CA 1
ATOM 3582 C C . SER B 1 88 ? 8.016 2.34 -5.633 1 97.88 88 SER B C 1
ATOM 3584 O O . SER B 1 88 ? 8.336 1.303 -6.215 1 97.88 88 SER B O 1
ATOM 3586 N N . HIS B 1 89 ? 6.809 2.49 -5.219 1 98.44 89 HIS B N 1
ATOM 3587 C CA . HIS B 1 89 ? 5.742 1.524 -5.445 1 98.44 89 HIS B CA 1
ATOM 3588 C C . HIS B 1 89 ? 5.426 1.392 -6.93 1 98.44 89 HIS B C 1
ATOM 3590 O O . HIS B 1 89 ? 5.16 0.29 -7.418 1 98.44 89 HIS B O 1
ATOM 3596 N N . ILE B 1 90 ? 5.43 2.514 -7.613 1 98.69 90 ILE B N 1
ATOM 3597 C CA . ILE B 1 90 ? 5.184 2.482 -9.055 1 98.69 90 ILE B CA 1
ATOM 3598 C C . ILE B 1 90 ? 6.293 1.69 -9.75 1 98.69 90 ILE B C 1
ATOM 3600 O O . ILE B 1 90 ? 6.02 0.875 -10.633 1 98.69 90 ILE B O 1
ATOM 3604 N N . GLN B 1 91 ? 7.523 1.876 -9.352 1 98.5 91 GLN B N 1
ATOM 3605 C CA . GLN B 1 91 ? 8.648 1.126 -9.906 1 98.5 91 GLN B CA 1
ATOM 3606 C C . GLN B 1 91 ? 8.531 -0.36 -9.586 1 98.5 91 GLN B C 1
ATOM 3608 O O . GLN B 1 91 ? 8.812 -1.21 -10.43 1 98.5 91 GLN B O 1
ATOM 3613 N N . LEU B 1 92 ? 8.188 -0.642 -8.352 1 98.44 92 LEU B N 1
ATOM 3614 C CA . LEU B 1 92 ? 7.953 -2.027 -7.965 1 98.44 92 LEU B CA 1
ATOM 3615 C C . LEU B 1 92 ? 6.898 -2.672 -8.859 1 98.44 92 LEU B C 1
ATOM 3617 O O . LEU B 1 92 ? 7.055 -3.818 -9.281 1 98.44 92 LEU B O 1
ATOM 3621 N N . SER B 1 93 ? 5.816 -1.935 -9.086 1 98.69 93 SER B N 1
ATOM 3622 C CA . SER B 1 93 ? 4.75 -2.402 -9.961 1 98.69 93 SER B CA 1
ATOM 3623 C C . SER B 1 93 ? 5.293 -2.775 -11.336 1 98.69 93 SER B C 1
ATOM 3625 O O . SER B 1 93 ? 4.953 -3.828 -11.883 1 98.69 93 SER B O 1
ATOM 3627 N N . MET B 1 94 ? 6.141 -1.97 -11.883 1 98.69 94 MET B N 1
ATOM 3628 C CA . MET B 1 94 ? 6.719 -2.215 -13.203 1 98.69 94 MET B CA 1
ATOM 3629 C C . MET B 1 94 ? 7.582 -3.471 -13.188 1 98.69 94 MET B C 1
ATOM 3631 O O . MET B 1 94 ? 7.504 -4.289 -14.109 1 98.69 94 MET B O 1
ATOM 3635 N N . ARG B 1 95 ? 8.375 -3.613 -12.195 1 98.5 95 ARG B N 1
ATOM 3636 C CA . ARG B 1 95 ? 9.219 -4.797 -12.062 1 98.5 95 ARG B CA 1
ATOM 3637 C C . ARG B 1 95 ? 8.367 -6.062 -11.953 1 98.5 95 ARG B C 1
ATOM 3639 O O . ARG B 1 95 ? 8.711 -7.098 -12.523 1 98.5 95 ARG B O 1
ATOM 3646 N N . MET B 1 96 ? 7.32 -6.012 -11.18 1 98.62 96 MET B N 1
ATOM 3647 C CA . MET B 1 96 ? 6.414 -7.145 -11.016 1 98.62 96 MET B CA 1
ATOM 3648 C C . MET B 1 96 ? 5.777 -7.531 -12.344 1 98.62 96 MET B C 1
ATOM 3650 O O . MET B 1 96 ? 5.617 -8.719 -12.641 1 98.62 96 MET B O 1
ATOM 3654 N N . MET B 1 97 ? 5.434 -6.508 -13.133 1 98.75 97 MET B N 1
ATOM 3655 C CA . MET B 1 97 ? 4.867 -6.773 -14.445 1 98.75 97 MET B CA 1
ATOM 3656 C C . MET B 1 97 ? 5.879 -7.48 -15.344 1 98.75 97 MET B C 1
ATOM 3658 O O . MET B 1 97 ? 5.516 -8.367 -16.125 1 98.75 97 MET B O 1
ATOM 3662 N N . GLU B 1 98 ? 7.109 -7.055 -15.219 1 98.69 98 GLU B N 1
ATOM 3663 C CA . GLU B 1 98 ? 8.164 -7.719 -15.977 1 98.69 98 GLU B CA 1
ATOM 3664 C C . GLU B 1 98 ? 8.305 -9.18 -15.562 1 98.69 98 GLU B C 1
ATOM 3666 O O . GLU B 1 98 ? 8.445 -10.062 -16.406 1 98.69 98 GLU B O 1
ATOM 3671 N N . GLU B 1 99 ? 8.312 -9.43 -14.281 1 98.62 99 GLU B N 1
ATOM 3672 C CA . GLU B 1 99 ? 8.391 -10.797 -13.781 1 98.62 99 GLU B CA 1
ATOM 3673 C C . GLU B 1 99 ? 7.184 -11.617 -14.227 1 98.62 99 GLU B C 1
ATOM 3675 O O . GLU B 1 99 ? 7.312 -12.797 -14.562 1 98.62 99 GLU B O 1
ATOM 3680 N N . ALA B 1 100 ? 5.996 -11.031 -14.234 1 98.69 100 ALA B N 1
ATOM 3681 C CA . ALA B 1 100 ? 4.789 -11.711 -14.703 1 98.69 100 ALA B CA 1
ATOM 3682 C C . ALA B 1 100 ? 4.914 -12.109 -16.172 1 98.69 100 ALA B C 1
ATOM 3684 O O . ALA B 1 100 ? 4.473 -13.188 -16.562 1 98.69 100 ALA B O 1
ATOM 3685 N N . LYS B 1 101 ? 5.535 -11.25 -16.953 1 98.75 101 LYS B N 1
ATOM 3686 C CA . LYS B 1 101 ? 5.738 -11.539 -18.375 1 98.75 101 LYS B CA 1
ATOM 3687 C C . LYS B 1 101 ? 6.668 -12.734 -18.562 1 98.75 101 LYS B C 1
ATOM 3689 O O . LYS B 1 101 ? 6.465 -13.555 -19.453 1 98.75 101 LYS B O 1
ATOM 3694 N N . LYS B 1 102 ? 7.695 -12.859 -17.719 1 98.81 102 LYS B N 1
ATOM 3695 C CA . LYS B 1 102 ? 8.586 -14.016 -17.766 1 98.81 102 LYS B CA 1
ATOM 3696 C C . LYS B 1 102 ? 7.824 -15.312 -17.484 1 98.81 102 LYS B C 1
ATOM 3698 O O . LYS B 1 102 ? 8.07 -16.328 -18.125 1 98.81 102 LYS B O 1
ATOM 3703 N N . ILE B 1 103 ? 6.945 -15.273 -16.531 1 98.81 103 ILE B N 1
ATOM 3704 C CA . ILE B 1 103 ? 6.145 -16.438 -16.203 1 98.81 103 ILE B CA 1
ATOM 3705 C C . ILE B 1 103 ? 5.242 -16.797 -17.375 1 98.81 103 ILE B C 1
ATOM 3707 O O . ILE B 1 103 ? 5.121 -17.969 -17.734 1 98.81 103 ILE B O 1
ATOM 3711 N N . GLU B 1 104 ? 4.621 -15.766 -17.984 1 98.69 104 GLU B N 1
ATOM 3712 C CA . GLU B 1 104 ? 3.775 -15.969 -19.156 1 98.69 104 GLU B CA 1
ATOM 3713 C C . GLU B 1 104 ? 4.562 -16.609 -20.297 1 98.69 104 GLU B C 1
ATOM 3715 O O . GLU B 1 104 ? 4.094 -17.578 -20.906 1 98.69 104 GLU B O 1
ATOM 3720 N N . ASP B 1 105 ? 5.73 -16.109 -20.547 1 98.81 105 ASP B N 1
ATOM 3721 C CA . ASP B 1 105 ? 6.578 -16.641 -21.594 1 98.81 105 ASP B CA 1
ATOM 3722 C C . ASP B 1 105 ? 6.973 -18.094 -21.312 1 98.81 105 ASP B C 1
ATOM 3724 O O . ASP B 1 105 ? 6.984 -18.938 -22.203 1 98.81 105 ASP B O 1
ATOM 3728 N N . PHE B 1 106 ? 7.312 -18.375 -20.078 1 98.88 106 PHE B N 1
ATOM 3729 C CA . PHE B 1 106 ? 7.656 -19.719 -19.656 1 98.88 106 PHE B CA 1
ATOM 3730 C C . PHE B 1 106 ? 6.484 -20.672 -19.875 1 98.88 106 PHE B C 1
ATOM 3732 O O . PHE B 1 106 ? 6.656 -21.766 -20.406 1 98.88 106 PHE B O 1
ATOM 3739 N N . ARG B 1 107 ? 5.309 -20.219 -19.453 1 98.25 107 ARG B N 1
ATOM 3740 C CA . ARG B 1 107 ? 4.09 -21.016 -19.609 1 98.25 107 ARG B CA 1
ATOM 3741 C C . ARG B 1 107 ? 3.826 -21.359 -21.062 1 98.25 107 ARG B C 1
ATOM 3743 O O . ARG B 1 107 ? 3.525 -22.5 -21.406 1 98.25 107 ARG B O 1
ATOM 3750 N N . GLU B 1 108 ? 3.992 -20.344 -21.953 1 98.31 108 GLU B N 1
ATOM 3751 C CA . GLU B 1 108 ? 3.775 -20.547 -23.391 1 98.31 108 GLU B CA 1
ATOM 3752 C C . GLU B 1 108 ? 4.84 -21.469 -23.984 1 98.31 108 GLU B C 1
ATOM 3754 O O . GLU B 1 108 ? 4.539 -22.312 -24.828 1 98.31 108 GLU B O 1
ATOM 3759 N N . ALA B 1 109 ? 6.074 -21.391 -23.531 1 98.25 109 ALA B N 1
ATOM 3760 C CA . ALA B 1 109 ? 7.156 -22.266 -24 1 98.25 109 ALA B CA 1
ATOM 3761 C C . ALA B 1 109 ? 6.902 -23.719 -23.594 1 98.25 109 ALA B C 1
ATOM 3763 O O . ALA B 1 109 ? 7.191 -24.641 -24.359 1 98.25 109 ALA B O 1
ATOM 3764 N N . GLN B 1 110 ? 6.426 -23.906 -22.391 1 97.25 110 GLN B N 1
ATOM 3765 C CA . GLN B 1 110 ? 6.086 -25.234 -21.906 1 97.25 110 GLN B CA 1
ATOM 3766 C C . GLN B 1 110 ? 5 -25.875 -22.766 1 97.25 110 GLN B C 1
ATOM 3768 O O . GLN B 1 110 ? 5.074 -27.062 -23.094 1 97.25 110 GLN B O 1
ATOM 3773 N N . LYS B 1 111 ? 4.004 -25.078 -23.109 1 96.69 111 LYS B N 1
ATOM 3774 C CA . LYS B 1 111 ? 2.916 -25.547 -23.953 1 96.69 111 LYS B CA 1
ATOM 3775 C C . LYS B 1 111 ? 3.439 -25.984 -25.312 1 96.69 111 LYS B C 1
ATOM 3777 O O . LYS B 1 111 ? 3.062 -27.047 -25.828 1 96.69 111 LYS B O 1
ATOM 3782 N N . GLU B 1 112 ? 4.332 -25.234 -25.938 1 97.19 112 GLU B N 1
ATOM 3783 C CA . GLU B 1 112 ? 4.875 -25.531 -27.25 1 97.19 112 GLU B CA 1
ATOM 3784 C C . GLU B 1 112 ? 5.754 -26.781 -27.219 1 97.19 112 GLU B C 1
ATOM 3786 O O . GLU B 1 112 ? 5.719 -27.609 -28.141 1 97.19 112 GLU B O 1
ATOM 3791 N N . LYS B 1 113 ? 6.508 -27 -26.172 1 97.19 113 LYS B N 1
ATOM 3792 C CA . LYS B 1 113 ? 7.457 -28.109 -26.031 1 97.19 113 LYS B CA 1
ATOM 3793 C C . LYS B 1 113 ? 6.734 -29.438 -25.875 1 97.19 113 LYS B C 1
ATOM 3795 O O . LYS B 1 113 ? 7.23 -30.469 -26.312 1 97.19 113 LYS B O 1
ATOM 3800 N N . ARG B 1 114 ? 5.57 -29.453 -25.25 1 96.81 114 ARG B N 1
ATOM 3801 C CA . ARG B 1 114 ? 4.898 -30.703 -24.953 1 96.81 114 ARG B CA 1
ATOM 3802 C C . ARG B 1 114 ? 4.066 -31.172 -26.141 1 96.81 114 ARG B C 1
ATOM 3804 O O . ARG B 1 114 ? 3.705 -32.344 -26.234 1 96.81 114 ARG B O 1
ATOM 3811 N N . LYS B 1 115 ? 3.834 -30.391 -27.156 1 96.94 115 LYS B N 1
ATOM 3812 C CA . LYS B 1 115 ? 2.938 -30.688 -28.266 1 96.94 115 LYS B CA 1
ATOM 3813 C C . LYS B 1 115 ? 3.441 -31.891 -29.062 1 96.94 115 LYS B C 1
ATOM 3815 O O . LYS B 1 115 ? 2.693 -32.844 -29.297 1 96.94 115 LYS B O 1
ATOM 3820 N N . LYS B 1 116 ? 4.68 -31.875 -29.469 1 97.56 116 LYS B N 1
ATOM 3821 C CA . LYS B 1 116 ? 5.223 -32.875 -30.359 1 97.56 116 LYS B CA 1
ATOM 3822 C C . LYS B 1 116 ? 5.242 -34.25 -29.688 1 97.56 116 LYS B C 1
ATOM 3824 O O . LYS B 1 116 ? 4.691 -35.219 -30.219 1 97.56 116 LYS B O 1
ATOM 3829 N N . PRO B 1 117 ? 5.852 -34.344 -28.484 1 98.12 117 PRO B N 1
ATOM 3830 C CA . PRO B 1 117 ? 5.84 -35.656 -27.844 1 98.12 117 PRO B CA 1
ATOM 3831 C C . PRO B 1 117 ? 4.426 -36.188 -27.578 1 98.12 117 PRO B C 1
ATOM 3833 O O . PRO B 1 117 ? 4.164 -37.375 -27.75 1 98.12 117 PRO B O 1
ATOM 3836 N N . GLU B 1 118 ? 3.523 -35.406 -27.203 1 97.69 118 GLU B N 1
ATOM 3837 C CA . GLU B 1 118 ? 2.148 -35.812 -26.938 1 97.69 118 GLU B CA 1
ATOM 3838 C C . GLU B 1 118 ? 1.463 -36.281 -28.219 1 97.69 118 GLU B C 1
ATOM 3840 O O . GLU B 1 118 ? 0.79 -37.312 -28.234 1 97.69 118 GLU B O 1
ATOM 3845 N N . GLU B 1 119 ? 1.632 -35.5 -29.312 1 98.19 119 GLU B N 1
ATOM 3846 C CA . GLU B 1 119 ? 1.021 -35.875 -30.594 1 98.19 119 GLU B CA 1
ATOM 3847 C C . GLU B 1 119 ? 1.582 -37.188 -31.125 1 98.19 119 GLU B C 1
ATOM 3849 O O . GLU B 1 119 ? 0.833 -38.031 -31.609 1 98.19 119 GLU B O 1
ATOM 3854 N N . ASN B 1 120 ? 2.898 -37.375 -31 1 98.56 120 ASN B N 1
ATOM 3855 C CA . ASN B 1 120 ? 3.541 -38.594 -31.469 1 98.56 120 ASN B CA 1
ATOM 3856 C C . ASN B 1 120 ? 3.029 -39.812 -30.719 1 98.56 120 ASN B C 1
ATOM 3858 O O . ASN B 1 120 ? 2.752 -40.844 -31.312 1 98.56 120 ASN B O 1
ATOM 3862 N N . THR B 1 121 ? 2.912 -39.656 -29.422 1 98.56 121 THR B N 1
ATOM 3863 C CA . THR B 1 121 ? 2.443 -40.75 -28.609 1 98.56 121 THR B CA 1
ATOM 3864 C C . THR B 1 121 ? 0.99 -41.094 -28.922 1 98.56 121 THR B C 1
ATOM 3866 O O . THR B 1 121 ? 0.633 -42.281 -29.047 1 98.56 121 THR B O 1
ATOM 3869 N N . LYS B 1 122 ? 0.154 -40.094 -29.125 1 97.94 122 LYS B N 1
ATOM 3870 C CA . LYS B 1 122 ? -1.252 -40.312 -29.453 1 97.94 122 LYS B CA 1
ATOM 3871 C C . LYS B 1 122 ? -1.398 -41.031 -30.797 1 97.94 122 LYS B C 1
ATOM 3873 O O . LYS B 1 122 ? -2.221 -41.938 -30.938 1 97.94 122 LYS B O 1
ATOM 3878 N N . LYS B 1 123 ? -0.629 -40.625 -31.75 1 98.56 123 LYS B N 1
ATOM 3879 C CA . LYS B 1 123 ? -0.658 -41.25 -33.062 1 98.56 123 LYS B CA 1
ATOM 3880 C C . LYS B 1 123 ? -0.244 -42.719 -32.969 1 98.56 123 LYS B C 1
ATOM 3882 O O . LYS B 1 123 ? -0.882 -43.562 -33.594 1 98.56 123 LYS B O 1
ATOM 3887 N N . ALA B 1 124 ? 0.873 -42.906 -32.25 1 98.56 124 ALA B N 1
ATOM 3888 C CA . ALA B 1 124 ? 1.354 -44.281 -32.094 1 98.56 124 ALA B CA 1
ATOM 3889 C C . ALA B 1 124 ? 0.316 -45.156 -31.391 1 98.56 124 ALA B C 1
ATOM 3891 O O . ALA B 1 124 ? 0.174 -46.344 -31.703 1 98.56 124 ALA B O 1
ATOM 3892 N N . GLN B 1 125 ? -0.421 -44.594 -30.453 1 97.88 125 GLN B N 1
ATOM 3893 C CA . GLN B 1 125 ? -1.497 -45.312 -29.75 1 97.88 125 GLN B CA 1
ATOM 3894 C C . GLN B 1 125 ? -2.602 -45.719 -30.719 1 97.88 125 GLN B C 1
ATOM 3896 O O . GLN B 1 125 ? -3.1 -46.844 -30.656 1 97.88 125 GLN B O 1
ATOM 3901 N N . ALA B 1 126 ? -2.947 -44.844 -31.562 1 98.31 126 ALA B N 1
ATOM 3902 C CA . ALA B 1 126 ? -4.012 -45.094 -32.531 1 98.31 126 ALA B CA 1
ATOM 3903 C C . ALA B 1 126 ? -3.619 -46.188 -33.5 1 98.31 126 ALA B C 1
ATOM 3905 O O . ALA B 1 126 ? -4.43 -47.062 -33.812 1 98.31 126 ALA B O 1
ATOM 3906 N N . VAL B 1 127 ? -2.391 -46.156 -33.969 1 98.62 127 VAL B N 1
ATOM 3907 C CA . VAL B 1 127 ? -1.886 -47.188 -34.906 1 98.62 127 VAL B CA 1
ATOM 3908 C C . VAL B 1 127 ? -1.861 -48.531 -34.219 1 98.62 127 VAL B C 1
ATOM 3910 O O . VAL B 1 127 ? -2.285 -49.531 -34.812 1 98.62 127 VAL B O 1
ATOM 3913 N N . LYS B 1 128 ? -1.356 -48.531 -33 1 98.25 128 LYS B N 1
ATOM 3914 C CA . LYS B 1 128 ? -1.304 -49.781 -32.219 1 98.25 128 LYS B CA 1
ATOM 3915 C C . LYS B 1 128 ? -2.695 -50.375 -32.031 1 98.25 128 LYS B C 1
ATOM 3917 O O . LYS B 1 128 ? -2.887 -51.562 -32.25 1 98.25 128 LYS B O 1
ATOM 3922 N N . LYS B 1 129 ? -3.633 -49.594 -31.719 1 98.25 129 LYS B N 1
ATOM 3923 C CA . LYS B 1 129 ? -5.008 -50.031 -31.531 1 98.25 129 LYS B CA 1
ATOM 3924 C C . LYS B 1 129 ? -5.605 -50.562 -32.844 1 98.25 129 LYS B C 1
ATOM 3926 O O . LYS B 1 129 ? -6.309 -51.594 -32.812 1 98.25 129 LYS B O 1
ATOM 3931 N N . GLU B 1 130 ? -5.344 -49.875 -33.906 1 98.44 130 GLU B N 1
ATOM 3932 C CA . GLU B 1 130 ? -5.84 -50.281 -35.188 1 98.44 130 GLU B CA 1
ATOM 3933 C C . GLU B 1 130 ? -5.344 -51.688 -35.562 1 98.44 130 GLU B C 1
ATOM 3935 O O . GLU B 1 130 ? -6.129 -52.531 -35.969 1 98.44 130 GLU B O 1
ATOM 3940 N N . TRP B 1 131 ? -4.055 -51.906 -35.406 1 98.31 131 TRP B N 1
ATOM 3941 C CA . TRP B 1 131 ? -3.475 -53.188 -35.75 1 98.31 131 TRP B CA 1
ATOM 3942 C C . TRP B 1 131 ? -3.93 -54.281 -34.812 1 98.31 131 TRP B C 1
ATOM 3944 O O . TRP B 1 131 ? -4.094 -55.438 -35.188 1 98.31 131 TRP B O 1
ATOM 3954 N N . TYR B 1 132 ? -4.109 -53.906 -33.562 1 98.12 132 TYR B N 1
ATOM 3955 C CA . TYR B 1 132 ? -4.668 -54.875 -32.625 1 98.12 132 TYR B CA 1
ATOM 3956 C C . TYR B 1 132 ? -6.023 -55.375 -33.094 1 98.12 132 TYR B C 1
ATOM 3958 O O . TYR B 1 132 ? -6.289 -56.562 -33.062 1 98.12 132 TYR B O 1
ATOM 3966 N N . ASN B 1 133 ? -6.887 -54.531 -33.531 1 98.19 133 ASN B N 1
ATOM 3967 C CA . ASN B 1 133 ? -8.203 -54.906 -34.062 1 98.19 133 ASN B CA 1
ATOM 3968 C C . ASN B 1 133 ? -8.094 -55.781 -35.281 1 98.19 133 ASN B C 1
ATOM 3970 O O . ASN B 1 133 ? -8.828 -56.75 -35.438 1 98.19 133 ASN B O 1
ATOM 3974 N N . LYS B 1 134 ? -7.172 -55.438 -36.156 1 98.25 134 LYS B N 1
ATOM 3975 C CA . LYS B 1 134 ? -6.957 -56.219 -37.375 1 98.25 134 LYS B CA 1
ATOM 3976 C C . LYS B 1 134 ? -6.504 -57.656 -37.062 1 98.25 134 LYS B C 1
ATOM 3978 O O . LYS B 1 134 ? -6.984 -58.594 -37.656 1 98.25 134 LYS B O 1
ATOM 3983 N N . VAL B 1 135 ? -5.598 -57.656 -36.094 1 97.75 135 VAL B N 1
ATOM 3984 C CA . VAL B 1 135 ? -5.082 -58.969 -35.688 1 97.75 135 VAL B CA 1
ATOM 3985 C C . VAL B 1 135 ? -6.199 -59.781 -35.062 1 97.75 135 VAL B C 1
ATOM 3987 O O . VAL B 1 135 ? -6.32 -61 -35.312 1 97.75 135 VAL B O 1
ATOM 3990 N N . THR B 1 136 ? -7.012 -59.188 -34.25 1 96.62 136 THR B N 1
ATOM 3991 C CA . THR B 1 136 ? -8.141 -59.875 -33.594 1 96.62 136 THR B CA 1
ATOM 3992 C C . THR B 1 136 ? -9.109 -60.438 -34.625 1 96.62 136 THR B C 1
ATOM 3994 O O . THR B 1 136 ? -9.562 -61.562 -34.5 1 96.62 136 THR B O 1
ATOM 3997 N N . GLN B 1 137 ? -9.352 -59.719 -35.656 1 97.75 137 GLN B N 1
ATOM 3998 C CA . GLN B 1 137 ? -10.25 -60.125 -36.719 1 97.75 137 GLN B CA 1
ATOM 3999 C C . GLN B 1 137 ? -9.617 -61.25 -37.562 1 97.75 137 GLN B C 1
ATOM 4001 O O . GLN B 1 137 ? -10.297 -62.219 -37.938 1 97.75 137 GLN B O 1
ATOM 4006 N N . ALA B 1 138 ? -8.32 -61.062 -37.844 1 97.12 138 ALA B N 1
ATOM 4007 C CA . ALA B 1 138 ? -7.609 -62.094 -38.594 1 97.12 138 ALA B CA 1
ATOM 4008 C C . ALA B 1 138 ? -7.57 -63.406 -37.844 1 97.12 138 ALA B C 1
ATOM 4010 O O . ALA B 1 138 ? -7.668 -64.5 -38.438 1 97.12 138 ALA B O 1
ATOM 4011 N N . LYS B 1 139 ? -7.352 -63.281 -36.594 1 96.12 139 LYS B N 1
ATOM 4012 C CA . LYS B 1 139 ? -7.363 -64.5 -35.75 1 96.12 139 LYS B CA 1
ATOM 4013 C C . LYS B 1 139 ? -8.719 -65.188 -35.812 1 96.12 139 LYS B C 1
ATOM 4015 O O . LYS B 1 139 ? -8.781 -66.375 -35.938 1 96.12 139 LYS B O 1
ATOM 4020 N N . LYS B 1 140 ? -9.781 -64.5 -35.75 1 96.62 140 LYS B N 1
ATOM 4021 C CA . LYS B 1 140 ? -11.133 -65.062 -35.844 1 96.62 140 LYS B CA 1
ATOM 4022 C C . LYS B 1 140 ? -11.375 -65.688 -37.188 1 96.62 140 LYS B C 1
ATOM 4024 O O . LYS B 1 140 ? -11.977 -66.812 -37.25 1 96.62 140 LYS B O 1
ATOM 4029 N N . THR B 1 141 ? -10.906 -65 -38.188 1 97.19 141 THR B N 1
ATOM 4030 C CA . THR B 1 141 ? -11.047 -65.562 -39.531 1 97.19 141 THR B CA 1
ATOM 4031 C C . THR B 1 141 ? -10.273 -66.875 -39.688 1 97.19 141 THR B C 1
ATOM 4033 O O . THR B 1 141 ? -10.789 -67.875 -40.219 1 97.19 141 THR B O 1
ATOM 4036 N N . PHE B 1 142 ? -9.062 -66.875 -39.188 1 95.81 142 PHE B N 1
ATOM 4037 C CA . PHE B 1 142 ? -8.219 -68.062 -39.219 1 95.81 142 PHE B CA 1
ATOM 4038 C C . PHE B 1 142 ? -8.875 -69.188 -38.5 1 95.81 142 PHE B C 1
ATOM 4040 O O . PHE B 1 142 ? -8.977 -70.312 -39.031 1 95.81 142 PHE B O 1
ATOM 4047 N N . GLU B 1 143 ? -9.383 -68.938 -37.375 1 95 143 GLU B N 1
ATOM 4048 C CA . GLU B 1 143 ? -10.07 -69.938 -36.594 1 95 143 GLU B CA 1
ATOM 4049 C C . GLU B 1 143 ? -11.336 -70.438 -37.281 1 95 143 GLU B C 1
ATOM 4051 O O . GLU B 1 143 ? -11.656 -71.625 -37.25 1 95 143 GLU B O 1
ATOM 4056 N N . GLY B 1 144 ? -11.953 -69.625 -37.906 1 96 144 GLY B N 1
ATOM 4057 C CA . GLY B 1 144 ? -13.125 -69.938 -38.656 1 96 144 GLY B CA 1
ATOM 4058 C C . GLY B 1 144 ? -12.812 -70.875 -39.844 1 96 144 GLY B C 1
ATOM 4059 O O . GLY B 1 144 ? -13.523 -71.875 -40.062 1 96 144 GLY B O 1
ATOM 4060 N N . ARG B 1 145 ? -11.727 -70.562 -40.531 1 96.5 145 ARG B N 1
ATOM 4061 C CA . ARG B 1 145 ? -11.297 -71.375 -41.625 1 96.5 145 ARG B CA 1
ATOM 4062 C C . ARG B 1 145 ? -10.852 -72.75 -41.156 1 96.5 145 ARG B C 1
ATOM 4064 O O . ARG B 1 145 ? -11.07 -73.75 -41.844 1 96.5 145 ARG B O 1
ATOM 4071 N N . LYS B 1 146 ? -10.281 -72.75 -40.031 1 94.56 146 LYS B N 1
ATOM 4072 C CA . LYS B 1 146 ? -9.891 -74.062 -39.438 1 94.56 146 LYS B CA 1
ATOM 4073 C C . LYS B 1 146 ? -11.117 -74.875 -39.094 1 94.56 146 LYS B C 1
ATOM 4075 O O . LYS B 1 146 ? -11.117 -76.125 -39.344 1 94.56 146 LYS B O 1
ATOM 4080 N N . ARG B 1 147 ? -12.109 -74.312 -38.594 1 96.12 147 ARG B N 1
ATOM 4081 C CA . ARG B 1 147 ? -13.344 -75.062 -38.281 1 96.12 147 ARG B CA 1
ATOM 4082 C C . ARG B 1 147 ? -14.008 -75.625 -39.531 1 96.12 147 ARG B C 1
ATOM 4084 O O . ARG B 1 147 ? -14.508 -76.75 -39.562 1 96.12 147 ARG B O 1
ATOM 4091 N N . GLU B 1 148 ? -13.898 -74.812 -40.562 1 96.56 148 GLU B N 1
ATOM 4092 C CA . GLU B 1 148 ? -14.453 -75.25 -41.844 1 96.56 148 GLU B CA 1
ATOM 4093 C C . GLU B 1 148 ? -13.688 -76.438 -42.375 1 96.56 148 GLU B C 1
ATOM 4095 O O . GLU B 1 148 ? -14.289 -77.375 -42.969 1 96.56 148 GLU B O 1
ATOM 4100 N N . LEU B 1 149 ? -12.453 -76.375 -42.25 1 96.25 149 LEU B N 1
ATOM 4101 C CA . LEU B 1 149 ? -11.625 -77.5 -42.688 1 96.25 149 LEU B CA 1
ATOM 4102 C C . LEU B 1 149 ? -11.953 -78.75 -41.875 1 96.25 149 LEU B C 1
ATOM 4104 O O . LEU B 1 149 ? -12.055 -79.812 -42.438 1 96.25 149 LEU B O 1
ATOM 4108 N N . ASP B 1 150 ? -12.117 -78.562 -40.625 1 95.5 150 ASP B N 1
ATOM 4109 C CA . ASP B 1 150 ? -12.484 -79.688 -39.75 1 95.5 150 ASP B CA 1
ATOM 4110 C C . ASP B 1 150 ? -13.82 -80.312 -40.188 1 95.5 150 ASP B C 1
ATOM 4112 O O . ASP B 1 150 ? -13.953 -81.562 -40.25 1 95.5 150 ASP B O 1
ATOM 4116 N N . ILE B 1 151 ? -14.695 -79.5 -40.5 1 96.25 151 ILE B N 1
ATOM 4117 C CA . ILE B 1 151 ? -16.016 -79.938 -40.938 1 96.25 151 ILE B CA 1
ATOM 4118 C C . ILE B 1 151 ? -15.898 -80.688 -42.281 1 96.25 151 ILE B C 1
ATOM 4120 O O . ILE B 1 151 ? -16.516 -81.75 -42.469 1 96.25 151 ILE B O 1
ATOM 4124 N N . ALA B 1 152 ? -15.078 -80.125 -43.156 1 95.75 152 ALA B N 1
ATOM 4125 C CA . ALA B 1 152 ? -14.867 -80.75 -44.469 1 95.75 152 ALA B CA 1
ATOM 4126 C C . ALA B 1 152 ? -14.18 -82.062 -44.344 1 95.75 152 ALA B C 1
ATOM 4128 O O . ALA B 1 152 ? -14.5 -83 -45.062 1 95.75 152 ALA B O 1
ATOM 4129 N N . ASP B 1 153 ? -13.312 -82.125 -43.469 1 94.38 153 ASP B N 1
ATOM 4130 C CA . ASP B 1 153 ? -12.602 -83.375 -43.219 1 94.38 153 ASP B CA 1
ATOM 4131 C C . ASP B 1 153 ? -13.531 -84.438 -42.625 1 94.38 153 ASP B C 1
ATOM 4133 O O . ASP B 1 153 ? -13.5 -85.625 -43 1 94.38 153 ASP B O 1
ATOM 4137 N N . GLU B 1 154 ? -14.359 -84.062 -41.75 1 94.75 154 GLU B N 1
ATOM 4138 C CA . GLU B 1 154 ? -15.336 -85 -41.125 1 94.75 154 GLU B CA 1
ATOM 4139 C C . GLU B 1 154 ? -16.328 -85.5 -42.188 1 94.75 154 GLU B C 1
ATOM 4141 O O . GLU B 1 154 ? -16.688 -86.688 -42.188 1 94.75 154 GLU B O 1
ATOM 4146 N N . ASN B 1 155 ? -16.719 -84.625 -43 1 94 155 ASN B N 1
ATOM 4147 C CA . ASN B 1 155 ? -17.656 -85 -44.062 1 94 155 ASN B CA 1
ATOM 4148 C C . ASN B 1 155 ? -17.016 -86 -45.031 1 94 155 ASN B C 1
ATOM 4150 O O . ASN B 1 155 ? -17.672 -86.938 -45.469 1 94 155 ASN B O 1
ATOM 4154 N N . TYR B 1 156 ? -15.812 -85.75 -45.406 1 94.44 156 TYR B N 1
ATOM 4155 C CA . TYR B 1 156 ? -15.07 -86.625 -46.281 1 94.44 156 TYR B CA 1
ATOM 4156 C C . TYR B 1 156 ? -14.922 -88 -45.656 1 94.44 156 TYR B C 1
ATOM 4158 O O . TYR B 1 156 ? -15.172 -89.062 -46.312 1 94.44 156 TYR B O 1
ATOM 4166 N N . MET B 1 157 ? -14.625 -88.125 -44.375 1 93.44 157 MET B N 1
ATOM 4167 C CA . MET B 1 157 ? -14.398 -89.375 -43.688 1 93.44 157 MET B CA 1
ATOM 4168 C C . MET B 1 157 ? -15.695 -90.125 -43.562 1 93.44 157 MET B C 1
ATOM 4170 O O . MET B 1 157 ? -15.688 -91.375 -43.688 1 93.44 157 MET B O 1
ATOM 4174 N N . LYS B 1 158 ? -16.734 -89.438 -43.438 1 92.75 158 LYS B N 1
ATOM 4175 C CA . LYS B 1 158 ? -18.031 -90.062 -43.281 1 92.75 158 LYS B CA 1
ATOM 4176 C C . LYS B 1 158 ? -18.531 -90.625 -44.594 1 92.75 158 LYS B C 1
ATOM 4178 O O . LYS B 1 158 ? -19.203 -91.688 -44.625 1 92.75 158 LYS B O 1
ATOM 4183 N N . GLN B 1 159 ? -18.094 -90.062 -45.688 1 92.5 159 GLN B N 1
ATOM 4184 C CA . GLN B 1 159 ? -18.766 -90.312 -46.938 1 92.5 159 GLN B CA 1
ATOM 4185 C C . GLN B 1 159 ? -17.844 -91.062 -47.906 1 92.5 159 GLN B C 1
ATOM 4187 O O . GLN B 1 159 ? -18.297 -91.688 -48.875 1 92.5 159 GLN B O 1
ATOM 4192 N N . ARG B 1 160 ? -16.578 -91.125 -47.719 1 89 160 ARG B N 1
ATOM 4193 C CA . ARG B 1 160 ? -15.602 -91.625 -48.688 1 89 160 ARG B CA 1
ATOM 4194 C C . ARG B 1 160 ? -15.828 -93.062 -49 1 89 160 ARG B C 1
ATOM 4196 O O . ARG B 1 160 ? -15.523 -93.5 -50.125 1 89 160 ARG B O 1
ATOM 4203 N N . LEU B 1 161 ? -16.438 -93.875 -48.094 1 90 161 LEU B N 1
ATOM 4204 C CA . LEU B 1 161 ? -16.562 -95.312 -48.312 1 90 161 LEU B CA 1
ATOM 4205 C C . LEU B 1 161 ? -17.922 -95.688 -48.938 1 90 161 LEU B C 1
ATOM 4207 O O . LEU B 1 161 ? -18.109 -96.75 -49.469 1 90 161 LEU B O 1
ATOM 4211 N N . VAL B 1 162 ? -18.875 -94.75 -48.938 1 92 162 VAL B N 1
ATOM 4212 C CA . VAL B 1 162 ? -20.25 -95.062 -49.312 1 92 162 VAL B CA 1
ATOM 4213 C C . VAL B 1 162 ? -20.594 -94.375 -50.625 1 92 162 VAL B C 1
ATOM 4215 O O . VAL B 1 162 ? -21.484 -94.75 -51.344 1 92 162 VAL B O 1
ATOM 4218 N N . GLN B 1 163 ? -19.969 -93.375 -51.031 1 89.25 163 GLN B N 1
ATOM 4219 C CA . GLN B 1 163 ? -20.344 -92.5 -52.156 1 89.25 163 GLN B CA 1
ATOM 4220 C C . GLN B 1 163 ? -19.641 -92.938 -53.438 1 89.25 163 GLN B C 1
ATOM 4222 O O . GLN B 1 163 ? -18.609 -93.625 -53.375 1 89.25 163 GLN B O 1
ATOM 4227 N N . ALA B 1 164 ? -20.188 -92.5 -54.5 1 91.81 164 ALA B N 1
ATOM 4228 C CA . ALA B 1 164 ? -19.594 -92.75 -55.812 1 91.81 164 ALA B CA 1
ATOM 4229 C C . ALA B 1 164 ? -18.297 -91.938 -55.969 1 91.81 164 ALA B C 1
ATOM 4231 O O . ALA B 1 164 ? -18.078 -90.938 -55.312 1 91.81 164 ALA B O 1
ATOM 4232 N N . PRO B 1 165 ? -17.438 -92.5 -56.812 1 90.12 165 PRO B N 1
ATOM 4233 C CA . PRO B 1 165 ? -16.125 -91.875 -56.969 1 90.12 165 PRO B CA 1
ATOM 4234 C C . PRO B 1 165 ? -16.203 -90.438 -57.375 1 90.12 165 PRO B C 1
ATOM 4236 O O . PRO B 1 165 ? -15.398 -89.625 -56.906 1 90.12 165 PRO B O 1
ATOM 4239 N N . LYS B 1 166 ? -17.188 -90.125 -58.125 1 92.88 166 LYS B N 1
ATOM 4240 C CA . LYS B 1 166 ? -17.344 -88.75 -58.562 1 92.88 166 LYS B CA 1
ATOM 4241 C C . LYS B 1 166 ? -17.688 -87.812 -57.375 1 92.88 166 LYS B C 1
ATOM 4243 O O . LYS B 1 166 ? -17.203 -86.688 -57.312 1 92.88 166 LYS B O 1
ATOM 4248 N N . GLU B 1 167 ? -18.5 -88.375 -56.531 1 91.56 167 GLU B N 1
ATOM 4249 C CA . GLU B 1 167 ? -18.922 -87.625 -55.344 1 91.56 167 GLU B CA 1
ATOM 4250 C C . GLU B 1 167 ? -17.781 -87.5 -54.344 1 91.56 167 GLU B C 1
ATOM 4252 O O . GLU B 1 167 ? -17.641 -86.5 -53.688 1 91.56 167 GLU B O 1
ATOM 4257 N N . VAL B 1 168 ? -16.953 -88.5 -54.281 1 91.69 168 VAL B N 1
ATOM 4258 C CA . VAL B 1 168 ? -15.797 -88.5 -53.375 1 91.69 168 VAL B CA 1
ATOM 4259 C C . VAL B 1 168 ? -14.773 -87.438 -53.844 1 91.69 168 VAL B C 1
ATOM 4261 O O . VAL B 1 168 ? -14.156 -86.75 -53.031 1 91.69 168 VAL B O 1
ATOM 4264 N N . ASP B 1 169 ? -14.68 -87.312 -55.156 1 93.88 169 ASP B N 1
ATOM 4265 C CA . ASP B 1 169 ? -13.766 -86.312 -55.719 1 93.88 169 ASP B CA 1
ATOM 4266 C C . ASP B 1 169 ? -14.18 -84.875 -55.375 1 93.88 169 ASP B C 1
ATOM 4268 O O . ASP B 1 169 ? -13.336 -84.062 -55.125 1 93.88 169 ASP B O 1
ATOM 4272 N N . LYS B 1 170 ? -15.469 -84.688 -55.25 1 94.5 170 LYS B N 1
ATOM 4273 C CA . LYS B 1 170 ? -15.984 -83.375 -54.875 1 94.5 170 LYS B CA 1
ATOM 4274 C C . LYS B 1 170 ? -15.664 -83.062 -53.438 1 94.5 170 LYS B C 1
ATOM 4276 O O . LYS B 1 170 ? -15.359 -81.938 -53.094 1 94.5 170 LYS B O 1
ATOM 4281 N N . LEU B 1 171 ? -15.719 -84.062 -52.594 1 94.12 171 LEU B N 1
ATOM 4282 C CA . LEU B 1 171 ? -15.422 -83.875 -51.188 1 94.12 171 LEU B CA 1
ATOM 4283 C C . LEU B 1 171 ? -13.93 -83.562 -50.969 1 94.12 171 LEU B C 1
ATOM 4285 O O . LEU B 1 171 ? -13.562 -82.75 -50.125 1 94.12 171 LEU B O 1
ATOM 4289 N N . VAL B 1 172 ? -13.125 -84.25 -51.781 1 93.94 172 VAL B N 1
ATOM 4290 C CA . VAL B 1 172 ? -11.688 -84 -51.719 1 93.94 172 VAL B CA 1
ATOM 4291 C C . VAL B 1 172 ? -11.359 -82.562 -52.188 1 93.94 172 VAL B C 1
ATOM 4293 O O . VAL B 1 172 ? -10.531 -81.938 -51.562 1 93.94 172 VAL B O 1
ATOM 4296 N N . GLN B 1 173 ? -12.039 -82.125 -53.188 1 95.5 173 GLN B N 1
ATOM 4297 C CA . GLN B 1 173 ? -11.812 -80.812 -53.719 1 95.5 173 GLN B CA 1
ATOM 4298 C C . GLN B 1 173 ? -12.234 -79.75 -52.688 1 95.5 173 GLN B C 1
ATOM 4300 O O . GLN B 1 173 ? -11.562 -78.75 -52.531 1 95.5 173 GLN B O 1
ATOM 4305 N N . LYS B 1 174 ? -13.305 -80.062 -52.031 1 95.19 174 LYS B N 1
ATOM 4306 C CA . LYS B 1 174 ? -13.773 -79.125 -51 1 95.19 174 LYS B CA 1
ATOM 4307 C C . LYS B 1 174 ? -12.781 -79.062 -49.844 1 95.19 174 LYS B C 1
ATOM 4309 O O . LYS B 1 174 ? -12.5 -77.938 -49.312 1 95.19 174 LYS B O 1
ATOM 4314 N N . LYS B 1 175 ? -12.266 -80.125 -49.406 1 94.5 175 LYS B N 1
ATOM 4315 C CA . LYS B 1 175 ? -11.266 -80.125 -48.344 1 94.5 175 LYS B CA 1
ATOM 4316 C C . LYS B 1 175 ? -10.008 -79.375 -48.75 1 94.5 175 LYS B C 1
ATOM 4318 O O . LYS B 1 175 ? -9.43 -78.688 -47.938 1 94.5 175 LYS B O 1
ATOM 4323 N N . GLU B 1 176 ? -9.641 -79.562 -50.031 1 95.44 176 GLU B N 1
ATOM 4324 C CA . GLU B 1 176 ? -8.445 -78.875 -50.531 1 95.44 176 GLU B CA 1
ATOM 4325 C C . GLU B 1 176 ? -8.648 -77.375 -50.562 1 95.44 176 GLU B C 1
ATOM 4327 O O . GLU B 1 176 ? -7.734 -76.625 -50.25 1 95.44 176 GLU B O 1
ATOM 4332 N N . LYS B 1 177 ? -9.797 -77.062 -50.906 1 96.56 177 LYS B N 1
ATOM 4333 C CA . LYS B 1 177 ? -10.125 -75.625 -50.938 1 96.56 177 LYS B CA 1
ATOM 4334 C C . LYS B 1 177 ? -10.125 -75.062 -49.5 1 96.56 177 LYS B C 1
ATOM 4336 O O . LYS B 1 177 ? -9.648 -73.938 -49.312 1 96.56 177 LYS B O 1
ATOM 4341 N N . CYS B 1 178 ? -10.609 -75.75 -48.594 1 96 178 CYS B N 1
ATOM 4342 C CA . CYS B 1 178 ? -10.617 -75.312 -47.188 1 96 178 CYS B CA 1
ATOM 4343 C C . CYS B 1 178 ? -9.195 -75.25 -46.625 1 96 178 CYS B C 1
ATOM 4345 O O . CYS B 1 178 ? -8.867 -74.312 -45.906 1 96 178 CYS B O 1
ATOM 4347 N N . LEU B 1 179 ? -8.414 -76.188 -47.031 1 95.56 179 LEU B N 1
ATOM 4348 C CA . LEU B 1 179 ? -7.02 -76.188 -46.594 1 95.56 179 LEU B CA 1
ATOM 4349 C C . LEU B 1 179 ? -6.285 -75 -47.125 1 95.56 179 LEU B C 1
ATOM 4351 O O . LEU B 1 179 ? -5.535 -74.312 -46.375 1 95.56 179 LEU B O 1
ATOM 4355 N N . ALA B 1 180 ? -6.539 -74.688 -48.344 1 96.38 180 ALA B N 1
ATOM 4356 C CA . ALA B 1 180 ? -5.926 -73.5 -48.969 1 96.38 180 ALA B CA 1
ATOM 4357 C C . ALA B 1 180 ? -6.383 -72.188 -48.25 1 96.38 180 ALA B C 1
ATOM 4359 O O . ALA B 1 180 ? -5.598 -71.25 -48.062 1 96.38 180 ALA B O 1
ATOM 4360 N N . SER B 1 181 ? -7.613 -72.188 -47.875 1 96.69 181 SER B N 1
ATOM 4361 C CA . SER B 1 181 ? -8.164 -71 -47.188 1 96.69 181 SER B CA 1
ATOM 4362 C C . SER B 1 181 ? -7.543 -70.875 -45.781 1 96.69 181 SER B C 1
ATOM 4364 O O . SER B 1 181 ? -7.34 -69.75 -45.312 1 96.69 181 SER B O 1
ATOM 4366 N N . VAL B 1 182 ? -7.305 -71.875 -45.094 1 96 182 VAL B N 1
ATOM 4367 C CA . VAL B 1 182 ? -6.664 -71.875 -43.781 1 96 182 VAL B CA 1
ATOM 4368 C C . VAL B 1 182 ? -5.238 -71.312 -43.906 1 96 182 VAL B C 1
ATOM 4370 O O . VAL B 1 182 ? -4.801 -70.5 -43.094 1 96 182 VAL B O 1
ATOM 4373 N N . GLU B 1 183 ? -4.562 -71.875 -44.969 1 95.31 183 GLU B N 1
ATOM 4374 C CA . GLU B 1 183 ? -3.182 -71.438 -45.188 1 95.31 183 GLU B CA 1
ATOM 4375 C C . GLU B 1 183 ? -3.102 -69.938 -45.469 1 95.31 183 GLU B C 1
ATOM 4377 O O . GLU B 1 183 ? -2.219 -69.25 -44.938 1 95.31 183 GLU B O 1
ATOM 4382 N N . GLN B 1 184 ? -4.027 -69.562 -46.188 1 96.62 184 GLN B N 1
ATOM 4383 C CA . GLN B 1 184 ? -4.066 -68.125 -46.531 1 96.62 184 GLN B CA 1
ATOM 4384 C C . GLN B 1 184 ? -4.402 -67.312 -45.281 1 96.62 184 GLN B C 1
ATOM 4386 O O . GLN B 1 184 ? -3.77 -66.25 -45.031 1 96.62 184 GLN B O 1
ATOM 4391 N N . ALA B 1 185 ? -5.34 -67.688 -44.562 1 96.56 185 ALA B N 1
ATOM 4392 C CA . ALA B 1 185 ? -5.738 -66.938 -43.344 1 96.56 185 ALA B CA 1
ATOM 4393 C C . ALA B 1 185 ? -4.625 -67 -42.281 1 96.56 185 ALA B C 1
ATOM 4395 O O . ALA B 1 185 ? -4.406 -66 -41.594 1 96.56 185 ALA B O 1
ATOM 4396 N N . GLU B 1 186 ? -3.967 -68.062 -42.188 1 95 186 GLU B N 1
ATOM 4397 C CA . GLU B 1 186 ? -2.85 -68.188 -41.25 1 95 186 GLU B CA 1
ATOM 4398 C C . GLU B 1 186 ? -1.713 -67.25 -41.625 1 95 186 GLU B C 1
ATOM 4400 O O . GLU B 1 186 ? -1.139 -66.562 -40.75 1 95 186 GLU B O 1
ATOM 4405 N N . ALA B 1 187 ? -1.416 -67.25 -42.906 1 95.69 187 ALA B N 1
ATOM 4406 C CA . ALA B 1 187 ? -0.351 -66.375 -43.406 1 95.69 187 ALA B CA 1
ATOM 4407 C C . ALA B 1 187 ? -0.675 -64.938 -43.094 1 95.69 187 ALA B C 1
ATOM 4409 O O . ALA B 1 187 ? 0.198 -64.125 -42.688 1 95.69 187 ALA B O 1
ATOM 4410 N N . GLN B 1 188 ? -1.879 -64.562 -43.312 1 96.69 188 GLN B N 1
ATOM 4411 C CA . GLN B 1 188 ? -2.311 -63.219 -43.031 1 96.69 188 GLN B CA 1
ATOM 4412 C C . GLN B 1 188 ? -2.264 -62.906 -41.562 1 96.69 188 GLN B C 1
ATOM 4414 O O . GLN B 1 188 ? -1.8 -61.844 -41.156 1 96.69 188 GLN B O 1
ATOM 4419 N N . TYR B 1 189 ? -2.768 -63.75 -40.75 1 96.56 189 TYR B N 1
ATOM 4420 C CA . TYR B 1 189 ? -2.75 -63.594 -39.312 1 96.56 189 TYR B CA 1
ATOM 4421 C C . TYR B 1 189 ? -1.326 -63.406 -38.781 1 96.56 189 TYR B C 1
ATOM 4423 O O . TYR B 1 189 ? -1.048 -62.469 -38.031 1 96.56 189 TYR B O 1
ATOM 4431 N N . HIS B 1 190 ? -0.403 -64.25 -39.281 1 95.5 190 HIS B N 1
ATOM 4432 C CA . HIS B 1 190 ? 0.992 -64.188 -38.844 1 95.5 190 HIS B CA 1
ATOM 4433 C C . HIS B 1 190 ? 1.635 -62.844 -39.281 1 95.5 190 HIS B C 1
ATOM 4435 O O . HIS B 1 190 ? 2.367 -62.25 -38.5 1 95.5 190 HIS B O 1
ATOM 4441 N N . ALA B 1 191 ? 1.322 -62.438 -40.5 1 96.56 191 ALA B N 1
ATOM 4442 C CA . ALA B 1 191 ? 1.867 -61.156 -41 1 96.56 191 ALA B CA 1
ATOM 4443 C C . ALA B 1 191 ? 1.37 -59.969 -40.188 1 96.56 191 ALA B C 1
ATOM 4445 O O . ALA B 1 191 ? 2.133 -59.062 -39.906 1 96.56 191 ALA B O 1
ATOM 4446 N N . TRP B 1 192 ? 0.129 -60.062 -39.812 1 97.25 192 TRP B N 1
ATOM 4447 C CA . TRP B 1 192 ? -0.455 -58.938 -39.094 1 97.25 192 TRP B CA 1
ATOM 4448 C C . TRP B 1 192 ? 0.034 -58.938 -37.656 1 97.25 192 TRP B C 1
ATOM 4450 O O . TRP B 1 192 ? 0.168 -57.844 -37.062 1 97.25 192 TRP B O 1
ATOM 4460 N N . VAL B 1 193 ? 0.286 -60.031 -37.031 1 97.56 193 VAL B N 1
ATOM 4461 C CA . VAL B 1 193 ? 0.853 -60.062 -35.688 1 97.56 193 VAL B CA 1
ATOM 4462 C C . VAL B 1 193 ? 2.23 -59.4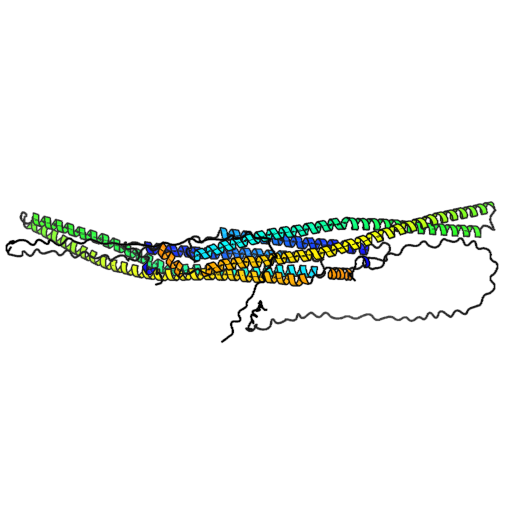06 -35.688 1 97.56 193 VAL B C 1
ATOM 4464 O O . VAL B 1 193 ? 2.58 -58.688 -34.75 1 97.56 193 VAL B O 1
ATOM 4467 N N . LYS B 1 194 ? 3.02 -59.688 -36.781 1 97 194 LYS B N 1
ATOM 4468 C CA . LYS B 1 194 ? 4.328 -59.031 -36.906 1 97 194 LYS B CA 1
ATOM 4469 C C . LYS B 1 194 ? 4.199 -57.531 -37 1 97 194 LYS B C 1
ATOM 4471 O O . LYS B 1 194 ? 4.957 -56.781 -36.344 1 97 194 LYS B O 1
ATOM 4476 N N . THR B 1 195 ? 3.246 -57.094 -37.781 1 98 195 THR B N 1
ATOM 4477 C CA . THR B 1 195 ? 3.018 -55.656 -37.906 1 98 195 THR B CA 1
ATOM 4478 C C . THR B 1 195 ? 2.568 -55.031 -36.594 1 98 195 THR B C 1
ATOM 4480 O O . THR B 1 195 ? 2.959 -53.906 -36.25 1 98 195 THR B O 1
ATOM 4483 N N . LEU B 1 196 ? 1.727 -55.75 -35.875 1 98.19 196 LEU B N 1
ATOM 4484 C CA . LEU B 1 196 ? 1.278 -55.281 -34.562 1 98.19 196 LEU B CA 1
ATOM 4485 C C . LEU B 1 196 ? 2.455 -55.156 -33.625 1 98.19 196 LEU B C 1
ATOM 4487 O O . LEU B 1 196 ? 2.514 -54.219 -32.812 1 98.19 196 LEU B O 1
ATOM 4491 N N . GLU B 1 197 ? 3.34 -56.094 -33.688 1 97.5 197 GLU B N 1
ATOM 4492 C CA . GLU B 1 197 ? 4.52 -56 -32.812 1 97.5 197 GLU B CA 1
ATOM 4493 C C . GLU B 1 197 ? 5.359 -54.781 -33.125 1 97.5 197 GLU B C 1
ATOM 4495 O O . GLU B 1 197 ? 5.879 -54.125 -32.219 1 97.5 197 GLU B O 1
ATOM 4500 N N . ASP B 1 198 ? 5.488 -54.469 -34.406 1 98 198 ASP B N 1
ATOM 4501 C CA . ASP B 1 198 ? 6.191 -53.25 -34.781 1 98 198 ASP B CA 1
ATOM 4502 C C . ASP B 1 198 ? 5.484 -52 -34.25 1 98 198 ASP B C 1
ATOM 4504 O O . ASP B 1 198 ? 6.133 -51.062 -33.781 1 98 198 ASP B O 1
ATOM 4508 N N . ALA B 1 199 ? 4.168 -52 -34.312 1 98.19 199 ALA B N 1
ATOM 4509 C CA . ALA B 1 199 ? 3.375 -50.875 -33.812 1 98.19 199 ALA B CA 1
ATOM 4510 C C . ALA B 1 199 ? 3.51 -50.75 -32.312 1 98.19 199 ALA B C 1
ATOM 4512 O O . ALA B 1 199 ? 3.619 -49.656 -31.781 1 98.19 199 ALA B O 1
ATOM 4513 N N . ARG B 1 200 ? 3.459 -51.844 -31.609 1 97.81 200 ARG B N 1
ATOM 4514 C CA . ARG B 1 200 ? 3.617 -51.875 -30.156 1 97.81 200 ARG B CA 1
ATOM 4515 C C . ARG B 1 200 ? 4.984 -51.312 -29.766 1 97.81 200 ARG B C 1
ATOM 4517 O O . ARG B 1 200 ? 5.086 -50.5 -28.859 1 97.81 200 ARG B O 1
ATOM 4524 N N . SER B 1 201 ? 6.008 -51.812 -30.438 1 97.81 201 SER B N 1
ATOM 4525 C CA . SER B 1 201 ? 7.371 -51.375 -30.172 1 97.81 201 SER B CA 1
ATOM 4526 C C . SER B 1 201 ? 7.527 -49.875 -30.422 1 97.81 201 SER B C 1
ATOM 4528 O O . SER B 1 201 ? 8.211 -49.188 -29.672 1 97.81 201 SER B O 1
ATOM 4530 N N . ASP B 1 202 ? 6.969 -49.406 -31.469 1 98.25 202 ASP B N 1
ATOM 4531 C CA . ASP B 1 202 ? 7.016 -47.969 -31.781 1 98.25 202 ASP B CA 1
ATOM 4532 C C . ASP B 1 202 ? 6.309 -47.156 -30.703 1 98.25 202 ASP B C 1
ATOM 4534 O O . ASP B 1 202 ? 6.809 -46.125 -30.281 1 98.25 202 ASP B O 1
ATOM 4538 N N . TRP B 1 203 ? 5.16 -47.594 -30.328 1 98.5 203 TRP B N 1
ATOM 4539 C CA . TRP B 1 203 ? 4.422 -46.906 -29.281 1 98.5 203 TRP B CA 1
ATOM 4540 C C . TRP B 1 203 ? 5.234 -46.844 -28 1 98.5 203 TRP B C 1
ATOM 4542 O O . TRP B 1 203 ? 5.273 -45.812 -27.328 1 98.5 203 TRP B O 1
ATOM 4552 N N . GLU B 1 204 ? 5.816 -47.938 -27.625 1 97.94 204 GLU B N 1
ATOM 4553 C CA . GLU B 1 204 ? 6.637 -47.969 -26.422 1 97.94 204 GLU B CA 1
ATOM 4554 C C . GLU B 1 204 ? 7.77 -46.969 -26.484 1 97.94 204 GLU B C 1
ATOM 4556 O O . GLU B 1 204 ? 8.062 -46.281 -25.5 1 97.94 204 GLU B O 1
ATOM 4561 N N . SER B 1 205 ? 8.406 -46.906 -27.656 1 98.44 205 SER B N 1
ATOM 4562 C CA . SER B 1 205 ? 9.484 -45.938 -27.859 1 98.44 205 SER B CA 1
ATOM 4563 C C . SER B 1 205 ? 8.992 -44.5 -27.688 1 98.44 205 SER B C 1
ATOM 4565 O O . SER B 1 205 ? 9.648 -43.688 -27.047 1 98.44 205 SER B O 1
ATOM 4567 N N . GLN B 1 206 ? 7.832 -44.188 -28.266 1 98.5 206 GLN B N 1
ATOM 4568 C CA . GLN B 1 206 ? 7.262 -42.844 -28.141 1 98.5 206 GLN B CA 1
ATOM 4569 C C . GLN B 1 206 ? 6.871 -42.531 -26.703 1 98.5 206 GLN B C 1
ATOM 4571 O O . GLN B 1 206 ? 7.102 -41.406 -26.219 1 98.5 206 GLN B O 1
ATOM 4576 N N . MET B 1 207 ? 6.285 -43.5 -26.062 1 98.25 207 MET B N 1
ATOM 4577 C CA . MET B 1 207 ? 5.879 -43.344 -24.672 1 98.25 207 MET B CA 1
ATOM 4578 C C . MET B 1 207 ? 7.09 -43.094 -23.781 1 98.25 207 MET B C 1
ATOM 4580 O O . MET B 1 207 ? 7.039 -42.25 -22.875 1 98.25 207 MET B O 1
ATOM 4584 N N . GLU B 1 208 ? 8.148 -43.844 -24.031 1 98.25 208 GLU B N 1
ATOM 4585 C CA . GLU B 1 208 ? 9.383 -43.625 -23.266 1 98.25 208 GLU B CA 1
ATOM 4586 C C . GLU B 1 208 ? 9.898 -42.219 -23.438 1 98.25 208 GLU B C 1
ATOM 4588 O O . GLU B 1 208 ? 10.234 -41.562 -22.453 1 98.25 208 GLU B O 1
ATOM 4593 N N . GLU B 1 209 ? 9.945 -41.75 -24.656 1 98.31 209 GLU B N 1
ATOM 4594 C CA . GLU B 1 209 ? 10.398 -40.406 -24.938 1 98.31 209 GLU B CA 1
ATOM 4595 C C . GLU B 1 209 ? 9.508 -39.375 -24.25 1 98.31 209 GLU B C 1
ATOM 4597 O O . GLU B 1 209 ? 10.008 -38.406 -23.672 1 98.31 209 GLU B O 1
ATOM 4602 N N . THR B 1 210 ? 8.242 -39.562 -24.312 1 98.5 210 THR B N 1
ATOM 4603 C CA . THR B 1 210 ? 7.293 -38.625 -23.703 1 98.5 210 THR B CA 1
ATOM 4604 C C . THR B 1 210 ? 7.492 -38.594 -22.188 1 98.5 210 THR B C 1
ATOM 4606 O O . THR B 1 210 ? 7.5 -37.5 -21.594 1 98.5 210 THR B O 1
ATOM 4609 N N . CYS B 1 211 ? 7.645 -39.75 -21.578 1 98.5 211 CYS B N 1
ATOM 4610 C CA . CYS B 1 211 ? 7.895 -39.781 -20.141 1 98.5 211 CYS B CA 1
ATOM 4611 C C . CYS B 1 211 ? 9.133 -39 -19.781 1 98.5 211 CYS B C 1
ATOM 4613 O O . CYS B 1 211 ? 9.117 -38.219 -18.812 1 98.5 211 CYS B O 1
ATOM 4615 N N . ILE B 1 212 ? 10.172 -39.094 -20.531 1 98.19 212 ILE B N 1
ATOM 4616 C CA . ILE B 1 212 ? 11.438 -38.406 -20.266 1 98.19 212 ILE B CA 1
ATOM 4617 C C . ILE B 1 212 ? 11.258 -36.906 -20.422 1 98.19 212 ILE B C 1
ATOM 4619 O O . ILE B 1 212 ? 11.641 -36.125 -19.531 1 98.19 212 ILE B O 1
ATOM 4623 N N . VAL B 1 213 ? 10.641 -36.469 -21.438 1 98.38 213 VAL B N 1
ATOM 4624 C CA . VAL B 1 213 ? 10.477 -35.062 -21.75 1 98.38 213 VAL B CA 1
ATOM 4625 C C . VAL B 1 213 ? 9.547 -34.406 -20.719 1 98.38 213 VAL B C 1
ATOM 4627 O O . VAL B 1 213 ? 9.852 -33.344 -20.172 1 98.38 213 VAL B O 1
ATOM 4630 N N . LEU B 1 214 ? 8.422 -35.062 -20.422 1 98.56 214 LEU B N 1
ATOM 4631 C CA . LEU B 1 214 ? 7.441 -34.469 -19.516 1 98.56 214 LEU B CA 1
ATOM 4632 C C . LEU B 1 214 ? 7.992 -34.375 -18.094 1 98.56 214 LEU B C 1
ATOM 4634 O O . LEU B 1 214 ? 7.688 -33.438 -17.375 1 98.56 214 LEU B O 1
ATOM 4638 N N . GLN B 1 215 ? 8.789 -35.375 -17.734 1 98.25 215 GLN B N 1
ATOM 4639 C CA . GLN B 1 215 ? 9.398 -35.281 -16.422 1 98.25 215 GLN B CA 1
ATOM 4640 C C . GLN B 1 215 ? 10.367 -34.094 -16.344 1 98.25 215 GLN B C 1
ATOM 4642 O O . GLN B 1 215 ? 10.383 -33.375 -15.359 1 98.25 215 GLN B O 1
ATOM 4647 N N . ALA B 1 216 ? 11.219 -33.969 -17.328 1 98.25 216 ALA B N 1
ATOM 4648 C CA . ALA B 1 216 ? 12.148 -32.844 -17.375 1 98.25 216 ALA B CA 1
ATOM 4649 C C . ALA B 1 216 ? 11.406 -31.516 -17.312 1 98.25 216 ALA B C 1
ATOM 4651 O O . ALA B 1 216 ? 11.844 -30.578 -16.625 1 98.25 216 ALA B O 1
ATOM 4652 N N . MET B 1 217 ? 10.344 -31.422 -18 1 98.38 217 MET B N 1
ATOM 4653 C CA . MET B 1 217 ? 9.531 -30.219 -18.016 1 98.38 217 MET B CA 1
ATOM 4654 C C . MET B 1 217 ? 8.938 -29.938 -16.641 1 98.38 217 MET B C 1
ATOM 4656 O O . MET B 1 217 ? 8.891 -28.797 -16.188 1 98.38 217 MET B O 1
ATOM 4660 N N . GLU B 1 218 ? 8.445 -30.984 -16.031 1 98.31 218 GLU B N 1
ATOM 4661 C CA . GLU B 1 218 ? 7.867 -30.844 -14.703 1 98.31 218 GLU B CA 1
ATOM 4662 C C . GLU B 1 218 ? 8.906 -30.375 -13.695 1 98.31 218 GLU B C 1
ATOM 4664 O O . GLU B 1 218 ? 8.641 -29.484 -12.875 1 98.31 218 GLU B O 1
ATOM 4669 N N . GLU B 1 219 ? 10.047 -30.969 -13.758 1 98.19 219 GLU B N 1
ATOM 4670 C CA . GLU B 1 219 ? 11.148 -30.547 -12.891 1 98.19 219 GLU B CA 1
ATOM 4671 C C . GLU B 1 219 ? 11.516 -29.078 -13.141 1 98.19 219 GLU B C 1
ATOM 4673 O O . GLU B 1 219 ? 11.711 -28.312 -12.195 1 98.19 219 GLU B O 1
ATOM 4678 N N . GLU B 1 220 ? 11.633 -28.719 -14.367 1 98.5 220 GLU B N 1
ATOM 4679 C CA . GLU B 1 220 ? 11.938 -27.344 -14.742 1 98.5 220 GLU B CA 1
ATOM 4680 C C . GLU B 1 220 ? 10.859 -26.391 -14.242 1 98.5 220 GLU B C 1
ATOM 4682 O O . GLU B 1 220 ? 11.172 -25.297 -13.766 1 98.5 220 GLU B O 1
ATOM 4687 N N . ARG B 1 221 ? 9.648 -26.75 -14.367 1 98.62 221 ARG B N 1
ATOM 4688 C CA . ARG B 1 221 ? 8.531 -25.891 -13.961 1 98.62 221 ARG B CA 1
ATOM 4689 C C . ARG B 1 221 ? 8.57 -25.625 -12.461 1 98.62 221 ARG B C 1
ATOM 4691 O O . ARG B 1 221 ? 8.422 -24.484 -12.031 1 98.62 221 ARG B O 1
ATOM 4698 N N . ILE B 1 222 ? 8.758 -26.688 -11.711 1 98.69 222 ILE B N 1
ATOM 4699 C CA . ILE B 1 222 ? 8.797 -26.547 -10.258 1 98.69 222 ILE B CA 1
ATOM 4700 C C . ILE B 1 222 ? 9.938 -25.625 -9.852 1 98.69 222 ILE B C 1
ATOM 4702 O O . ILE B 1 222 ? 9.742 -24.703 -9.047 1 98.69 222 ILE B O 1
ATOM 4706 N N . LYS B 1 223 ? 11.102 -25.797 -10.445 1 98.38 223 LYS B N 1
ATOM 4707 C CA . LYS B 1 223 ? 12.258 -24.953 -10.164 1 98.38 223 LYS B CA 1
ATOM 4708 C C . LYS B 1 223 ? 11.977 -23.5 -10.547 1 98.38 223 LYS B C 1
ATOM 4710 O O . LYS B 1 223 ? 12.297 -22.578 -9.797 1 98.38 223 LYS B O 1
ATOM 4715 N N . PHE B 1 224 ? 11.422 -23.344 -11.656 1 98.81 224 PHE B N 1
ATOM 4716 C CA . PHE B 1 224 ? 11.156 -22 -12.172 1 98.81 224 PHE B CA 1
ATOM 4717 C C . PHE B 1 224 ? 10.188 -21.25 -11.273 1 98.81 224 PHE B C 1
ATOM 4719 O O . PHE B 1 224 ? 10.422 -20.094 -10.93 1 98.81 224 PHE B O 1
ATOM 4726 N N . LEU B 1 225 ? 9.086 -21.906 -10.93 1 98.75 225 LEU B N 1
ATOM 4727 C CA . LEU B 1 225 ? 8.07 -21.25 -10.117 1 98.75 225 LEU B CA 1
ATOM 4728 C C . LEU B 1 225 ? 8.594 -20.953 -8.719 1 98.75 225 LEU B C 1
ATOM 4730 O O . LEU B 1 225 ? 8.305 -19.891 -8.148 1 98.75 225 LEU B O 1
ATOM 4734 N N . ARG B 1 226 ? 9.312 -21.922 -8.18 1 98.56 226 ARG B N 1
ATOM 4735 C CA . ARG B 1 226 ? 9.969 -21.672 -6.895 1 98.56 226 ARG B CA 1
ATOM 4736 C C . ARG B 1 226 ? 10.852 -20.438 -6.957 1 98.56 226 ARG B C 1
ATOM 4738 O O . ARG B 1 226 ? 10.781 -19.578 -6.078 1 98.56 226 ARG B O 1
ATOM 4745 N N . ASN B 1 227 ? 11.68 -20.359 -7.953 1 98.38 227 ASN B N 1
ATOM 4746 C CA . ASN B 1 227 ? 12.57 -19.219 -8.133 1 98.38 227 ASN B CA 1
ATOM 4747 C C . ASN B 1 227 ? 11.789 -17.922 -8.32 1 98.38 227 ASN B C 1
ATOM 4749 O O . ASN B 1 227 ? 12.172 -16.875 -7.789 1 98.38 227 ASN B O 1
ATOM 4753 N N . SER B 1 228 ? 10.773 -18.031 -9.086 1 98.62 228 SER B N 1
ATOM 4754 C CA . SER B 1 228 ? 9.953 -16.844 -9.328 1 98.62 228 SER B CA 1
ATOM 4755 C C . SER B 1 228 ? 9.367 -16.312 -8.023 1 98.62 228 SER B C 1
ATOM 4757 O O . SER B 1 228 ? 9.398 -15.109 -7.77 1 98.62 228 SER B O 1
ATOM 4759 N N . MET B 1 229 ? 8.82 -17.172 -7.211 1 98.5 229 MET B N 1
ATOM 4760 C CA . MET B 1 229 ? 8.258 -16.75 -5.926 1 98.5 229 MET B CA 1
ATOM 4761 C C . MET B 1 229 ? 9.344 -16.188 -5.016 1 98.5 229 MET B C 1
ATOM 4763 O O . MET B 1 229 ? 9.102 -15.227 -4.285 1 98.5 229 MET B O 1
ATOM 4767 N N . TRP B 1 230 ? 10.531 -16.766 -5.129 1 98.44 230 TRP B N 1
ATOM 4768 C CA . TRP B 1 230 ? 11.672 -16.281 -4.363 1 98.44 230 TRP B CA 1
ATOM 4769 C C . TRP B 1 230 ? 12.023 -14.852 -4.773 1 98.44 230 TRP B C 1
ATOM 4771 O O . TRP B 1 230 ? 12.211 -13.977 -3.918 1 98.44 230 TRP B O 1
ATOM 4781 N N . VAL B 1 231 ? 12.102 -14.609 -6.016 1 98.19 231 VAL B N 1
ATOM 4782 C CA . VAL B 1 231 ? 12.422 -13.297 -6.559 1 98.19 231 VAL B CA 1
ATOM 4783 C C . VAL B 1 231 ? 11.367 -12.281 -6.121 1 98.19 231 VAL B C 1
ATOM 4785 O O . VAL B 1 231 ? 11.695 -11.164 -5.719 1 98.19 231 VAL B O 1
ATOM 4788 N N . GLN B 1 232 ? 10.133 -12.68 -6.168 1 97.62 232 GLN B N 1
ATOM 4789 C CA . GLN B 1 232 ? 9.039 -11.797 -5.777 1 97.62 232 GLN B CA 1
ATOM 4790 C C . GLN B 1 232 ? 9.148 -11.398 -4.309 1 97.62 232 GLN B C 1
ATOM 4792 O O . GLN B 1 232 ? 9 -10.227 -3.963 1 97.62 232 GLN B O 1
ATOM 4797 N N . THR B 1 233 ? 9.359 -12.344 -3.463 1 97.94 233 THR B N 1
ATOM 4798 C CA . THR B 1 233 ? 9.461 -12.062 -2.033 1 97.94 233 THR B CA 1
ATOM 4799 C C . THR B 1 233 ? 10.672 -11.18 -1.741 1 97.94 233 THR B C 1
ATOM 4801 O O . THR B 1 233 ? 10.617 -10.312 -0.869 1 97.94 233 THR B O 1
ATOM 4804 N N . ASN B 1 234 ? 11.719 -11.391 -2.504 1 97.06 234 ASN B N 1
ATOM 4805 C CA . ASN B 1 234 ? 12.906 -10.562 -2.346 1 97.06 234 ASN B CA 1
ATOM 4806 C C . ASN B 1 234 ? 12.641 -9.125 -2.777 1 97.06 234 ASN B C 1
ATOM 4808 O O . ASN B 1 234 ? 13.094 -8.18 -2.123 1 97.06 234 ASN B O 1
ATOM 4812 N N . MET B 1 235 ? 12.008 -8.992 -3.836 1 97.5 235 MET B N 1
ATOM 4813 C CA . MET B 1 235 ? 11.641 -7.66 -4.316 1 97.5 235 MET B CA 1
ATOM 4814 C C . MET B 1 235 ? 10.812 -6.914 -3.273 1 97.5 235 MET B C 1
ATOM 4816 O O . MET B 1 235 ? 11.055 -5.734 -3.016 1 97.5 235 MET B O 1
ATOM 4820 N N . LEU B 1 236 ? 9.883 -7.582 -2.682 1 97.81 236 LEU B N 1
ATOM 4821 C CA . LEU B 1 236 ? 9.023 -6.98 -1.67 1 97.81 236 LEU B CA 1
ATOM 4822 C C . LEU B 1 236 ? 9.82 -6.598 -0.431 1 97.81 236 LEU B C 1
ATOM 4824 O O . LEU B 1 236 ? 9.625 -5.52 0.134 1 97.81 236 LEU B O 1
ATOM 4828 N N . SER B 1 237 ? 10.695 -7.473 -0.038 1 97.25 237 SER B N 1
ATOM 4829 C CA . SER B 1 237 ? 11.539 -7.203 1.122 1 97.25 237 SER B CA 1
ATOM 4830 C C . SER B 1 237 ? 12.414 -5.973 0.897 1 97.25 237 SER B C 1
ATOM 4832 O O . SER B 1 237 ? 12.531 -5.121 1.778 1 97.25 237 SER B O 1
ATOM 4834 N N . LEU B 1 238 ? 13.031 -5.91 -0.265 1 96.88 238 LEU B N 1
ATOM 4835 C CA . LEU B 1 238 ? 13.867 -4.762 -0.604 1 96.88 238 LEU B CA 1
ATOM 4836 C C . LEU B 1 238 ? 13.055 -3.473 -0.575 1 96.88 238 LEU B C 1
ATOM 4838 O O . LEU B 1 238 ? 13.547 -2.434 -0.129 1 96.88 238 LEU B O 1
ATOM 4842 N N . HIS B 1 239 ? 11.867 -3.607 -1.012 1 97.06 239 HIS B N 1
ATOM 4843 C CA . HIS B 1 239 ? 10.984 -2.447 -1.026 1 97.06 239 HIS B CA 1
ATOM 4844 C C . HIS B 1 239 ? 10.648 -1.993 0.39 1 97.06 239 HIS B C 1
ATOM 4846 O O . HIS B 1 239 ? 10.539 -0.793 0.653 1 97.06 239 HIS B O 1
ATOM 4852 N N . CYS B 1 240 ? 10.391 -2.896 1.323 1 96.19 240 CYS B N 1
ATOM 4853 C CA . CYS B 1 240 ? 10.133 -2.566 2.721 1 96.19 240 CYS B CA 1
ATOM 4854 C C . CYS B 1 240 ? 11.297 -1.781 3.318 1 96.19 240 CYS B C 1
ATOM 4856 O O . CYS B 1 240 ? 11.086 -0.809 4.047 1 96.19 240 CYS B O 1
ATOM 4858 N N . VAL B 1 241 ? 12.492 -2.17 2.982 1 95.94 241 VAL B N 1
ATOM 4859 C CA . VAL B 1 241 ? 13.688 -1.495 3.471 1 95.94 241 VAL B CA 1
ATOM 4860 C C . VAL B 1 241 ? 13.75 -0.078 2.906 1 95.94 241 VAL B C 1
ATOM 4862 O O . VAL B 1 241 ? 14.055 0.873 3.633 1 95.94 241 VAL B O 1
ATOM 4865 N N . GLU B 1 242 ? 13.453 0.046 1.659 1 96.44 242 GLU B N 1
ATOM 4866 C CA . GLU B 1 242 ? 13.461 1.354 1.011 1 96.44 242 GLU B CA 1
ATOM 4867 C C . GLU B 1 242 ? 12.438 2.289 1.642 1 96.44 242 GLU B C 1
ATOM 4869 O O . GLU B 1 242 ? 12.727 3.459 1.897 1 96.44 242 GLU B O 1
ATOM 4874 N N . ASP B 1 243 ? 11.227 1.832 1.873 1 97.06 243 ASP B N 1
ATOM 4875 C CA . ASP B 1 243 ? 10.18 2.633 2.494 1 97.06 243 ASP B CA 1
ATOM 4876 C C . ASP B 1 243 ? 10.578 3.078 3.896 1 97.06 243 ASP B C 1
ATOM 4878 O O . ASP B 1 243 ? 10.312 4.211 4.297 1 97.06 243 ASP B O 1
ATOM 4882 N N . ASP B 1 244 ? 11.156 2.188 4.633 1 97.56 244 ASP B N 1
ATOM 4883 C CA . ASP B 1 244 ? 11.625 2.521 5.977 1 97.56 244 ASP B CA 1
ATOM 4884 C C . ASP B 1 244 ? 12.68 3.621 5.934 1 97.56 244 ASP B C 1
ATOM 4886 O O . ASP B 1 244 ? 12.742 4.469 6.824 1 97.56 244 ASP B O 1
ATOM 4890 N N . GLN B 1 245 ? 13.57 3.564 4.926 1 97.62 245 GLN B N 1
ATOM 4891 C CA . GLN B 1 245 ? 14.578 4.602 4.754 1 97.62 245 GLN B CA 1
ATOM 4892 C C . GLN B 1 245 ? 13.938 5.969 4.543 1 97.62 245 GLN B C 1
ATOM 4894 O O . GLN B 1 245 ? 14.43 6.98 5.047 1 97.62 245 GLN B O 1
ATOM 4899 N N . HIS B 1 246 ? 12.859 6.023 3.777 1 97.44 246 HIS B N 1
ATOM 4900 C CA . HIS B 1 246 ? 12.141 7.277 3.58 1 97.44 246 HIS B CA 1
ATOM 4901 C C . HIS B 1 246 ? 11.602 7.816 4.898 1 97.44 246 HIS B C 1
ATOM 4903 O O . HIS B 1 246 ? 11.609 9.023 5.133 1 97.44 246 HIS B O 1
ATOM 4909 N N . CYS B 1 247 ? 11.094 6.934 5.781 1 97.75 247 CYS B N 1
ATOM 4910 C CA . CYS B 1 247 ? 10.633 7.344 7.102 1 97.75 247 CYS B CA 1
ATOM 4911 C C . CYS B 1 247 ? 11.781 7.91 7.93 1 97.75 247 CYS B C 1
ATOM 4913 O O . CYS B 1 247 ? 11.609 8.906 8.633 1 97.75 247 CYS B O 1
ATOM 4915 N N . GLU B 1 248 ? 12.961 7.262 7.793 1 97.94 248 GLU B N 1
ATOM 4916 C CA . GLU B 1 248 ? 14.141 7.727 8.516 1 97.94 248 GLU B CA 1
ATOM 4917 C C . GLU B 1 248 ? 14.555 9.117 8.055 1 97.94 248 GLU B C 1
ATOM 4919 O O . GLU B 1 248 ? 14.93 9.961 8.875 1 97.94 248 GLU B O 1
ATOM 4924 N N . GLU B 1 249 ? 14.508 9.32 6.766 1 98.19 249 GLU B N 1
ATOM 4925 C CA . GLU B 1 249 ? 14.836 10.641 6.23 1 98.19 249 GLU B CA 1
ATOM 4926 C C . GLU B 1 249 ? 13.914 11.711 6.801 1 98.19 249 GLU B C 1
ATOM 4928 O O . GLU B 1 249 ? 14.359 12.82 7.109 1 98.19 249 GLU B O 1
ATOM 4933 N N . SER B 1 250 ? 12.625 11.438 6.953 1 98.25 250 SER B N 1
ATOM 4934 C CA . SER B 1 250 ? 11.664 12.367 7.551 1 98.25 250 SER B CA 1
ATOM 4935 C C . SER B 1 250 ? 12 12.641 9.008 1 98.25 250 SER B C 1
ATOM 4937 O O . SER B 1 250 ? 11.945 13.789 9.461 1 98.25 250 SER B O 1
ATOM 4939 N N . ARG B 1 251 ? 12.359 11.602 9.742 1 98.19 251 ARG B N 1
ATOM 4940 C CA . ARG B 1 251 ? 12.633 11.742 11.172 1 98.19 251 ARG B CA 1
ATOM 4941 C C . ARG B 1 251 ? 13.883 12.578 11.406 1 98.19 251 ARG B C 1
ATOM 4943 O O . ARG B 1 251 ? 13.953 13.344 12.375 1 98.19 251 ARG B O 1
ATOM 4950 N N . LYS B 1 252 ? 14.891 12.469 10.539 1 98.25 252 LYS B N 1
ATOM 4951 C CA . LYS B 1 252 ? 16.109 13.258 10.656 1 98.25 252 LYS B CA 1
ATOM 4952 C C . LYS B 1 252 ? 15.805 14.75 10.633 1 98.25 252 LYS B C 1
ATOM 4954 O O . LYS B 1 252 ? 16.375 15.523 11.398 1 98.25 252 LYS B O 1
ATOM 4959 N N . ILE B 1 253 ? 14.859 15.148 9.75 1 98.38 253 ILE B N 1
ATOM 4960 C CA . ILE B 1 253 ? 14.492 16.562 9.641 1 98.38 253 ILE B CA 1
ATOM 4961 C C . ILE B 1 253 ? 13.625 16.953 10.828 1 98.38 253 ILE B C 1
ATOM 4963 O O . ILE B 1 253 ? 13.789 18.031 11.398 1 98.38 253 ILE B O 1
ATOM 4967 N N . LEU B 1 254 ? 12.711 16.047 11.234 1 97.94 254 LEU B N 1
ATOM 4968 C CA . LEU B 1 254 ? 11.812 16.297 12.352 1 97.94 254 LEU B CA 1
ATOM 4969 C C . LEU B 1 254 ? 12.594 16.547 13.633 1 97.94 254 LEU B C 1
ATOM 4971 O O . LEU B 1 254 ? 12.172 17.344 14.477 1 97.94 254 LEU B O 1
ATOM 4975 N N . GLU B 1 255 ? 13.727 15.891 13.766 1 97.69 255 GLU B N 1
ATOM 4976 C CA . GLU B 1 255 ? 14.57 16.016 14.953 1 97.69 255 GLU B CA 1
ATOM 4977 C C . GLU B 1 255 ? 15.117 17.438 15.086 1 97.69 255 GLU B C 1
ATOM 4979 O O . GLU B 1 255 ? 15.445 17.875 16.188 1 97.69 255 GLU B O 1
ATOM 4984 N N . GLN B 1 256 ? 15.172 18.172 14.008 1 97.88 256 GLN B N 1
ATOM 4985 C CA . GLN B 1 256 ? 15.742 19.516 13.992 1 97.88 256 GLN B CA 1
ATOM 4986 C C . GLN B 1 256 ? 14.672 20.562 14.266 1 97.88 256 GLN B C 1
ATOM 4988 O O . GLN B 1 256 ? 14.992 21.75 14.43 1 97.88 256 GLN B O 1
ATOM 4993 N N . CYS B 1 257 ? 13.375 20.188 14.328 1 98 257 CYS B N 1
ATOM 4994 C CA . CYS B 1 257 ? 12.273 21.125 14.523 1 98 257 CYS B CA 1
ATOM 4995 C C . CYS B 1 257 ? 12.188 21.578 15.969 1 98 257 CYS B C 1
ATOM 4997 O O . CYS B 1 257 ? 12.102 20.75 16.875 1 98 257 CYS B O 1
ATOM 4999 N N . SER B 1 258 ? 12.273 22.828 16.172 1 96.88 258 SER B N 1
ATOM 5000 C CA . SER B 1 258 ? 12.219 23.422 17.516 1 96.88 258 SER B CA 1
ATOM 5001 C C . SER B 1 258 ? 11.164 24.516 17.578 1 96.88 258 SER B C 1
ATOM 5003 O O . SER B 1 258 ? 11.188 25.469 16.781 1 96.88 258 SER B O 1
ATOM 5005 N N . GLU B 1 259 ? 10.258 24.344 18.609 1 96.69 259 GLU B N 1
ATOM 5006 C CA . GLU B 1 259 ? 9.234 25.375 18.766 1 96.69 259 GLU B CA 1
ATOM 5007 C C . GLU B 1 259 ? 9.859 26.719 19.125 1 96.69 259 GLU B C 1
ATOM 5009 O O . GLU B 1 259 ? 9.367 27.766 18.703 1 96.69 259 GLU B O 1
ATOM 5014 N N . GLU B 1 260 ? 10.953 26.734 19.859 1 97.31 260 GLU B N 1
ATOM 5015 C CA . GLU B 1 260 ? 11.641 27.969 20.234 1 97.31 260 GLU B CA 1
ATOM 5016 C C . GLU B 1 260 ? 12.172 28.703 19.016 1 97.31 260 GLU B C 1
ATOM 5018 O O . GLU B 1 260 ? 11.992 29.906 18.875 1 97.31 260 GLU B O 1
ATOM 5023 N N . ASN B 1 261 ? 12.82 27.969 18.125 1 97.81 261 ASN B N 1
ATOM 5024 C CA . ASN B 1 261 ? 13.375 28.562 16.922 1 97.81 261 ASN B CA 1
ATOM 5025 C C . ASN B 1 261 ? 12.273 29.062 15.992 1 97.81 261 ASN B C 1
ATOM 5027 O O . ASN B 1 261 ? 12.445 30.094 15.328 1 97.81 261 ASN B O 1
ATOM 5031 N N . ASP B 1 262 ? 11.156 28.422 15.992 1 98.19 262 ASP B N 1
ATOM 5032 C CA . ASP B 1 262 ? 10.07 28.844 15.125 1 98.19 262 ASP B CA 1
ATOM 5033 C C . ASP B 1 262 ? 9.398 30.109 15.648 1 98.19 262 ASP B C 1
ATOM 5035 O O . ASP B 1 262 ? 8.984 30.969 14.875 1 98.19 262 ASP B O 1
ATOM 5039 N N . ILE B 1 263 ? 9.281 30.125 16.984 1 98.38 263 ILE B N 1
ATOM 5040 C CA . ILE B 1 263 ? 8.734 31.344 17.578 1 98.38 263 ILE B CA 1
ATOM 5041 C C . ILE B 1 263 ? 9.664 32.531 17.281 1 98.38 263 ILE B C 1
ATOM 5043 O O . ILE B 1 263 ? 9.211 33.594 16.906 1 98.38 263 ILE B O 1
ATOM 5047 N N . LYS B 1 264 ? 10.984 32.312 17.406 1 98.06 264 LYS B N 1
ATOM 5048 C CA . LYS B 1 264 ? 11.977 33.344 17.094 1 98.06 264 LYS B CA 1
ATOM 5049 C C . LYS B 1 264 ? 11.867 33.812 15.648 1 98.06 264 LYS B C 1
ATOM 5051 O O . LYS B 1 264 ? 11.93 35 15.367 1 98.06 264 LYS B O 1
ATOM 5056 N N . LEU B 1 265 ? 11.719 32.844 14.812 1 98.25 265 LEU B N 1
ATOM 5057 C CA . LEU B 1 265 ? 11.625 33.156 13.391 1 98.25 265 LEU B CA 1
ATOM 5058 C C . LEU B 1 265 ? 10.383 33.969 13.094 1 98.25 265 LEU B C 1
ATOM 5060 O O . LEU B 1 265 ? 10.445 34.969 12.344 1 98.25 265 LEU B O 1
ATOM 5064 N N . PHE B 1 266 ? 9.227 33.594 13.695 1 98.62 266 PHE B N 1
ATOM 5065 C CA . PHE B 1 266 ? 7.988 34.312 13.469 1 98.62 266 PHE B CA 1
ATOM 5066 C C . PHE B 1 266 ? 8.117 35.781 13.945 1 98.62 266 PHE B C 1
ATOM 5068 O O . PHE B 1 266 ? 7.727 36.688 13.234 1 98.62 266 PHE B O 1
ATOM 5075 N N . VAL B 1 267 ? 8.633 35.906 15.141 1 98.5 267 VAL B N 1
ATOM 5076 C CA . VAL B 1 267 ? 8.805 37.25 15.703 1 98.5 267 VAL B CA 1
ATOM 5077 C C . VAL B 1 267 ? 9.734 38.062 14.82 1 98.5 267 VAL B C 1
ATOM 5079 O O . VAL B 1 267 ? 9.461 39.25 14.523 1 98.5 267 VAL B O 1
ATOM 5082 N N . ALA B 1 268 ? 10.82 37.562 14.32 1 97.94 268 ALA B N 1
ATOM 5083 C CA . ALA B 1 268 ? 11.781 38.25 13.461 1 97.94 268 ALA B CA 1
ATOM 5084 C C . ALA B 1 268 ? 11.125 38.688 12.156 1 97.94 268 ALA B C 1
ATOM 5086 O O . ALA B 1 268 ? 11.445 39.781 11.633 1 97.94 268 ALA B O 1
ATOM 5087 N N . GLN B 1 269 ? 10.188 37.906 11.727 1 97.69 269 GLN B N 1
ATOM 5088 C CA . GLN B 1 269 ? 9.602 38.156 10.414 1 97.69 269 GLN B CA 1
ATOM 5089 C C . GLN B 1 269 ? 8.414 39.125 10.516 1 97.69 269 GLN B C 1
ATOM 5091 O O . GLN B 1 269 ? 8.141 39.875 9.586 1 97.69 269 GLN B O 1
ATOM 5096 N N . LYS B 1 270 ? 7.684 39.031 11.719 1 98.19 270 LYS B N 1
ATOM 5097 C CA . LYS B 1 270 ? 6.359 39.656 11.68 1 98.19 270 LYS B CA 1
ATOM 5098 C C . LYS B 1 270 ? 6.188 40.656 12.812 1 98.19 270 LYS B C 1
ATOM 5100 O O . LYS B 1 270 ? 5.121 41.25 12.969 1 98.19 270 LYS B O 1
ATOM 5105 N N . ARG B 1 271 ? 7.191 40.812 13.664 1 97.81 271 ARG B N 1
ATOM 5106 C CA . ARG B 1 271 ? 7.051 41.719 14.797 1 97.81 271 ARG B CA 1
ATOM 5107 C C . ARG B 1 271 ? 6.559 43.094 14.336 1 97.81 271 ARG B C 1
ATOM 5109 O O . ARG B 1 271 ? 6.902 43.531 13.242 1 97.81 271 ARG B O 1
ATOM 5116 N N . THR B 1 272 ? 5.727 43.75 15.086 1 97.81 272 THR B N 1
ATOM 5117 C CA . THR B 1 272 ? 5.176 45.031 14.742 1 97.81 272 THR B CA 1
ATOM 5118 C C . THR B 1 272 ? 5.812 46.125 15.594 1 97.81 272 THR B C 1
ATOM 5120 O O . THR B 1 272 ? 5.715 47.312 15.266 1 97.81 272 THR B O 1
ATOM 5123 N N . GLY B 1 273 ? 6.449 45.812 16.766 1 95.88 273 GLY B N 1
ATOM 5124 C CA . GLY B 1 273 ? 7.129 46.781 17.625 1 95.88 273 GLY B CA 1
ATOM 5125 C C . GLY B 1 273 ? 7.074 46.406 19.094 1 95.88 273 GLY B C 1
ATOM 5126 O O . GLY B 1 273 ? 6.332 45.5 19.484 1 95.88 273 GLY B O 1
ATOM 5127 N N . GLY B 1 274 ? 7.855 47.094 19.906 1 94.88 274 GLY B N 1
ATOM 5128 C CA . GLY B 1 274 ? 7.914 46.844 21.344 1 94.88 274 GLY B CA 1
ATOM 5129 C C . GLY B 1 274 ? 7.324 47.969 22.172 1 94.88 274 GLY B C 1
ATOM 5130 O O . GLY B 1 274 ? 7.066 47.781 23.359 1 94.88 274 GLY B O 1
ATOM 5131 N N . SER B 1 275 ? 6.98 49.094 21.484 1 95.44 275 SER B N 1
ATOM 5132 C CA . SER B 1 275 ? 6.516 50.25 22.219 1 95.44 275 SER B CA 1
ATOM 5133 C C . SER B 1 275 ? 4.996 50.312 22.266 1 95.44 275 SER B C 1
ATOM 5135 O O . SER B 1 275 ? 4.34 50.219 21.219 1 95.44 275 SER B O 1
ATOM 5137 N N . ARG B 1 276 ? 4.465 50.469 23.453 1 95.56 276 ARG B N 1
ATOM 5138 C CA . ARG B 1 276 ? 3.033 50.625 23.672 1 95.56 276 ARG B CA 1
ATOM 5139 C C . ARG B 1 276 ? 2.602 52.062 23.391 1 95.56 276 ARG B C 1
ATOM 5141 O O . ARG B 1 276 ? 3.428 53 23.391 1 95.56 276 ARG B O 1
ATOM 5148 N N . PRO B 1 277 ? 1.333 52.188 23.047 1 94.12 277 PRO B N 1
ATOM 5149 C CA . PRO B 1 277 ? 0.874 53.594 22.875 1 94.12 277 PRO B CA 1
ATOM 5150 C C . PRO B 1 277 ? 0.989 54.406 24.141 1 94.12 277 PRO B C 1
ATOM 5152 O O . PRO B 1 277 ? 0.661 53.938 25.234 1 94.12 277 PRO B O 1
ATOM 5155 N N . ALA B 1 278 ? 1.479 55.625 23.984 1 93.25 278 ALA B N 1
ATOM 5156 C CA . ALA B 1 278 ? 1.626 56.531 25.125 1 93.25 278 ALA B CA 1
ATOM 5157 C C . ALA B 1 278 ? 0.27 57.062 25.594 1 93.25 278 ALA B C 1
ATOM 5159 O O . ALA B 1 278 ? -0.638 57.25 24.781 1 93.25 278 ALA B O 1
ATOM 5160 N N . PRO B 1 279 ? 0.156 57.25 26.922 1 93.5 279 PRO B N 1
ATOM 5161 C CA . PRO B 1 279 ? -1.081 57.875 27.391 1 93.5 279 PRO B CA 1
ATOM 5162 C C . PRO B 1 279 ? -1.297 59.25 26.812 1 93.5 279 PRO B C 1
ATOM 5164 O O . PRO B 1 279 ? -0.329 59.969 26.531 1 93.5 279 PRO B O 1
ATOM 5167 N N . ILE B 1 280 ? -2.535 59.594 26.625 1 92 280 ILE B N 1
ATOM 5168 C CA . ILE B 1 280 ? -2.896 60.938 26.219 1 92 280 ILE B CA 1
ATOM 5169 C C . ILE B 1 280 ? -3.062 61.844 27.453 1 92 280 ILE B C 1
ATOM 5171 O O . ILE B 1 280 ? -3.877 61.531 28.328 1 92 280 ILE B O 1
ATOM 5175 N N . GLU B 1 281 ? -2.27 62.875 27.562 1 88.56 281 GLU B N 1
ATOM 5176 C CA . GLU B 1 281 ? -2.271 63.75 28.719 1 88.56 281 GLU B CA 1
ATOM 5177 C C . GLU B 1 281 ? -3.084 65 28.438 1 88.56 281 GLU B C 1
ATOM 5179 O O . GLU B 1 281 ? -3.186 65.438 27.281 1 88.56 281 GLU B O 1
ATOM 5184 N N . VAL B 1 282 ? -3.635 65.5 29.594 1 86.62 282 VAL B N 1
ATOM 5185 C CA . VAL B 1 282 ? -4.383 66.75 29.5 1 86.62 282 VAL B CA 1
ATOM 5186 C C . VAL B 1 282 ? -3.418 67.938 29.359 1 86.62 282 VAL B C 1
ATOM 5188 O O . VAL B 1 282 ? -2.348 67.938 29.984 1 86.62 282 VAL B O 1
ATOM 5191 N N . GLU B 1 283 ? -3.732 68.812 28.438 1 71.38 283 GLU B N 1
ATOM 5192 C CA . GLU B 1 283 ? -2.988 70.062 28.359 1 71.38 283 GLU B CA 1
ATOM 5193 C C . GLU B 1 283 ? -3.264 70.938 29.578 1 71.38 283 GLU B C 1
ATOM 5195 O O . GLU B 1 283 ? -4.359 70.875 30.141 1 71.38 283 GLU B O 1
ATOM 5200 N N . THR B 1 284 ? -2.145 71.5 30.266 1 61.34 284 THR B N 1
ATOM 5201 C CA . THR B 1 284 ? -2.191 72.375 31.438 1 61.34 284 THR B CA 1
ATOM 5202 C C . THR B 1 284 ? -3.359 73.312 31.359 1 61.34 284 THR B C 1
ATOM 5204 O O . THR B 1 284 ? -3.633 73.875 30.297 1 61.34 284 THR B O 1
ATOM 5207 N N . PRO B 1 285 ? -4.059 73.438 32.5 1 60.09 285 PRO B N 1
ATOM 5208 C CA . PRO B 1 285 ? -5.211 74.312 32.625 1 60.09 285 PRO B CA 1
ATOM 5209 C C . PRO B 1 285 ? -4.898 75.75 32.156 1 60.09 285 PRO B C 1
ATOM 5211 O O . PRO B 1 285 ? -3.764 76.188 32.312 1 60.09 285 PRO B O 1
ATOM 5214 N N . TRP B 1 286 ? -5.699 76.25 31.328 1 55.75 286 TRP B N 1
ATOM 5215 C CA . TRP B 1 286 ? -5.699 77.688 30.984 1 55.75 286 TRP B CA 1
ATOM 5216 C C . TRP B 1 286 ? -5.695 78.562 32.25 1 55.75 286 TRP B C 1
ATOM 5218 O O . TRP B 1 286 ? -6.594 78.438 33.062 1 55.75 286 TRP B O 1
ATOM 5228 N N . SER B 1 287 ? -4.59 78.75 32.969 1 50.91 287 SER B N 1
ATOM 5229 C CA . SER B 1 287 ? -4.555 79.688 34.062 1 50.91 287 SER B CA 1
ATOM 5230 C C . SER B 1 287 ? -5 81.062 33.594 1 50.91 287 SER B C 1
ATOM 5232 O O . SER B 1 287 ? -4.527 81.562 32.562 1 50.91 287 SER B O 1
ATOM 5234 N N . ASN B 1 288 ? -6.137 81.438 33.75 1 45.97 288 ASN B N 1
ATOM 5235 C CA . ASN B 1 288 ? -6.457 82.875 33.719 1 45.97 288 ASN B CA 1
ATOM 5236 C C . ASN B 1 288 ? -5.391 83.688 34.406 1 45.97 288 ASN B C 1
ATOM 5238 O O . ASN B 1 288 ? -5.246 83.625 35.625 1 45.97 288 ASN B O 1
ATOM 5242 N N . SER B 1 289 ? -4.215 83.875 33.969 1 40.31 289 SER B N 1
ATOM 5243 C CA . SER B 1 289 ? -3.363 84.938 34.5 1 40.31 289 SER B CA 1
ATOM 5244 C C . SER B 1 289 ? -4.164 86.188 34.781 1 40.31 289 SER B C 1
ATOM 5246 O O . SER B 1 289 ? -4.664 86.812 33.875 1 40.31 289 SER B O 1
ATOM 5248 N N . LYS B 1 290 ? -4.879 86.375 35.781 1 39.97 290 LYS B N 1
ATOM 5249 C CA . LYS B 1 290 ? -5.09 87.688 36.281 1 39.97 290 LYS B CA 1
ATOM 5250 C C . LYS B 1 290 ? -3.816 88.562 36.188 1 39.97 290 LYS B C 1
ATOM 5252 O O . LYS B 1 290 ? -2.795 88.188 36.781 1 39.97 290 LYS B O 1
ATOM 5257 N N . SER B 1 291 ? -3.41 89.062 35.062 1 35.84 291 SER B N 1
ATOM 5258 C CA . SER B 1 291 ? -2.48 90.188 35 1 35.84 291 SER B CA 1
ATOM 5259 C C . SER B 1 291 ? -2.604 91.062 36.25 1 35.84 291 SER B C 1
ATOM 5261 O O . SER B 1 291 ? -3.637 91.688 36.469 1 35.84 291 SER B O 1
ATOM 5263 N N . ALA B 1 292 ? -2.174 90.75 37.375 1 32.78 292 ALA B N 1
ATOM 5264 C CA . ALA B 1 292 ? -1.747 91.812 38.281 1 32.78 292 ALA B CA 1
ATOM 5265 C C . ALA B 1 292 ? -0.889 92.812 37.562 1 32.78 292 ALA B C 1
ATOM 5267 O O . ALA B 1 292 ? 0.043 92.438 36.844 1 32.78 292 ALA B O 1
ATOM 5268 N N . MET B 1 293 ? -1.334 94 37.281 1 28.59 293 MET B N 1
ATOM 5269 C CA . MET B 1 293 ? -0.694 95.25 36.906 1 28.59 293 MET B CA 1
ATOM 5270 C C . MET B 1 293 ? 0.622 95.438 37.656 1 28.59 293 MET B C 1
ATOM 5272 O O . MET B 1 293 ? 0.628 95.812 38.812 1 28.59 293 MET B O 1
ATOM 5276 N N . SER B 1 294 ? 1.499 94.438 37.688 1 27.67 294 SER B N 1
ATOM 5277 C CA . SER B 1 294 ? 2.785 94.938 38.156 1 27.67 294 SER B CA 1
ATOM 5278 C C . SER B 1 294 ? 3.307 96.062 37.25 1 27.67 294 SER B C 1
ATOM 5280 O O . SER B 1 294 ? 3.094 96.062 36.031 1 27.67 294 SER B O 1
ATOM 5282 N N . ASN B 1 295 ? 3.594 97.312 37.75 1 23.92 295 ASN B N 1
ATOM 5283 C CA . ASN B 1 295 ? 4.34 98.375 37.156 1 23.92 295 ASN B CA 1
ATOM 5284 C C . ASN B 1 295 ? 5.57 97.938 36.406 1 23.92 295 ASN B C 1
ATOM 5286 O O . ASN B 1 295 ? 6.031 96.812 36.656 1 23.92 295 ASN B O 1
ATOM 5290 N N . GLY B 1 296 ? 6.273 98.688 35.656 1 20.7 296 GLY B N 1
ATOM 5291 C CA . GLY B 1 296 ? 7.289 98.875 34.625 1 20.7 296 GLY B CA 1
ATOM 5292 C C . GLY B 1 296 ? 8.609 98.188 35 1 20.7 296 GLY B C 1
ATOM 5293 O O . GLY B 1 296 ? 9.031 98.25 36.156 1 20.7 296 GLY B O 1
ATOM 5294 N N . LYS B 1 297 ? 9.008 97.125 34.281 1 27.23 297 LYS B N 1
ATOM 5295 C CA . LYS B 1 297 ? 10.266 96.438 34.344 1 27.23 297 LYS B CA 1
ATOM 5296 C C . LYS B 1 297 ? 11.461 97.375 34.312 1 27.23 297 LYS B C 1
ATOM 5298 O O . LYS B 1 297 ? 11.469 98.375 33.594 1 27.23 297 LYS B O 1
ATOM 5303 N N . ALA B 1 298 ? 12.352 97.5 35.312 1 21.33 298 ALA B N 1
ATOM 5304 C CA . ALA B 1 298 ? 13.68 98 35.031 1 21.33 298 ALA B CA 1
ATOM 5305 C C . ALA B 1 298 ? 14.258 97.375 33.781 1 21.33 298 ALA B C 1
ATOM 5307 O O . ALA B 1 298 ? 13.875 96.25 33.406 1 21.33 298 ALA B O 1
ATOM 5308 N N . MET B 1 299 ? 15.109 98.062 32.875 1 22.52 299 MET B N 1
ATOM 5309 C CA . MET B 1 299 ? 15.812 98.125 31.594 1 22.52 299 MET B CA 1
ATOM 5310 C C . MET B 1 299 ? 16.844 97 31.5 1 22.52 299 MET B C 1
ATOM 5312 O O . MET B 1 299 ? 17.969 97.125 31.969 1 22.52 299 MET B O 1
ATOM 5316 N N . PRO B 1 300 ? 16.406 95.562 31.609 1 19.78 300 PRO B N 1
ATOM 5317 C CA . PRO B 1 300 ? 17.625 94.75 31.609 1 19.78 300 PRO B CA 1
ATOM 5318 C C . PRO B 1 300 ? 18.422 94.875 30.312 1 19.78 300 PRO B C 1
ATOM 5320 O O . PRO B 1 300 ? 17.891 95.375 29.312 1 19.78 300 PRO B O 1
ATOM 5323 N N . SER B 1 301 ? 19.594 94 30.219 1 20.33 301 SER B N 1
ATOM 5324 C CA . SER B 1 301 ? 20.922 94 29.609 1 20.33 301 SER B CA 1
ATOM 5325 C C . SER B 1 301 ? 20.875 93.375 28.219 1 20.33 301 SER B C 1
ATOM 5327 O O . SER B 1 301 ? 20.172 92.375 27.984 1 20.33 301 SER B O 1
ATOM 5329 N N . PRO B 1 302 ? 21.297 94.062 27.109 1 19.89 302 PRO B N 1
ATOM 5330 C CA . PRO B 1 302 ? 21.219 94 25.641 1 19.89 302 PRO B CA 1
ATOM 5331 C C . PRO B 1 302 ? 21.969 92.812 25.062 1 19.89 302 PRO B C 1
ATOM 5333 O O . PRO B 1 302 ? 22.172 92.688 23.859 1 19.89 302 PRO B O 1
ATOM 5336 N N . THR B 1 303 ? 21.75 91.5 25.688 1 19.53 303 THR B N 1
ATOM 5337 C CA . THR B 1 303 ? 22.781 90.562 25.203 1 19.53 303 THR B CA 1
ATOM 5338 C C . THR B 1 303 ? 22.656 90.375 23.703 1 19.53 303 THR B C 1
ATOM 5340 O O . THR B 1 303 ? 21.547 90.375 23.156 1 19.53 303 THR B O 1
ATOM 5343 N N . SER B 1 304 ? 23.797 90.312 22.891 1 17.62 304 SER B N 1
ATOM 5344 C CA . SER B 1 304 ? 24.219 90.438 21.5 1 17.62 304 SER B CA 1
ATOM 5345 C C . SER B 1 304 ? 24.031 89.188 20.719 1 17.62 304 SER B C 1
ATOM 5347 O O . SER B 1 304 ? 24.828 88.25 20.844 1 17.62 304 SER B O 1
ATOM 5349 N N . ASP B 1 305 ? 22.797 88.625 20.641 1 16.61 305 ASP B N 1
ATOM 5350 C CA . ASP B 1 305 ? 22.578 87.375 19.969 1 16.61 305 ASP B CA 1
ATOM 5351 C C . ASP B 1 305 ? 23 87.438 18.5 1 16.61 305 ASP B C 1
ATOM 5353 O O . ASP B 1 305 ? 22.719 88.438 17.812 1 16.61 305 ASP B O 1
ATOM 5357 N N . ALA B 1 306 ? 23.953 86.438 18.141 1 19.06 306 ALA B N 1
ATOM 5358 C CA . ALA B 1 306 ? 24.719 86.188 16.938 1 19.06 306 ALA B CA 1
ATOM 5359 C C . ALA B 1 306 ? 23.797 85.812 15.773 1 19.06 306 ALA B C 1
ATOM 5361 O O . ALA B 1 306 ? 22.766 85.188 15.969 1 19.06 306 ALA B O 1
ATOM 5362 N N . HIS B 1 307 ? 24.078 86.438 14.492 1 15.77 307 HIS B N 1
ATOM 5363 C CA . HIS B 1 307 ? 23.453 86.562 13.188 1 15.77 307 HIS B CA 1
ATOM 5364 C C . HIS B 1 307 ? 23.344 85.188 12.531 1 15.77 307 HIS B C 1
ATOM 5366 O O . HIS B 1 307 ? 24.156 84.25 12.797 1 15.77 307 HIS B O 1
ATOM 5372 N N . ARG B 1 308 ? 22.266 84.812 11.641 1 16.56 308 ARG B N 1
ATOM 5373 C CA . ARG B 1 308 ? 21.422 83.875 10.906 1 16.56 308 ARG B CA 1
ATOM 5374 C C . ARG B 1 308 ? 22.125 83.375 9.656 1 16.56 308 ARG B C 1
ATOM 5376 O O . ARG B 1 308 ? 21.516 82.75 8.812 1 16.56 308 ARG B O 1
ATOM 5383 N N . ARG B 1 309 ? 23.562 83.312 9.523 1 16.09 309 ARG B N 1
ATOM 5384 C CA . ARG B 1 309 ? 23.734 83.25 8.078 1 16.09 309 ARG B CA 1
ATOM 5385 C C . ARG B 1 309 ? 23.172 81.938 7.512 1 16.09 309 ARG B C 1
ATOM 5387 O O . ARG B 1 309 ? 23.5 80.812 8 1 16.09 309 ARG B O 1
ATOM 5394 N N . ARG B 1 310 ? 22.156 81.938 6.523 1 15.64 310 ARG B N 1
ATOM 5395 C CA . ARG B 1 310 ? 21.188 81.188 5.75 1 15.64 310 ARG B CA 1
ATOM 5396 C C . ARG B 1 310 ? 21.891 80.375 4.664 1 15.64 310 ARG B C 1
ATOM 5398 O O . ARG B 1 310 ? 21.234 79.688 3.854 1 15.64 310 ARG B O 1
ATOM 5405 N N . ASP B 1 311 ? 23.328 80 4.672 1 15.4 311 ASP B N 1
ATOM 5406 C CA . ASP B 1 311 ? 23.578 80 3.236 1 15.4 311 ASP B CA 1
ATOM 5407 C C . ASP B 1 311 ? 22.875 78.812 2.582 1 15.4 311 ASP B C 1
ATOM 5409 O O . ASP B 1 311 ? 22.594 77.75 3.242 1 15.4 311 ASP B O 1
ATOM 5413 N N . PRO B 1 312 ? 23.047 78.75 1.11 1 15.73 312 PRO B N 1
ATOM 5414 C CA . PRO B 1 312 ? 22.219 78.562 -0.091 1 15.73 312 PRO B CA 1
ATOM 5415 C C . PRO B 1 312 ? 22.234 77.125 -0.63 1 15.73 312 PRO B C 1
ATOM 5417 O O . PRO B 1 312 ? 21.219 76.625 -1.14 1 15.73 312 PRO B O 1
ATOM 5420 N N . HIS B 1 313 ? 23.422 76.375 -0.568 1 15.8 313 HIS B N 1
ATOM 5421 C CA . HIS B 1 313 ? 23.75 75.938 -1.909 1 15.8 313 HIS B CA 1
ATOM 5422 C C . HIS B 1 313 ? 22.953 74.688 -2.271 1 15.8 313 HIS B C 1
ATOM 5424 O O . HIS B 1 313 ? 22.656 73.875 -1.402 1 15.8 313 HIS B O 1
ATOM 5430 N N . THR B 1 314 ? 22.734 74.562 -3.648 1 14.8 314 THR B N 1
ATOM 5431 C CA . THR B 1 314 ? 21.703 74.062 -4.57 1 14.8 314 THR B CA 1
ATOM 5432 C C . THR B 1 314 ? 21.891 72.562 -4.879 1 14.8 314 THR B C 1
ATOM 5434 O O . THR B 1 314 ? 20.922 71.812 -4.809 1 14.8 314 THR B O 1
ATOM 5437 N N . ALA B 1 315 ? 23.078 72.188 -5.738 1 14.95 315 ALA B N 1
ATOM 5438 C CA . ALA B 1 315 ? 22.703 71.688 -7.066 1 14.95 315 ALA B CA 1
ATOM 5439 C C . ALA B 1 315 ? 22.234 70.25 -7.016 1 14.95 315 ALA B C 1
ATOM 5441 O O . ALA B 1 315 ? 22.547 69.5 -6.074 1 14.95 315 ALA B O 1
ATOM 5442 N N . LEU B 1 316 ? 22.141 69.75 -8.273 1 15.09 316 LEU B N 1
ATOM 5443 C CA . LEU B 1 316 ? 21.047 69.125 -9.023 1 15.09 316 LEU B CA 1
ATOM 5444 C C . LEU B 1 316 ? 21.188 67.625 -9.031 1 15.09 316 LEU B C 1
ATOM 5446 O O . LEU B 1 316 ? 20.25 66.875 -8.664 1 15.09 316 LEU B O 1
ATOM 5450 N N . PRO B 1 317 ? 22.141 67.062 -10.031 1 14.8 317 PRO B N 1
ATOM 5451 C CA . PRO B 1 317 ? 21.422 66.438 -11.148 1 14.8 317 PRO B CA 1
ATOM 5452 C C . PRO B 1 317 ? 21.219 64.938 -10.977 1 14.8 317 PRO B C 1
ATOM 5454 O O . PRO B 1 317 ? 20.094 64.438 -11.07 1 14.8 317 PRO B O 1
ATOM 5457 N N . SER B 1 318 ? 22.297 64.125 -11.453 1 15.34 318 SER B N 1
ATOM 5458 C CA . SER B 1 318 ? 22.188 63.375 -12.695 1 15.34 318 SER B CA 1
ATOM 5459 C C . SER B 1 318 ? 21.766 61.938 -12.414 1 15.34 318 SER B C 1
ATOM 5461 O O . SER B 1 318 ? 22.156 61.344 -11.398 1 15.34 318 SER B O 1
ATOM 5463 N N . ILE B 1 319 ? 20.906 61.469 -13.305 1 16.17 319 ILE B N 1
ATOM 5464 C CA . ILE B 1 319 ? 19.828 60.5 -13.367 1 16.17 319 ILE B CA 1
ATOM 5465 C C . ILE B 1 319 ? 20.422 59.094 -13.57 1 16.17 319 ILE B C 1
ATOM 5467 O O . ILE B 1 319 ? 20.109 58.156 -12.82 1 16.17 319 ILE B O 1
ATOM 5471 N N . PRO B 1 320 ? 21.125 58.844 -14.766 1 15.41 320 PRO B N 1
ATOM 5472 C CA . PRO B 1 320 ? 20.203 58 -15.547 1 15.41 320 PRO B CA 1
ATOM 5473 C C . PRO B 1 320 ? 20.406 56.5 -15.305 1 15.41 320 PRO B C 1
ATOM 5475 O O . PRO B 1 320 ? 19.438 55.781 -15.023 1 15.41 320 PRO B O 1
ATOM 5478 N N . SER B 1 321 ? 21.609 55.812 -15.797 1 15.28 321 SER B N 1
ATOM 5479 C CA . SER B 1 321 ? 21.5 54.969 -16.984 1 15.28 321 SER B CA 1
ATOM 5480 C C . SER B 1 321 ? 21.188 53.531 -16.625 1 15.28 321 SER B C 1
ATOM 5482 O O . SER B 1 321 ? 21.406 53.125 -15.484 1 15.28 321 SER B O 1
ATOM 5484 N N . ASN B 1 322 ? 21.25 52.5 -17.688 1 15.23 322 ASN B N 1
ATOM 5485 C CA . ASN B 1 322 ? 20.422 51.562 -18.438 1 15.23 322 ASN B CA 1
ATOM 5486 C C . ASN B 1 322 ? 20.672 50.125 -17.984 1 15.23 322 ASN B C 1
ATOM 5488 O O . ASN B 1 322 ? 19.719 49.406 -17.641 1 15.23 322 ASN B O 1
ATOM 5492 N N . THR B 1 323 ? 21.766 49.312 -18.438 1 15.48 323 THR B N 1
ATOM 5493 C CA . THR B 1 323 ? 21.438 48.344 -19.484 1 15.48 323 THR B CA 1
ATOM 5494 C C . THR B 1 323 ? 21.188 46.969 -18.859 1 15.48 323 THR B C 1
ATOM 5496 O O . THR B 1 323 ? 21.516 46.719 -17.703 1 15.48 323 THR B O 1
ATOM 5499 N N . PRO B 1 324 ? 21.734 45.719 -19.562 1 16.69 324 PRO B N 1
ATOM 5500 C CA . PRO B 1 324 ? 21.188 44.625 -20.328 1 16.69 324 PRO B CA 1
ATOM 5501 C C . PRO B 1 324 ? 21.125 43.312 -19.531 1 16.69 324 PRO B C 1
ATOM 5503 O O . PRO B 1 324 ? 21.766 43.188 -18.484 1 16.69 324 PRO B O 1
ATOM 5506 N N . ASN B 1 325 ? 20.375 42.281 -20.078 1 16.69 325 ASN B N 1
ATOM 5507 C CA . ASN B 1 325 ? 19.484 41.156 -19.875 1 16.69 325 ASN B CA 1
ATOM 5508 C C . ASN B 1 325 ? 20.25 39.875 -19.547 1 16.69 325 ASN B C 1
ATOM 5510 O O . ASN B 1 325 ? 19.766 39 -18.812 1 16.69 325 ASN B O 1
ATOM 5514 N N . PRO B 1 326 ? 21.578 39.656 -19.984 1 17.25 326 PRO B N 1
ATOM 5515 C CA . PRO B 1 326 ? 21.547 38.406 -20.734 1 17.25 326 PRO B CA 1
ATOM 5516 C C . PRO B 1 326 ? 21.484 37.188 -19.844 1 17.25 326 PRO B C 1
ATOM 5518 O O . PRO B 1 326 ? 21.844 37.25 -18.656 1 17.25 326 PRO B O 1
ATOM 5521 N N . LEU B 1 327 ? 20.844 36.156 -20.469 1 18.08 327 LEU B N 1
ATOM 5522 C CA . LEU B 1 327 ? 20.188 34.875 -20.266 1 18.08 327 LEU B CA 1
ATOM 5523 C C . LEU B 1 327 ? 21.156 33.844 -19.688 1 18.08 327 LEU B C 1
ATOM 5525 O O . LEU B 1 327 ? 22.359 33.906 -19.984 1 18.08 327 LEU B O 1
ATOM 5529 N N . ILE B 1 328 ? 20.703 33.188 -18.656 1 18.31 328 ILE B N 1
ATOM 5530 C CA . ILE B 1 328 ? 21.125 32.281 -17.625 1 18.31 328 ILE B CA 1
ATOM 5531 C C . ILE B 1 328 ? 21.516 30.938 -18.25 1 18.31 328 ILE B C 1
ATOM 5533 O O . ILE B 1 328 ? 20.672 30.219 -18.781 1 18.31 328 ILE B O 1
ATOM 5537 N N . ASN B 1 329 ? 22.625 31.125 -19.203 1 17.25 329 ASN B N 1
ATOM 5538 C CA . ASN B 1 329 ? 22.969 29.875 -19.875 1 17.25 329 ASN B CA 1
ATOM 5539 C C . ASN B 1 329 ? 23.203 28.75 -18.859 1 17.25 329 ASN B C 1
ATOM 5541 O O . ASN B 1 329 ? 24.031 28.875 -17.969 1 17.25 329 ASN B O 1
ATOM 5545 N N . GLY B 1 330 ? 22 28.109 -18.594 1 17.91 330 GLY B N 1
ATOM 5546 C CA . GLY B 1 330 ? 21.859 26.938 -17.75 1 17.91 330 GLY B CA 1
ATOM 5547 C C . GLY B 1 330 ? 22.922 25.891 -18 1 17.91 330 GLY B C 1
ATOM 5548 O O . GLY B 1 330 ? 23.406 25.75 -19.125 1 17.91 330 GLY B O 1
ATOM 5549 N N . GLY B 1 331 ? 23.812 25.797 -17.047 1 17.3 331 GLY B N 1
ATOM 5550 C CA . GLY B 1 331 ? 24.953 24.938 -16.828 1 17.3 331 GLY B CA 1
ATOM 5551 C C . GLY B 1 331 ? 24.641 23.469 -17.031 1 17.3 331 GLY B C 1
ATOM 5552 O O . GLY B 1 331 ? 23.625 22.969 -16.547 1 17.3 331 GLY B O 1
ATOM 5553 N N . ARG B 1 332 ? 24.734 23.062 -18.453 1 18.19 332 ARG B N 1
ATOM 5554 C CA . ARG B 1 332 ? 24.641 21.656 -18.859 1 18.19 332 ARG B CA 1
ATOM 5555 C C . ARG B 1 332 ? 25.406 20.75 -17.906 1 18.19 332 ARG B C 1
ATOM 5557 O O . ARG B 1 332 ? 26.641 20.766 -17.891 1 18.19 332 ARG B O 1
ATOM 5564 N N . ARG B 1 333 ? 25.047 20.703 -16.547 1 17.53 333 ARG B N 1
ATOM 5565 C CA . ARG B 1 333 ? 25.859 19.828 -15.703 1 17.53 333 ARG B CA 1
ATOM 5566 C C . ARG B 1 333 ? 25.938 18.422 -16.281 1 17.53 333 ARG B C 1
ATOM 5568 O O . ARG B 1 333 ? 24.922 17.75 -16.438 1 17.53 333 ARG B O 1
ATOM 5575 N N . SER B 1 334 ? 26.766 18.297 -17.25 1 17.56 334 SER B N 1
ATOM 5576 C CA . SER B 1 334 ? 26.953 17 -17.891 1 17.56 334 SER B CA 1
ATOM 5577 C C . SER B 1 334 ? 27.172 15.898 -16.859 1 17.56 334 SER B C 1
ATOM 5579 O O . SER B 1 334 ? 27.766 16.125 -15.812 1 17.56 334 SER B O 1
ATOM 5581 N N . LEU B 1 335 ? 26.219 15.016 -16.828 1 18.52 335 LEU B N 1
ATOM 5582 C CA . LEU B 1 335 ? 25.938 13.758 -16.156 1 18.52 335 LEU B CA 1
ATOM 5583 C C . LEU B 1 335 ? 27.172 12.859 -16.141 1 18.52 335 LEU B C 1
ATOM 5585 O O . LEU B 1 335 ? 27.516 12.25 -17.172 1 18.52 335 LEU B O 1
ATOM 5589 N N . PRO B 1 336 ? 28.297 13.375 -15.391 1 16.92 336 PRO B N 1
ATOM 5590 C CA . PRO B 1 336 ? 29.406 12.516 -15.797 1 16.92 336 PRO B CA 1
ATOM 5591 C C . PRO B 1 336 ? 29.109 11.031 -15.602 1 16.92 336 PRO B C 1
ATOM 5593 O O . PRO B 1 336 ? 28.109 10.68 -14.977 1 16.92 336 PRO B O 1
ATOM 5596 N N . ARG B 1 337 ? 30.219 10.336 -15.164 1 18.56 337 ARG B N 1
ATOM 5597 C CA . ARG B 1 337 ? 31.016 9.18 -15.531 1 18.56 337 ARG B CA 1
ATOM 5598 C C . ARG B 1 337 ? 30.547 7.934 -14.781 1 18.56 337 ARG B C 1
ATOM 5600 O O . ARG B 1 337 ? 29.969 8.031 -13.703 1 18.56 337 ARG B O 1
ATOM 5607 N N . GLN B 1 338 ? 30.594 6.723 -15.367 1 18.45 338 GLN B N 1
ATOM 5608 C CA . GLN B 1 338 ? 30.25 5.32 -15.18 1 18.45 338 GLN B CA 1
ATOM 5609 C C . GLN B 1 338 ? 30.75 4.805 -13.836 1 18.45 338 GLN B C 1
ATOM 5611 O O . GLN B 1 338 ? 31.938 4.898 -13.531 1 18.45 338 GLN B O 1
ATOM 5616 N N . PRO B 1 339 ? 29.891 4.855 -12.703 1 19.2 339 PRO B N 1
ATOM 5617 C CA . PRO B 1 339 ? 30.312 4.527 -11.336 1 19.2 339 PRO B CA 1
ATOM 5618 C C . PRO B 1 339 ? 31.031 3.188 -11.234 1 19.2 339 PRO B C 1
ATOM 5620 O O . PRO B 1 339 ? 30.625 2.215 -11.883 1 19.2 339 PRO B O 1
ATOM 5623 N N . ASP B 1 340 ? 32.344 3.293 -11.055 1 19.42 340 ASP B N 1
ATOM 5624 C CA . ASP B 1 340 ? 33.25 2.166 -10.789 1 19.42 340 ASP B CA 1
ATOM 5625 C C . ASP B 1 340 ? 32.719 1.323 -9.625 1 19.42 340 ASP B C 1
ATOM 5627 O O . ASP B 1 340 ? 31.953 1.808 -8.789 1 19.42 340 ASP B O 1
ATOM 5631 N N . ASN B 1 341 ? 33.188 0.053 -9.484 1 20.73 341 ASN B N 1
ATOM 5632 C CA . ASN B 1 341 ? 32.906 -1.244 -8.875 1 20.73 341 ASN B CA 1
ATOM 5633 C C . ASN B 1 341 ? 33.062 -1.192 -7.352 1 20.73 341 ASN B C 1
ATOM 5635 O O . ASN B 1 341 ? 33.188 -2.23 -6.703 1 20.73 341 ASN B O 1
ATOM 5639 N N . GLY B 1 342 ? 33.062 0.158 -6.695 1 19.58 342 GLY B N 1
ATOM 5640 C CA . GLY B 1 342 ? 33.781 0.067 -5.434 1 19.58 342 GLY B CA 1
ATOM 5641 C C . GLY B 1 342 ? 33.125 -0.862 -4.434 1 19.58 342 GLY B C 1
ATOM 5642 O O . GLY B 1 342 ? 31.938 -1.171 -4.559 1 19.58 342 GLY B O 1
ATOM 5643 N N . THR B 1 343 ? 33.969 -1.562 -3.498 1 21.11 343 THR B N 1
ATOM 5644 C CA . THR B 1 343 ? 34.094 -2.58 -2.465 1 21.11 343 THR B CA 1
ATOM 5645 C C . THR B 1 343 ? 33.344 -2.18 -1.199 1 21.11 343 THR B C 1
ATOM 5647 O O . THR B 1 343 ? 33.688 -1.173 -0.567 1 21.11 343 THR B O 1
ATOM 5650 N N . VAL B 1 344 ? 32.062 -2.334 -1.228 1 20.3 344 VAL B N 1
ATOM 5651 C CA . VAL B 1 344 ? 31.297 -1.812 -0.095 1 20.3 344 VAL B CA 1
ATOM 5652 C C . VAL B 1 344 ? 31.672 -2.576 1.174 1 20.3 344 VAL B C 1
ATOM 5654 O O . VAL B 1 344 ? 31.516 -3.801 1.232 1 20.3 344 VAL B O 1
ATOM 5657 N N . ARG B 1 345 ? 32.594 -2.045 2.014 1 19.28 345 ARG B N 1
ATOM 5658 C CA . ARG B 1 345 ? 33.094 -2.516 3.301 1 19.28 345 ARG B CA 1
ATOM 5659 C C . ARG B 1 345 ? 31.953 -2.639 4.316 1 19.28 345 ARG B C 1
ATOM 5661 O O . ARG B 1 345 ? 31.281 -1.651 4.629 1 19.28 345 ARG B O 1
ATOM 5668 N N . VAL B 1 346 ? 31.297 -3.773 4.449 1 19.97 346 VAL B N 1
ATOM 5669 C CA . VAL B 1 346 ? 30.172 -4.125 5.32 1 19.97 346 VAL B CA 1
ATOM 5670 C C . VAL B 1 346 ? 30.625 -4.105 6.777 1 19.97 346 VAL B C 1
ATOM 5672 O O . VAL B 1 346 ? 31.5 -4.875 7.172 1 19.97 346 VAL B O 1
ATOM 5675 N N . LYS B 1 347 ? 30.938 -2.986 7.469 1 19.31 347 LYS B N 1
ATOM 5676 C CA . LYS B 1 347 ? 31.484 -2.848 8.812 1 19.31 347 LYS B CA 1
ATOM 5677 C C . LYS B 1 347 ? 30.594 -3.525 9.844 1 19.31 347 LYS B C 1
ATOM 5679 O O . LYS B 1 347 ? 29.406 -3.195 9.961 1 19.31 347 LYS B O 1
ATOM 5684 N N . SER B 1 348 ? 30.719 -4.844 10.141 1 20.17 348 SER B N 1
ATOM 5685 C CA . SER B 1 348 ? 30.078 -5.703 11.133 1 20.17 348 SER B CA 1
ATOM 5686 C C . SER B 1 348 ? 30.344 -5.199 12.547 1 20.17 348 SER B C 1
ATOM 5688 O O . SER B 1 348 ? 31.484 -5.016 12.945 1 20.17 348 SER B O 1
ATOM 5690 N N . PHE B 1 349 ? 29.562 -4.324 13.25 1 19.94 349 PHE B N 1
ATOM 5691 C CA . PHE B 1 349 ? 29.703 -3.748 14.586 1 19.94 349 PHE B CA 1
ATOM 5692 C C . PHE B 1 349 ? 29.609 -4.828 15.648 1 19.94 349 PHE B C 1
ATOM 5694 O O . PHE B 1 349 ? 28.656 -5.617 15.664 1 19.94 349 PHE B O 1
ATOM 5701 N N . ARG B 1 350 ? 30.672 -5.359 16.391 1 20.25 350 ARG B N 1
ATOM 5702 C CA . ARG B 1 350 ? 31 -6.355 17.406 1 20.25 350 ARG B CA 1
ATOM 5703 C C . ARG B 1 350 ? 30.562 -5.887 18.781 1 20.25 350 ARG B C 1
ATOM 5705 O O . ARG B 1 350 ? 31.125 -4.934 19.328 1 20.25 350 ARG B O 1
ATOM 5712 N N . TRP B 1 351 ? 29.328 -5.867 19.344 1 21.44 351 TRP B N 1
ATOM 5713 C CA . TRP B 1 351 ? 28.906 -5.445 20.672 1 21.44 351 TRP B CA 1
ATOM 5714 C C . TRP B 1 351 ? 29.422 -6.418 21.734 1 21.44 351 TRP B C 1
ATOM 5716 O O . TRP B 1 351 ? 29.141 -7.617 21.672 1 21.44 351 TRP B O 1
ATOM 5726 N N . SER B 1 352 ? 30.719 -6.441 22.297 1 20.47 352 SER B N 1
ATOM 5727 C CA . SER B 1 352 ? 31.328 -7.32 23.297 1 20.47 352 SER B CA 1
ATOM 5728 C C . SER B 1 352 ? 30.703 -7.121 24.672 1 20.47 352 SER B C 1
ATOM 5730 O O . SER B 1 352 ? 30.641 -5.996 25.172 1 20.47 352 SER B O 1
ATOM 5732 N N . ASN B 1 353 ? 29.719 -7.863 25.172 1 24.3 353 ASN B N 1
ATOM 5733 C CA . ASN B 1 353 ? 29.094 -8.023 26.484 1 24.3 353 ASN B CA 1
ATOM 5734 C C . ASN B 1 353 ? 30.109 -8.477 27.531 1 24.3 353 ASN B C 1
ATOM 5736 O O . ASN B 1 353 ? 30.594 -9.617 27.484 1 24.3 353 ASN B O 1
ATOM 5740 N N . THR B 1 354 ? 31.203 -7.773 28 1 22.53 354 THR B N 1
ATOM 5741 C CA . THR B 1 354 ? 32.188 -8.273 28.922 1 22.53 354 THR B CA 1
ATOM 5742 C C . THR B 1 354 ? 31.578 -8.578 30.281 1 22.53 354 THR B C 1
ATOM 5744 O O . THR B 1 354 ? 30.797 -7.77 30.812 1 22.53 354 THR B O 1
ATOM 5747 N N . GLU B 1 355 ? 31.625 -9.852 30.922 1 24.17 355 GLU B N 1
ATOM 5748 C CA . GLU B 1 355 ? 31.438 -10.68 32.125 1 24.17 355 GLU B CA 1
ATOM 5749 C C . GLU B 1 355 ? 32.25 -10.141 33.281 1 24.17 355 GLU B C 1
ATOM 5751 O O . GLU B 1 355 ? 32.125 -10.648 34.406 1 24.17 355 GLU B O 1
ATOM 5756 N N . GLY B 1 356 ? 33.188 -9.109 33.281 1 23.72 356 GLY B N 1
ATOM 5757 C CA . GLY B 1 356 ? 34.281 -9.281 34.219 1 23.72 356 GLY B CA 1
ATOM 5758 C C . GLY B 1 356 ? 33.812 -9.406 35.656 1 23.72 356 GLY B C 1
ATOM 5759 O O . GLY B 1 356 ? 32.656 -9.125 35.969 1 23.72 356 GLY B O 1
ATOM 5760 N N . THR B 1 357 ? 34.906 -9.492 36.656 1 24.11 357 THR B N 1
ATOM 5761 C CA . THR B 1 357 ? 35.375 -9.609 38.031 1 24.11 357 THR B CA 1
ATOM 5762 C C . THR B 1 357 ? 34.906 -8.43 38.875 1 24.11 357 THR B C 1
ATOM 5764 O O . THR B 1 357 ? 34.844 -7.293 38.375 1 24.11 357 THR B O 1
#

InterPro domains:
  IPR001060 FCH domain [PF00611] (19-91)
  IPR001060 FCH domain [SM00055] (7-96)
  IPR027267 AH/BAR domain superfamily [G3DSA:1.20.1270.60] (1-273)
  IPR027267 AH/BAR domain superfamily [SSF103657] (4-282)
  IPR031160 F-BAR domain [PS51741] (3-262)

pLDDT: mean 81.39, std 30.78, range [14.54, 98.88]

Secondary structure (DSSP, 8-state):
----GGGTB--SSTT--HHHHHHHHHHHHHHHHHHHHHHHHHHHHHHHHHHHHHHHHHHHT---TT--HHHHHHHHHHHHHHHHHHHHHHHHHHHHHHHHHHHHHHHHHHHHHHHHHHHHHHHHHHHHHHHHHHHHHHHHHHHHHHHHHHHHHHHHHHHTTTS-HHHHHHHHHHHHHHHHHHHHHHHHHHHHHHHHHHHHHHHHHHHHHHHHHHHHHHHHHHHHHHHHHHHHHHHHHHHHHHHHHHHHHHHHHHTT--HHHHHHHHHHHH--BSPPPPPPPPP--------------------------------------------------------------------------/----GGGTB--SSTT--HHHHHHHHHHHHHHHHHHHHHHHHHHHHHHHHHHHHHHHHHHHT---TT--HHHHHHHHHHHHHHHHHHHHHHHHHHHHHHHHHHHHHHHHHHHHHHHHHHHHHHHHHHHHHHHHHHHHHHHHHHHHHHHHHHHHHHHHHHHTTTS-HHHHHHHHHHHHHHHHHHHHHHHHHHHHHHHHHHHHHHHHHHHHHHHHHHHHHHHHHHHHHHHHHHHHHHHHHHHHHHHHHHHHHHHHHHTT--HHHHHHHHHHHH--BSPPPPPPPPP---------------------PPP--------------------------------------------------

Radius of gyration: 57.45 Å; Cα contacts (8 Å, |Δi|>4): 661; chains: 2; bounding box: 68×209×104 Å